Protein AF-A0A7C1QGU8-F1 (afdb_monomer)

Radius of gyration: 60.57 Å; Cα contacts (8 Å, |Δi|>4): 1296; chains: 1; bounding box: 120×68×188 Å

Foldseek 3Di:
DDDDDDPPPVVVVVVVVVVVVVPPPPPPPQFLEAEAEEDPDDDDQPLDQPDPSSVPFDKGWFWFADFDVGTKIKIWHWYDYPWKIKIKIKIFAQDAFQQFQKWFDQPPFIDTDGFWKKKKKKWFAVVQAPPCQQFPCCQQQADLANAGDDAPGKIKMWMDINHAQQVVFFTFTWMFYHAADDDSDPCRRCRRTGGPDDDDPPLDPWAFQADPVRGGGQKAAPDAPDDSSNSAAEPVCVVVVNIPGDDPPDDDDGGRIHGRTHHYDGPCVGGQWGKHWDDDPRMIIMMIMHTLAPPDPNHHRHDLLDKIKMWMKIFHTDNGSPQRSHRMTIGRRIGIYHYQFPSDCLLVLLVQLLSLLVQLLVCQVVVVLVSSLVSLVVSVVSCVVCLVVLCVQAVVLSVVLVVLSVVCNVPVHSVSSVVSSVSSSQSSCSNRVNDHHDDDDPVVVVVVVVVVVVLVVLLVLLVVLVVLLVVLVVCLVDPLQVLVSVLSCLLSVLSNLQSQLSVCVVVVPVVSVCSHVVRHVVNVVVNVVSVVVSVVSVVVNVVSVVVVVVVVVVVVVVVVVVVVVVVVVVVVVVVVVVVVVVCQQPDCWKKFKAFLQQFTQDIHPNVCVVQVPDPDDSGRPHPLVQFPDPVVSVVVVVCSQQQHWDFQDWTWGQHPVGTFTWRKTKGFDDDPVRGGGMIIIITDGCRVVVVD

Nearest PDB structures (foldseek):
  4hh2-assembly1_D  TM=7.990E-01  e=2.692E-04  Cereibacter sphaeroides 2.4.1
  4hh2-assembly1_B  TM=7.397E-01  e=1.646E-04  Cereibacter sphaeroides 2.4.1
  3luq-assembly2_A  TM=6.934E-01  e=2.413E-04  Geobacter sulfurreducens PCA
  3luq-assembly1_D  TM=6.944E-01  e=3.736E-04  Geobacter sulfurreducens PCA

Solvent-accessible surface area (backbone atoms only — not comparable to full-atom values): 36205 Å² total; per-residue (Å²): 140,85,93,83,91,77,81,77,65,58,60,58,54,54,50,48,53,56,56,53,67,73,63,58,74,70,78,70,75,71,57,59,44,42,38,22,39,74,50,85,70,88,86,73,79,75,29,63,78,78,52,69,60,57,70,75,42,59,74,24,62,45,65,21,28,98,26,64,68,40,78,44,63,32,39,38,35,36,33,28,57,101,58,35,37,37,38,43,38,36,36,78,34,89,65,89,36,38,39,48,41,25,32,36,26,73,70,85,52,52,44,73,46,59,22,20,28,36,43,35,42,35,36,42,33,90,70,44,44,83,63,32,71,63,36,14,46,50,68,36,61,60,79,86,40,30,28,40,95,43,90,85,16,36,30,20,36,41,36,38,29,52,44,73,26,30,80,82,34,20,21,45,34,27,30,32,25,48,43,77,46,89,69,92,45,75,69,25,30,39,43,10,43,45,58,48,74,66,100,64,78,58,96,54,90,51,44,66,29,50,30,99,83,70,64,40,56,27,49,39,62,91,77,58,92,45,74,73,51,51,51,53,40,46,48,66,36,50,75,72,57,66,32,39,75,67,53,97,84,63,84,83,53,64,72,43,65,27,30,28,38,32,38,66,88,64,49,64,78,16,42,55,31,36,26,20,67,40,79,57,96,38,26,40,25,35,24,38,38,30,57,26,66,80,87,52,92,67,48,63,69,61,52,68,90,51,70,45,44,31,18,46,35,43,31,57,60,34,73,63,93,73,46,78,76,39,35,26,20,30,24,84,23,37,33,33,42,35,39,58,57,69,65,52,69,64,49,56,53,42,48,53,28,45,49,28,39,51,54,15,27,55,26,21,72,70,70,36,55,70,62,14,45,51,27,45,49,54,21,49,55,56,47,58,75,48,41,64,62,42,38,73,67,30,54,59,59,37,51,51,42,53,52,39,53,57,47,30,71,74,51,58,39,39,69,52,37,52,54,39,43,50,46,43,50,54,50,33,34,36,70,32,68,76,37,83,62,77,82,71,49,71,69,54,52,50,50,55,50,47,53,52,48,50,49,54,48,39,38,51,48,18,60,60,34,49,57,59,41,52,48,24,61,64,47,34,73,38,85,75,40,33,51,40,19,52,24,52,39,49,59,41,47,56,46,33,39,33,15,47,6,44,49,13,59,76,69,70,37,69,80,37,24,52,46,13,62,90,72,22,68,68,42,45,52,55,48,55,53,40,46,55,51,23,58,59,38,41,58,62,18,50,54,42,50,52,54,52,50,56,54,49,53,53,53,49,53,52,50,51,54,54,52,52,55,50,52,53,53,52,52,54,50,51,55,51,51,54,52,49,51,52,56,51,45,69,32,87,49,11,39,33,35,24,38,66,81,43,25,24,71,41,62,20,60,36,26,32,62,73,59,52,45,77,99,58,68,63,49,73,39,52,61,62,76,33,40,63,47,72,69,62,30,55,53,51,52,53,32,53,72,67,38,47,70,44,69,74,40,78,44,51,32,43,36,88,90,46,79,46,38,25,33,38,27,35,46,47,42,54,51,100,86,67,49,48,54,33,30,46,33,38,40,35,83,39,53,71,72,74,74,110

Sequence (692 aa):
MNFCNVEKIEYRKIAIIILLLIFIPAARAESTILTANRAKGIIELDGHPLEEDWKTTSEMTVQVQDGSIGKIDVTLKALYDPEYIYFYITWPDPTKSIEKDMWTFNGERWTLSGDEDRIAFFWNIDDSIKGFNIGGCAMLCHGDRMHTNGPRELGDLWQWQAGLTNPIGYADDGWIDDTVLQGYTKSARKAGLHTDGTAAPKETTHIKNLNSAGNGPRYYEPNTENEDDSQLLFASEVERKEAHEITENTVFKTSDTAPGYILDQPPENRGDIEAKGQWTNGVWQLELKRKLNTGYENDVQFDVTRTYRFGLAVMDNTGGFEAFGMGHSFDLGARTLEFGGIGSEEVTLLGLVSDYLTVAESHARKNESELALSNIGDALIIYNEISGEVADADPELYLTTKNQFMEVNRIPTSAGIAALKHNIEDTKLTFQGKRTPQEPSLKLRLLVLWGKLQLYALILLAIASLAPIYRAVRVGRKQTFRRLSVFIIVIVIPLLFEGVGRIGILLKISFLQNFSFLTNELATLQWAILMFFGLFIAKSGFEEVEESMNSLEFYSSKLEDDIDKMKELEEELRSSEERYRSIFEASPIGIVEVGAEDEILSCNEAASKILGCDDSSCEGKNILDYIGDSKERSEIEERLKKGETVKDRLIAFKNKGGETMVSLSIKTITDKQGSPVRSEIVLMDVTERIRS

Structure (mmCIF, N/CA/C/O backbone):
data_AF-A0A7C1QGU8-F1
#
_entry.id   AF-A0A7C1QGU8-F1
#
loop_
_atom_site.group_PDB
_atom_site.id
_atom_site.type_symbol
_atom_site.label_atom_id
_atom_site.label_alt_id
_atom_site.label_comp_id
_atom_site.label_asym_id
_atom_site.label_entity_id
_atom_site.label_seq_id
_atom_site.pdbx_PDB_ins_code
_atom_site.Cartn_x
_atom_site.Cartn_y
_atom_site.Cartn_z
_atom_site.occupancy
_atom_site.B_iso_or_equiv
_atom_site.auth_seq_id
_atom_site.auth_comp_id
_atom_site.auth_asym_id
_atom_site.auth_atom_id
_atom_site.pdbx_PDB_model_num
ATOM 1 N N . MET A 1 1 ? -51.990 -36.498 13.933 1.00 32.47 1 MET A N 1
ATOM 2 C CA . MET A 1 1 ? -51.523 -37.297 12.777 1.00 32.47 1 MET A CA 1
ATOM 3 C C . MET A 1 1 ? -52.094 -36.649 11.523 1.00 32.47 1 MET A C 1
ATOM 5 O O . MET A 1 1 ? -53.302 -36.516 11.477 1.00 32.47 1 MET A O 1
ATOM 9 N N . ASN A 1 2 ? -51.384 -36.149 10.518 1.00 32.06 2 ASN A N 1
ATOM 10 C CA . ASN A 1 2 ? -49.961 -35.966 10.250 1.00 32.06 2 ASN A CA 1
ATOM 11 C C . ASN A 1 2 ? -49.853 -34.688 9.395 1.00 32.06 2 ASN A C 1
ATOM 13 O O . ASN A 1 2 ? -50.275 -34.698 8.245 1.00 32.06 2 ASN A O 1
ATOM 17 N N . PHE A 1 3 ? -49.290 -33.612 9.946 1.00 28.03 3 PHE A N 1
ATOM 18 C CA . PHE A 1 3 ? -48.725 -32.500 9.176 1.00 28.03 3 PHE A CA 1
ATOM 19 C C . PHE A 1 3 ? -47.216 -32.570 9.392 1.00 28.03 3 PHE A C 1
ATOM 21 O O . PHE A 1 3 ? -46.703 -32.117 10.410 1.00 28.03 3 PHE A O 1
ATOM 28 N N . CYS A 1 4 ? -46.512 -33.260 8.498 1.00 34.00 4 CYS A N 1
ATOM 29 C CA . CYS A 1 4 ? -45.056 -33.339 8.523 1.00 34.00 4 CYS A CA 1
ATOM 30 C C . CYS A 1 4 ? -44.568 -33.735 7.127 1.00 34.00 4 CYS A C 1
ATOM 32 O O . CYS A 1 4 ? -44.763 -34.887 6.748 1.00 34.00 4 CYS A O 1
ATOM 34 N N . ASN A 1 5 ? -44.024 -32.769 6.369 1.00 33.75 5 ASN A N 1
ATOM 35 C CA . ASN A 1 5 ? -42.959 -32.923 5.350 1.00 33.75 5 ASN A CA 1
ATOM 36 C C . ASN A 1 5 ? -42.980 -31.839 4.251 1.00 33.75 5 ASN A C 1
ATOM 38 O O . ASN A 1 5 ? -42.996 -32.172 3.071 1.00 33.75 5 ASN A O 1
ATOM 42 N N . VAL A 1 6 ? -42.922 -30.546 4.600 1.00 34.09 6 VAL A N 1
ATOM 43 C CA . VAL A 1 6 ? -42.596 -29.511 3.585 1.00 34.09 6 VAL A CA 1
ATOM 44 C C . VAL A 1 6 ? -41.464 -28.553 4.007 1.00 34.09 6 VAL A C 1
ATOM 46 O O . VAL A 1 6 ? -40.784 -28.014 3.147 1.00 34.09 6 VAL A O 1
ATOM 49 N N . GLU A 1 7 ? -41.108 -28.430 5.290 1.00 36.97 7 GLU A N 1
ATOM 50 C CA . GLU A 1 7 ? -40.149 -27.386 5.723 1.00 36.97 7 GLU A CA 1
ATOM 51 C C . GLU A 1 7 ? -38.652 -27.763 5.734 1.00 36.97 7 GLU A C 1
ATOM 53 O O . GLU A 1 7 ? -37.808 -26.924 6.039 1.00 36.97 7 GLU A O 1
ATOM 58 N N . LYS A 1 8 ? -38.255 -28.997 5.391 1.00 36.72 8 LYS A N 1
ATOM 59 C CA . LYS A 1 8 ? -36.840 -29.427 5.528 1.00 36.72 8 LYS A CA 1
ATOM 60 C C . LYS A 1 8 ? -35.969 -29.319 4.271 1.00 36.72 8 LYS A C 1
ATOM 62 O O . LYS A 1 8 ? -34.771 -29.587 4.361 1.00 36.72 8 LYS A O 1
ATOM 67 N N . ILE A 1 9 ? -36.522 -28.930 3.119 1.00 37.59 9 ILE A N 1
ATOM 68 C CA . ILE A 1 9 ? -35.773 -28.927 1.845 1.00 37.59 9 ILE A CA 1
ATOM 69 C C . ILE A 1 9 ? -35.172 -27.547 1.509 1.00 37.59 9 ILE A C 1
ATOM 71 O O . ILE A 1 9 ? -34.124 -27.495 0.866 1.00 37.59 9 ILE A O 1
ATOM 75 N N . GLU A 1 10 ? -35.726 -26.438 2.011 1.00 40.91 10 GLU A N 1
ATOM 76 C CA . GLU A 1 10 ? -35.191 -25.099 1.698 1.00 40.91 10 GLU A CA 1
ATOM 77 C C . GLU A 1 10 ? -33.994 -24.678 2.561 1.00 40.91 10 GLU A C 1
ATOM 79 O O . GLU A 1 10 ? -33.050 -24.088 2.038 1.00 40.91 10 GLU A O 1
ATOM 84 N N . TYR A 1 11 ? -33.927 -25.079 3.835 1.00 38.56 11 TYR A N 1
ATOM 85 C CA . TYR A 1 11 ? -32.797 -24.707 4.699 1.00 38.56 11 TYR A CA 1
ATOM 86 C C . TYR A 1 11 ? -31.461 -25.325 4.266 1.00 38.56 11 TYR A C 1
ATOM 88 O O . TYR A 1 11 ? -30.421 -24.696 4.432 1.00 38.56 11 TYR A O 1
ATOM 96 N N . ARG A 1 12 ? -31.460 -26.522 3.658 1.00 37.97 12 ARG A N 1
ATOM 97 C CA . ARG A 1 12 ? -30.226 -27.118 3.111 1.00 37.97 12 ARG A CA 1
ATOM 98 C C . ARG A 1 12 ? -29.761 -26.427 1.832 1.00 37.97 12 ARG A C 1
ATOM 100 O O . ARG A 1 12 ? -28.559 -26.307 1.645 1.00 37.97 12 ARG A O 1
ATOM 107 N N . LYS A 1 13 ? -30.669 -25.936 0.982 1.00 37.03 13 LYS A N 1
ATOM 108 C CA . LYS A 1 13 ? -30.293 -25.182 -0.226 1.00 37.03 13 LYS A CA 1
ATOM 109 C C . LYS A 1 13 ? -29.808 -23.774 0.115 1.00 37.03 13 LYS A C 1
ATOM 111 O O . LYS A 1 13 ? -28.806 -23.349 -0.441 1.00 37.03 13 LYS A O 1
ATOM 116 N N . ILE A 1 14 ? -30.433 -23.105 1.084 1.00 43.06 14 ILE A N 1
ATOM 117 C CA . ILE A 1 14 ? -29.997 -21.784 1.561 1.00 43.06 14 ILE A CA 1
ATOM 118 C C . ILE A 1 14 ? -28.670 -21.893 2.330 1.00 43.06 14 ILE A C 1
ATOM 120 O O . ILE A 1 14 ? -27.772 -21.095 2.094 1.00 43.06 14 ILE A O 1
ATOM 124 N N . ALA A 1 15 ? -28.480 -22.926 3.161 1.00 38.56 15 ALA A N 1
ATOM 125 C CA . ALA A 1 15 ? -27.198 -23.163 3.829 1.00 38.56 15 ALA A CA 1
ATOM 126 C C . ALA A 1 15 ? -26.077 -23.538 2.847 1.00 38.56 15 ALA A C 1
ATOM 128 O O . ALA A 1 15 ? -24.955 -23.104 3.055 1.00 38.56 15 ALA A O 1
ATOM 129 N N . ILE A 1 16 ? -26.359 -24.282 1.767 1.00 42.78 16 ILE A N 1
ATOM 130 C CA . ILE A 1 16 ? -25.369 -24.604 0.721 1.00 42.78 16 ILE A CA 1
ATOM 131 C C . ILE A 1 16 ? -25.044 -23.377 -0.145 1.00 42.78 16 ILE A C 1
ATOM 133 O O . ILE A 1 16 ? -23.889 -23.201 -0.507 1.00 42.78 16 ILE A O 1
ATOM 137 N N . ILE A 1 17 ? -26.009 -22.493 -0.421 1.00 40.34 17 ILE A N 1
ATOM 138 C CA . ILE A 1 17 ? -25.764 -21.226 -1.135 1.00 40.34 17 ILE A CA 1
ATOM 139 C C . ILE A 1 17 ? -24.959 -20.249 -0.261 1.00 40.34 17 ILE A C 1
ATOM 141 O O . ILE A 1 17 ? -24.043 -19.607 -0.762 1.00 40.34 17 ILE A O 1
ATOM 145 N N . ILE A 1 18 ? -25.218 -20.195 1.051 1.00 39.12 18 ILE A N 1
ATOM 146 C CA . ILE A 1 18 ? -24.418 -19.401 1.998 1.00 39.12 18 ILE A CA 1
ATOM 147 C C . ILE A 1 18 ? -23.020 -20.017 2.198 1.00 39.12 18 ILE A C 1
ATOM 149 O O . ILE A 1 18 ? -22.052 -19.273 2.291 1.00 39.12 18 ILE A O 1
ATOM 153 N N . LEU A 1 19 ? -22.871 -21.350 2.183 1.00 33.94 19 LEU A N 1
ATOM 154 C CA . LEU A 1 19 ? -21.555 -22.006 2.248 1.00 33.94 19 LEU A CA 1
ATOM 155 C C . LEU A 1 19 ? -20.748 -21.855 0.942 1.00 33.94 19 LEU A C 1
ATOM 157 O O . LEU A 1 19 ? -19.526 -21.783 0.997 1.00 33.94 19 LEU A O 1
ATOM 161 N N . LEU A 1 20 ? -21.413 -21.777 -0.218 1.00 31.81 20 LEU A N 1
ATOM 162 C CA . LEU A 1 20 ? -20.780 -21.530 -1.523 1.00 31.81 20 LEU A CA 1
ATOM 163 C C . LEU A 1 20 ? -20.416 -20.052 -1.738 1.00 31.81 20 LEU A C 1
ATOM 165 O O . LEU A 1 20 ? -19.483 -19.769 -2.481 1.00 31.81 20 LEU A O 1
ATOM 169 N N . LEU A 1 21 ? -21.079 -19.120 -1.046 1.00 31.53 21 LEU A N 1
ATOM 170 C CA . LEU A 1 21 ? -20.690 -17.702 -1.006 1.00 31.53 21 LEU A CA 1
ATOM 171 C C . LEU A 1 21 ? -19.485 -17.424 -0.084 1.00 31.53 21 LEU A C 1
ATOM 173 O O . LEU A 1 21 ? -18.912 -16.344 -0.160 1.00 31.53 21 LEU A O 1
ATOM 177 N N . ILE A 1 22 ? -19.071 -18.389 0.750 1.00 36.34 22 ILE A N 1
ATOM 178 C CA . ILE A 1 22 ? -17.888 -18.288 1.634 1.00 36.34 22 ILE A CA 1
ATOM 179 C C . ILE A 1 22 ? -16.600 -18.792 0.941 1.00 36.34 22 ILE A C 1
ATOM 181 O O . ILE A 1 22 ? -15.503 -18.603 1.455 1.00 36.34 22 ILE A O 1
ATOM 185 N N . PHE A 1 23 ? -16.709 -19.375 -0.257 1.00 31.44 23 PHE A N 1
ATOM 186 C CA . PHE A 1 23 ? -15.572 -19.825 -1.073 1.00 31.44 23 PHE A CA 1
ATOM 187 C C . PHE A 1 23 ? -15.684 -19.342 -2.525 1.00 31.44 23 PHE A C 1
ATOM 189 O O . PHE A 1 23 ? -15.369 -20.068 -3.465 1.00 31.44 23 PHE A O 1
ATOM 196 N N . ILE A 1 24 ? -16.095 -18.090 -2.730 1.00 29.30 24 ILE A N 1
ATOM 197 C CA . ILE A 1 24 ? -15.536 -17.367 -3.872 1.00 29.30 24 ILE A CA 1
ATOM 198 C C . ILE A 1 24 ? -14.110 -17.050 -3.417 1.00 29.30 24 ILE A C 1
ATOM 200 O O . ILE A 1 24 ? -13.979 -16.320 -2.430 1.00 29.30 24 ILE A O 1
ATOM 204 N N . PRO A 1 25 ? -13.041 -17.614 -4.017 1.00 27.72 25 PRO A N 1
ATOM 205 C CA . PRO A 1 25 ? -11.737 -17.009 -3.822 1.00 27.72 25 PRO A CA 1
ATOM 206 C C . PRO A 1 25 ? -11.943 -15.562 -4.243 1.00 27.72 25 PRO A C 1
ATOM 208 O O . PRO A 1 25 ? -12.308 -15.320 -5.395 1.00 27.72 25 PRO A O 1
ATOM 211 N N . ALA A 1 26 ? -11.835 -14.618 -3.299 1.00 30.78 26 ALA A N 1
ATOM 212 C CA . ALA A 1 26 ? -11.701 -13.221 -3.666 1.00 30.78 26 ALA A CA 1
ATOM 213 C C . ALA A 1 26 ? -10.681 -13.231 -4.800 1.00 30.78 26 ALA A C 1
ATOM 215 O O . ALA A 1 26 ? -9.610 -13.819 -4.615 1.00 30.78 26 ALA A O 1
ATOM 216 N N . ALA A 1 27 ? -11.075 -12.760 -5.989 1.00 30.00 27 ALA A N 1
ATOM 217 C CA . ALA A 1 27 ? -10.127 -12.588 -7.074 1.00 30.00 27 ALA A CA 1
ATOM 218 C C . ALA A 1 27 ? -8.975 -11.829 -6.428 1.00 30.00 27 ALA A C 1
ATOM 220 O O . ALA A 1 27 ? -9.187 -10.729 -5.914 1.00 30.00 27 ALA A O 1
ATOM 221 N N . ARG A 1 28 ? -7.841 -12.514 -6.244 1.00 35.28 28 ARG A N 1
ATOM 222 C CA . ARG A 1 28 ? -6.711 -11.947 -5.526 1.00 35.28 28 ARG A CA 1
ATOM 223 C C . ARG A 1 28 ? -6.371 -10.721 -6.352 1.00 35.28 28 ARG A C 1
ATOM 225 O O . ARG A 1 28 ? -6.107 -10.893 -7.539 1.00 35.28 28 ARG A O 1
ATOM 232 N N . ALA A 1 29 ? -6.524 -9.527 -5.775 1.00 47.91 29 ALA A N 1
ATOM 233 C CA . ALA A 1 29 ? -6.136 -8.307 -6.461 1.00 47.91 29 ALA A CA 1
ATOM 234 C C . ALA A 1 29 ? -4.724 -8.553 -7.003 1.00 47.91 29 ALA A C 1
ATOM 236 O O . ALA A 1 29 ? -3.863 -9.059 -6.272 1.00 47.91 29 ALA A O 1
ATOM 237 N N . GLU A 1 30 ? -4.546 -8.383 -8.313 1.00 60.53 30 GLU A N 1
ATOM 238 C CA . GLU A 1 30 ? -3.234 -8.552 -8.923 1.00 60.53 30 GLU A CA 1
ATOM 239 C C . GLU A 1 30 ? -2.288 -7.582 -8.224 1.00 60.53 30 GLU A C 1
ATOM 241 O O . GLU A 1 30 ? -2.575 -6.387 -8.154 1.00 60.53 30 GLU A O 1
ATOM 246 N N . SER A 1 31 ? -1.202 -8.114 -7.655 1.00 67.38 31 SER A N 1
ATOM 247 C CA . SER A 1 31 ? -0.232 -7.313 -6.909 1.00 67.38 31 SER A CA 1
ATOM 248 C C . SER A 1 31 ? 0.216 -6.137 -7.767 1.00 67.38 31 SER A C 1
ATOM 250 O O . SER A 1 31 ? 0.686 -6.334 -8.886 1.00 67.38 31 SER A O 1
ATOM 252 N N . THR A 1 32 ? 0.131 -4.917 -7.244 1.00 81.38 32 THR A N 1
ATOM 253 C CA . THR A 1 32 ? 0.728 -3.735 -7.884 1.00 81.38 32 THR A CA 1
ATOM 254 C C . THR A 1 32 ? 2.228 -3.618 -7.606 1.00 81.38 32 THR A C 1
ATOM 256 O O . THR A 1 32 ? 2.845 -2.625 -7.998 1.00 81.38 32 THR A O 1
ATOM 259 N N . ILE A 1 33 ? 2.813 -4.607 -6.921 1.00 85.25 33 ILE A N 1
ATOM 260 C CA . ILE A 1 33 ? 4.185 -4.583 -6.419 1.00 85.25 33 ILE A CA 1
ATOM 261 C C . ILE A 1 33 ? 5.008 -5.698 -7.054 1.00 85.25 33 ILE A C 1
ATOM 263 O O . ILE A 1 33 ? 4.693 -6.884 -6.913 1.00 85.25 33 ILE A O 1
ATOM 267 N N . LEU A 1 34 ? 6.101 -5.285 -7.688 1.00 91.06 34 LEU A N 1
ATOM 268 C CA . LEU A 1 34 ? 7.185 -6.122 -8.165 1.00 91.06 34 LEU A CA 1
ATOM 269 C C . LEU A 1 34 ? 8.289 -6.119 -7.104 1.00 91.06 34 LEU A C 1
ATOM 271 O O . LEU A 1 34 ? 8.997 -5.126 -6.932 1.00 91.06 34 LEU A O 1
ATOM 275 N N . THR A 1 35 ? 8.436 -7.223 -6.376 1.00 90.75 35 THR A N 1
ATOM 276 C CA . THR A 1 35 ? 9.510 -7.366 -5.386 1.00 90.75 35 THR A CA 1
ATOM 277 C C . THR A 1 35 ? 10.760 -7.936 -6.054 1.00 90.75 35 THR A C 1
ATOM 279 O O . THR A 1 35 ? 10.781 -9.098 -6.458 1.00 90.75 35 THR A O 1
ATOM 282 N N . ALA A 1 36 ? 11.816 -7.129 -6.134 1.00 92.56 36 ALA A N 1
ATOM 283 C CA . ALA A 1 36 ? 13.142 -7.555 -6.540 1.00 92.56 36 ALA A CA 1
ATOM 284 C C . ALA A 1 36 ? 13.836 -8.302 -5.396 1.00 92.56 36 ALA A C 1
ATOM 286 O O . ALA A 1 36 ? 14.139 -7.725 -4.345 1.00 92.56 36 ALA A O 1
ATOM 287 N N . ASN A 1 37 ? 14.113 -9.588 -5.601 1.00 91.00 37 ASN A N 1
ATOM 288 C CA . ASN A 1 37 ? 14.834 -10.403 -4.627 1.00 91.00 37 ASN A CA 1
ATOM 289 C C . ASN A 1 37 ? 16.344 -10.317 -4.833 1.00 91.00 37 ASN A C 1
ATOM 291 O O . ASN A 1 37 ? 16.835 -10.163 -5.948 1.00 91.00 37 ASN A O 1
ATOM 295 N N . ARG A 1 38 ? 17.106 -10.451 -3.744 1.00 90.75 38 ARG A N 1
ATOM 296 C CA . ARG A 1 38 ? 18.565 -10.441 -3.841 1.00 90.75 38 ARG A CA 1
ATOM 297 C C . ARG A 1 38 ? 19.058 -11.738 -4.484 1.00 90.75 38 ARG A C 1
ATOM 299 O O . ARG A 1 38 ? 18.870 -12.803 -3.893 1.00 90.75 38 ARG A O 1
ATOM 306 N N . ALA A 1 39 ? 19.726 -11.631 -5.628 1.00 91.19 39 ALA A N 1
ATOM 307 C CA . ALA A 1 39 ? 20.346 -12.754 -6.316 1.00 91.19 39 ALA A CA 1
ATOM 308 C C . ALA A 1 39 ? 21.439 -13.390 -5.441 1.00 91.19 39 ALA A C 1
ATOM 310 O O . ALA A 1 39 ? 22.198 -12.702 -4.738 1.00 91.19 39 ALA A O 1
ATOM 311 N N . LYS A 1 40 ? 21.491 -14.724 -5.446 1.00 88.81 40 LYS A N 1
ATOM 312 C CA . LYS A 1 40 ? 22.523 -15.509 -4.756 1.00 88.81 40 LYS A CA 1
ATOM 313 C C . LYS A 1 40 ? 23.577 -16.029 -5.728 1.00 88.81 40 LYS A C 1
ATOM 315 O O . LYS A 1 40 ? 24.728 -16.176 -5.317 1.00 88.81 40 LYS A O 1
ATOM 320 N N . GLY A 1 41 ? 23.180 -16.338 -6.960 1.00 86.62 41 GLY A N 1
ATOM 321 C CA . GLY A 1 41 ? 24.052 -16.728 -8.061 1.00 86.62 41 GLY A CA 1
ATOM 322 C C . GLY A 1 41 ? 24.397 -15.569 -8.995 1.00 86.62 41 GLY A C 1
ATOM 323 O O . GLY A 1 41 ? 23.996 -14.428 -8.780 1.00 86.62 41 GLY A O 1
ATOM 324 N N . ILE A 1 42 ? 25.173 -15.896 -10.027 1.00 88.00 42 ILE A N 1
ATOM 325 C CA . ILE A 1 42 ? 25.369 -15.035 -11.196 1.00 88.00 42 ILE A CA 1
ATOM 326 C C . ILE A 1 42 ? 24.134 -15.211 -12.081 1.00 88.00 42 ILE A C 1
ATOM 328 O O . ILE A 1 42 ? 23.694 -16.345 -12.263 1.00 88.00 42 ILE A O 1
ATOM 332 N N . ILE A 1 43 ? 23.597 -14.105 -12.588 1.00 91.19 43 ILE A N 1
ATOM 333 C CA . ILE A 1 43 ? 22.501 -14.103 -13.558 1.00 91.19 43 ILE A CA 1
ATOM 334 C C . ILE A 1 43 ? 23.124 -13.907 -14.939 1.00 91.19 43 ILE A C 1
ATOM 336 O O . ILE A 1 43 ? 23.801 -12.897 -15.163 1.00 91.19 43 ILE A O 1
ATOM 340 N N . GLU A 1 44 ? 22.965 -14.884 -15.827 1.00 89.38 44 GLU A N 1
ATOM 341 C CA . GLU A 1 44 ? 23.431 -14.788 -17.208 1.00 89.38 44 GLU A CA 1
ATOM 342 C C . GLU A 1 44 ? 22.286 -14.247 -18.071 1.00 89.38 44 GLU A C 1
ATOM 344 O O . GLU A 1 44 ? 21.155 -14.685 -17.942 1.00 89.38 44 GLU A O 1
ATOM 349 N N . LEU A 1 45 ? 22.560 -13.265 -18.936 1.00 89.38 45 LEU A N 1
ATOM 350 C CA . LEU A 1 45 ? 21.550 -12.746 -19.864 1.00 89.38 45 LEU A CA 1
ATOM 351 C C . LEU A 1 45 ? 21.486 -13.635 -21.101 1.00 89.38 45 LEU A C 1
ATOM 353 O O . LEU A 1 45 ? 22.096 -13.332 -22.132 1.00 89.38 45 LEU A O 1
ATOM 357 N N . ASP A 1 46 ? 20.782 -14.751 -20.993 1.00 86.12 46 ASP A N 1
ATOM 358 C CA . ASP A 1 46 ? 20.627 -15.706 -22.085 1.00 86.12 46 ASP A CA 1
ATOM 359 C C . ASP A 1 46 ? 19.219 -15.684 -22.704 1.00 86.12 46 ASP A C 1
ATOM 361 O O . ASP A 1 46 ? 19.033 -16.196 -23.809 1.00 86.12 46 ASP A O 1
ATOM 365 N N . GLY A 1 47 ? 18.262 -14.985 -22.092 1.00 80.69 47 GLY A N 1
ATOM 366 C CA . GLY A 1 47 ? 16.863 -14.904 -22.508 1.00 80.69 47 GLY A CA 1
ATOM 367 C C . GLY A 1 47 ? 15.998 -16.044 -21.959 1.00 80.69 47 GLY A C 1
ATOM 368 O O . GLY A 1 47 ? 14.875 -16.241 -22.438 1.00 80.69 47 GLY A O 1
ATOM 369 N N . HIS A 1 48 ? 16.494 -16.805 -20.981 1.00 82.94 48 HIS A N 1
ATOM 370 C CA . HIS A 1 48 ? 15.794 -17.905 -20.332 1.00 82.94 48 HIS A CA 1
ATOM 371 C C . HIS A 1 48 ? 15.909 -17.833 -18.800 1.00 82.94 48 HIS A C 1
ATOM 373 O O . HIS A 1 48 ? 16.994 -17.728 -18.252 1.00 82.94 48 HIS A O 1
ATOM 379 N N . PRO A 1 49 ? 14.815 -18.047 -18.047 1.00 83.00 49 PRO A N 1
ATOM 380 C CA . PRO A 1 49 ? 14.836 -17.949 -16.589 1.00 83.00 49 PRO A CA 1
ATOM 381 C C . PRO A 1 49 ? 15.278 -19.279 -15.944 1.00 83.00 49 PRO A C 1
ATOM 383 O O . PRO A 1 49 ? 14.538 -19.876 -15.149 1.00 83.00 49 PRO A O 1
ATOM 386 N N . LEU A 1 50 ? 16.428 -19.829 -16.344 1.00 85.19 50 LEU A N 1
ATOM 387 C CA . LEU A 1 50 ? 16.867 -21.171 -15.928 1.00 85.19 50 LEU A CA 1
ATOM 388 C C . LEU A 1 50 ? 17.495 -21.185 -14.529 1.00 85.19 50 LEU A C 1
ATOM 390 O O . LEU A 1 50 ? 17.456 -22.219 -13.838 1.00 85.19 50 LEU A O 1
ATOM 394 N N . GLU A 1 51 ? 18.026 -20.046 -14.096 1.00 90.88 51 GLU A N 1
ATOM 395 C CA . GLU A 1 51 ? 18.638 -19.828 -12.796 1.00 90.88 51 GLU A CA 1
ATOM 396 C C . GLU A 1 51 ? 17.653 -20.084 -11.655 1.00 90.88 51 GLU A C 1
ATOM 398 O O . GLU A 1 51 ? 16.452 -19.811 -11.715 1.00 90.88 51 GLU A O 1
ATOM 403 N N . GLU A 1 52 ? 18.178 -20.606 -10.548 1.00 87.75 52 GLU A N 1
ATOM 404 C CA . GLU A 1 52 ? 17.360 -20.915 -9.374 1.00 87.75 52 GLU A CA 1
ATOM 405 C C . GLU A 1 52 ? 16.786 -19.651 -8.709 1.00 87.75 52 GLU A C 1
ATOM 407 O O . GLU A 1 52 ? 15.685 -19.675 -8.148 1.00 87.75 52 GLU A O 1
ATOM 412 N N . ASP A 1 53 ? 17.495 -18.525 -8.818 1.00 88.81 53 ASP A N 1
ATOM 413 C CA . ASP A 1 53 ? 17.039 -17.227 -8.319 1.00 88.81 53 ASP A CA 1
ATOM 414 C C . ASP A 1 53 ? 15.748 -16.768 -9.040 1.00 88.81 53 ASP A C 1
ATOM 416 O O . ASP A 1 53 ? 14.817 -16.288 -8.383 1.00 88.81 53 ASP A O 1
ATOM 420 N N . TRP A 1 54 ? 15.603 -17.023 -10.349 1.00 91.25 54 TRP A N 1
ATOM 421 C CA . TRP A 1 54 ? 14.376 -16.720 -11.104 1.00 91.25 54 TRP A CA 1
ATOM 422 C C . TRP A 1 54 ? 13.181 -17.605 -10.723 1.00 91.25 54 TRP A C 1
ATOM 424 O O . TRP A 1 54 ? 12.024 -17.171 -10.785 1.00 91.25 54 TRP A O 1
ATOM 434 N N . LYS A 1 55 ? 13.431 -18.852 -10.305 1.00 87.38 55 LYS A N 1
ATOM 435 C CA . LYS A 1 55 ? 12.374 -19.802 -9.900 1.00 87.38 55 LYS A CA 1
ATOM 436 C C . LYS A 1 55 ? 11.793 -19.500 -8.527 1.00 87.38 55 LYS A C 1
ATOM 438 O O . LYS A 1 55 ? 10.626 -19.786 -8.281 1.00 87.38 55 LYS A O 1
ATOM 443 N N . THR A 1 56 ? 12.607 -18.952 -7.631 1.00 83.06 56 THR A N 1
ATOM 444 C CA . THR A 1 56 ? 12.203 -18.642 -6.251 1.00 83.06 56 THR A CA 1
ATOM 445 C C . THR A 1 56 ? 11.643 -17.229 -6.085 1.00 83.06 56 THR A C 1
ATOM 447 O O . THR A 1 56 ? 11.133 -16.891 -5.017 1.00 83.06 56 THR A O 1
ATOM 450 N N . THR A 1 57 ? 11.712 -16.416 -7.138 1.00 85.88 57 THR A N 1
ATOM 451 C CA . THR A 1 57 ? 11.257 -15.027 -7.135 1.00 85.88 57 THR A CA 1
ATOM 452 C C . THR A 1 57 ? 9.789 -14.895 -7.501 1.00 85.88 57 THR A C 1
ATOM 454 O O . THR A 1 57 ? 9.300 -15.547 -8.423 1.00 85.88 57 THR A O 1
ATOM 457 N N . SER A 1 58 ? 9.095 -14.035 -6.755 1.00 84.69 58 SER A N 1
ATOM 458 C CA . SER A 1 58 ? 7.689 -13.717 -6.979 1.00 84.69 58 SER A CA 1
ATOM 459 C C . SER A 1 58 ? 7.492 -13.090 -8.354 1.00 84.69 58 SER A C 1
ATOM 461 O O . SER A 1 58 ? 8.206 -12.163 -8.731 1.00 84.69 58 SER A O 1
ATOM 463 N N . GLU A 1 59 ? 6.503 -13.589 -9.084 1.00 90.19 59 GLU A N 1
ATOM 464 C CA . GLU A 1 59 ? 6.055 -12.993 -10.336 1.00 90.19 59 GLU A CA 1
ATOM 465 C C . GLU A 1 59 ? 4.934 -11.984 -10.092 1.00 90.19 59 GLU A C 1
ATOM 467 O O . GLU A 1 59 ? 4.088 -12.156 -9.209 1.00 90.19 59 GLU A O 1
ATOM 472 N N . MET A 1 60 ? 4.930 -10.936 -10.904 1.00 91.12 60 MET A N 1
ATOM 473 C CA . MET A 1 60 ? 3.862 -9.955 -10.995 1.00 91.12 60 MET A CA 1
ATOM 474 C C . MET A 1 60 ? 3.310 -9.978 -12.415 1.00 91.12 60 MET A C 1
ATOM 476 O O . MET A 1 60 ? 4.073 -10.067 -13.370 1.00 91.12 60 MET A O 1
ATOM 480 N N . THR A 1 61 ? 1.992 -9.882 -12.558 1.00 92.12 61 THR A N 1
ATOM 481 C CA . THR A 1 61 ? 1.356 -9.718 -13.869 1.00 92.12 61 THR A CA 1
ATOM 482 C C . THR A 1 61 ? 0.823 -8.299 -13.990 1.00 92.12 61 THR A C 1
ATOM 484 O O . THR A 1 61 ? 0.202 -7.781 -13.064 1.00 92.12 61 THR A O 1
ATOM 487 N N . VAL A 1 62 ? 1.110 -7.666 -15.123 1.00 90.62 62 VAL A N 1
ATOM 488 C CA . VAL A 1 62 ? 0.629 -6.344 -15.509 1.00 90.62 62 VAL A CA 1
ATOM 489 C C . VAL A 1 62 ? -0.199 -6.510 -16.769 1.00 90.62 62 VAL A C 1
ATOM 491 O O . VAL A 1 62 ? 0.333 -6.826 -17.831 1.00 90.62 62 VAL A O 1
ATOM 494 N N . GLN A 1 63 ? -1.504 -6.278 -16.662 1.00 89.94 63 GLN A N 1
ATOM 495 C CA . GLN A 1 63 ? -2.362 -6.210 -17.836 1.00 89.94 63 GLN A CA 1
ATOM 496 C C . GLN A 1 63 ? -2.219 -4.840 -18.503 1.00 89.94 63 GLN A C 1
ATOM 498 O O . GLN A 1 63 ? -2.759 -3.843 -18.015 1.00 89.94 63 GLN A O 1
ATOM 503 N N . VAL A 1 64 ? -1.528 -4.797 -19.642 1.00 88.00 64 VAL A N 1
ATOM 504 C CA . VAL A 1 64 ? -1.527 -3.619 -20.512 1.00 88.00 64 VAL A CA 1
ATOM 505 C C . VAL A 1 64 ? -2.791 -3.621 -21.370 1.00 88.00 64 VAL A C 1
ATOM 507 O O . VAL A 1 64 ? -3.239 -4.659 -21.866 1.00 88.00 64 VAL A O 1
ATOM 510 N N . GLN A 1 65 ? -3.416 -2.458 -21.516 1.00 83.06 65 GLN A N 1
ATOM 511 C CA . GLN A 1 65 ? -4.702 -2.296 -22.185 1.00 83.06 65 GLN A CA 1
ATOM 512 C C . GLN A 1 65 ? -4.850 -0.896 -22.805 1.00 83.06 65 GLN A C 1
ATOM 514 O O . GLN A 1 65 ? -3.881 -0.154 -22.930 1.00 83.06 65 GLN A O 1
ATOM 519 N N . ASP A 1 66 ? -6.074 -0.568 -23.232 1.00 70.88 66 ASP A N 1
ATOM 520 C CA . ASP A 1 66 ? -6.495 0.754 -23.736 1.00 70.88 66 ASP A CA 1
ATOM 521 C C . ASP A 1 66 ? -5.785 1.257 -25.005 1.00 70.88 66 ASP A C 1
ATOM 523 O O . ASP A 1 66 ? -5.900 2.415 -25.402 1.00 70.88 66 ASP A O 1
ATOM 527 N N . GLY A 1 67 ? -5.096 0.356 -25.693 1.00 70.88 67 GLY A N 1
ATOM 528 C CA . GLY A 1 67 ? -4.502 0.618 -26.987 1.00 70.88 67 GLY A CA 1
ATOM 529 C C . GLY A 1 67 ? -5.005 -0.339 -28.070 1.00 70.88 67 GLY A C 1
ATOM 530 O O . GLY A 1 67 ? -5.879 -1.181 -27.836 1.00 70.88 67 GLY A O 1
ATOM 531 N N . SER A 1 68 ? -4.524 -0.181 -29.305 1.00 72.94 68 SER A N 1
ATOM 532 C CA . SER A 1 68 ? -5.157 -0.830 -30.462 1.00 72.94 68 SER A CA 1
ATOM 533 C C . SER A 1 68 ? -4.827 -2.316 -30.628 1.00 72.94 68 SER A C 1
ATOM 535 O O . SER A 1 68 ? -5.400 -2.943 -31.516 1.00 72.94 68 SER A O 1
ATOM 537 N N . ILE A 1 69 ? -3.911 -2.868 -29.826 1.00 78.69 69 ILE A N 1
ATOM 538 C CA . ILE A 1 69 ? -3.530 -4.2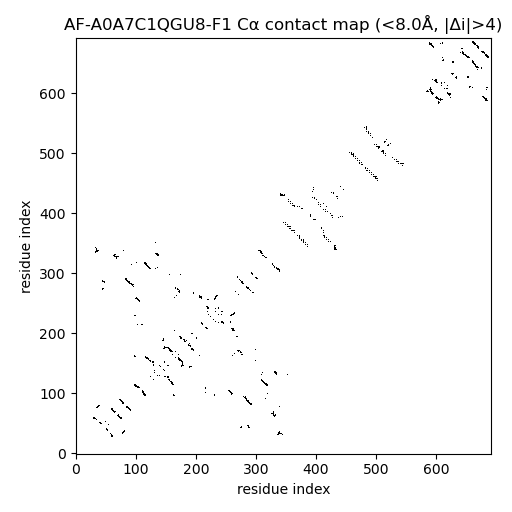95 -29.864 1.00 78.69 69 ILE A CA 1
ATOM 539 C C . ILE A 1 69 ? -4.300 -5.125 -28.823 1.00 78.69 69 ILE A C 1
ATOM 541 O O . ILE A 1 69 ? -4.176 -6.344 -28.769 1.00 78.69 69 ILE A O 1
ATOM 545 N N . GLY A 1 70 ? -5.174 -4.484 -28.036 1.00 83.69 70 GLY A N 1
ATOM 546 C CA . GLY A 1 70 ? -6.054 -5.154 -27.080 1.00 83.69 70 GLY A CA 1
ATOM 547 C C . GLY A 1 70 ? -5.418 -5.355 -25.706 1.00 83.69 70 GLY A C 1
ATOM 548 O O . GLY A 1 70 ? -4.560 -4.585 -25.285 1.00 83.69 70 GLY A O 1
ATOM 549 N N . LYS A 1 71 ? -5.903 -6.352 -24.963 1.00 88.94 71 LYS A N 1
ATOM 550 C CA . LYS A 1 71 ? -5.403 -6.672 -23.620 1.00 88.94 71 LYS A CA 1
ATOM 551 C C . LYS A 1 71 ? -4.287 -7.698 -23.719 1.00 88.94 71 LYS A C 1
ATOM 553 O O . LYS A 1 71 ? -4.509 -8.758 -24.302 1.00 88.94 71 LYS A O 1
ATOM 558 N N . ILE A 1 72 ? -3.140 -7.391 -23.127 1.00 90.56 72 ILE A N 1
ATOM 559 C CA . ILE A 1 72 ? -1.983 -8.284 -23.072 1.00 90.56 72 ILE A CA 1
ATOM 560 C C . ILE A 1 72 ? -1.535 -8.368 -21.617 1.00 90.56 72 ILE A C 1
ATOM 562 O O . ILE A 1 72 ? -1.330 -7.346 -20.965 1.00 90.56 72 ILE A O 1
ATOM 566 N N . ASP A 1 73 ? -1.390 -9.589 -21.117 1.00 93.81 73 ASP A N 1
ATOM 567 C CA . ASP A 1 73 ? -0.861 -9.833 -19.782 1.00 93.81 73 ASP A CA 1
ATOM 568 C C . ASP A 1 73 ? 0.660 -9.981 -19.888 1.00 93.81 73 ASP A C 1
ATOM 570 O O . ASP A 1 73 ? 1.163 -10.908 -20.527 1.00 93.81 73 ASP A O 1
ATOM 574 N N . VAL A 1 74 ? 1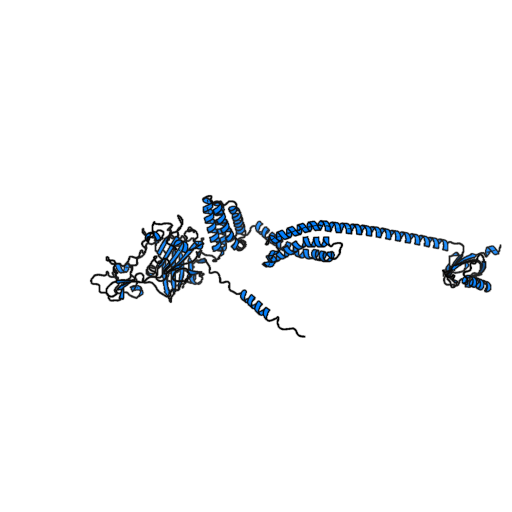.390 -9.043 -19.284 1.00 94.88 74 VAL A N 1
ATOM 575 C CA . VAL A 1 74 ? 2.852 -9.066 -19.208 1.00 94.88 74 VAL A CA 1
ATOM 576 C C . VAL A 1 74 ? 3.266 -9.566 -17.835 1.00 94.88 74 VAL A C 1
ATOM 578 O O . VAL A 1 74 ? 2.896 -8.986 -16.815 1.00 94.88 74 VAL A O 1
ATOM 581 N N . THR A 1 75 ? 4.055 -10.631 -17.790 1.00 95.38 75 THR A N 1
ATOM 582 C CA . THR A 1 75 ? 4.613 -11.166 -16.546 1.00 95.38 75 THR A CA 1
ATOM 583 C C . THR A 1 75 ? 6.005 -10.598 -16.312 1.00 95.38 75 THR A C 1
ATOM 585 O O . THR A 1 75 ? 6.825 -10.549 -17.226 1.00 95.38 75 THR A O 1
ATOM 588 N N . LEU A 1 76 ? 6.268 -10.181 -15.077 1.00 95.50 76 LEU A N 1
ATOM 589 C CA . LEU A 1 76 ? 7.499 -9.546 -14.628 1.00 95.50 76 LEU A CA 1
ATOM 590 C C . LEU A 1 76 ? 8.066 -10.290 -13.418 1.00 95.50 76 LEU A C 1
ATOM 592 O O . LEU A 1 76 ? 7.342 -10.626 -12.476 1.00 95.50 76 LEU A O 1
ATOM 596 N N . LYS A 1 77 ? 9.383 -10.472 -13.413 1.00 95.25 77 LYS A N 1
ATOM 597 C CA . LYS A 1 77 ? 10.191 -10.836 -12.246 1.00 95.25 77 LYS A CA 1
ATOM 598 C C . LYS A 1 77 ? 11.369 -9.880 -12.152 1.00 95.25 77 LYS A C 1
ATOM 600 O O . LYS A 1 77 ? 11.861 -9.412 -13.175 1.00 95.25 77 LYS A O 1
ATOM 605 N N . ALA A 1 78 ? 11.837 -9.622 -10.935 1.00 96.00 78 ALA A N 1
ATOM 606 C CA . ALA A 1 78 ? 13.000 -8.775 -10.715 1.00 96.00 78 ALA A CA 1
ATOM 607 C C . ALA A 1 78 ? 13.976 -9.404 -9.719 1.00 96.00 78 ALA A C 1
ATOM 609 O O . ALA A 1 78 ? 13.581 -10.003 -8.716 1.00 96.00 78 ALA A O 1
ATOM 610 N N . LEU A 1 79 ? 15.263 -9.226 -9.983 1.00 95.69 79 LEU A N 1
ATOM 611 C CA . LEU A 1 79 ? 16.357 -9.601 -9.097 1.00 95.69 79 LEU A CA 1
ATOM 612 C C . LEU A 1 79 ? 17.316 -8.425 -8.950 1.00 95.69 79 LEU A C 1
ATOM 614 O O . LEU A 1 79 ? 17.336 -7.519 -9.777 1.00 95.69 79 LEU A O 1
ATOM 618 N N . TYR A 1 80 ? 18.134 -8.433 -7.905 1.00 95.56 80 TYR A N 1
ATOM 619 C CA . TYR A 1 80 ? 19.218 -7.465 -7.769 1.00 95.56 80 TYR A CA 1
ATOM 620 C C . TYR A 1 80 ? 20.427 -8.055 -7.047 1.00 95.56 80 TYR A C 1
ATOM 622 O O . TYR A 1 80 ? 20.306 -8.958 -6.216 1.00 95.56 80 TYR A O 1
ATOM 630 N N . ASP A 1 81 ? 21.598 -7.499 -7.314 1.00 93.69 81 ASP A N 1
ATOM 631 C CA . ASP A 1 81 ? 22.829 -7.732 -6.566 1.00 93.69 81 ASP A CA 1
ATOM 632 C C . ASP A 1 81 ? 23.403 -6.373 -6.084 1.00 93.69 81 ASP A C 1
ATOM 634 O O . ASP A 1 81 ? 22.705 -5.363 -6.162 1.00 93.69 81 ASP A O 1
ATOM 638 N N . PRO A 1 82 ? 24.596 -6.295 -5.463 1.00 91.44 82 PRO A N 1
ATOM 639 C CA . PRO A 1 82 ? 25.158 -5.013 -5.025 1.00 91.44 82 PRO A CA 1
ATOM 640 C C . PRO A 1 82 ? 25.399 -3.965 -6.120 1.00 91.44 82 PRO A C 1
ATOM 642 O O . PRO A 1 82 ? 25.577 -2.798 -5.778 1.00 91.44 82 PRO A O 1
ATOM 645 N N . GLU A 1 83 ? 25.472 -4.364 -7.387 1.00 94.12 83 GLU A N 1
ATOM 646 C CA . GLU A 1 83 ? 25.857 -3.516 -8.514 1.00 94.12 83 GLU A CA 1
ATOM 647 C C . GLU A 1 83 ? 24.746 -3.399 -9.566 1.00 94.12 83 GLU A C 1
ATOM 649 O O . GLU A 1 83 ? 24.573 -2.314 -10.119 1.00 94.12 83 GLU A O 1
ATOM 654 N N . TYR A 1 84 ? 23.960 -4.453 -9.801 1.00 96.31 84 TYR A N 1
ATOM 655 C CA . TYR A 1 84 ? 22.979 -4.530 -10.886 1.00 96.31 84 TYR A CA 1
ATOM 656 C C . TYR A 1 84 ? 21.558 -4.853 -10.409 1.00 96.31 84 TYR A C 1
ATOM 658 O O . TYR A 1 84 ? 21.341 -5.529 -9.399 1.00 96.31 84 TYR A O 1
ATOM 666 N N . ILE A 1 85 ? 20.585 -4.397 -11.195 1.00 97.00 85 ILE A N 1
ATOM 667 C CA . ILE A 1 85 ? 19.204 -4.877 -11.206 1.00 97.00 85 ILE A CA 1
ATOM 668 C C . ILE A 1 85 ? 18.959 -5.686 -12.478 1.00 97.00 85 ILE A C 1
ATOM 670 O O . ILE A 1 85 ? 19.480 -5.351 -13.542 1.00 97.00 85 ILE A O 1
ATOM 674 N N . TYR A 1 86 ? 18.143 -6.727 -12.352 1.00 96.94 86 TYR A N 1
ATOM 675 C CA . TYR A 1 86 ? 17.765 -7.627 -13.428 1.00 96.94 86 TYR A CA 1
ATOM 676 C C . TYR A 1 86 ? 16.247 -7.713 -13.525 1.00 96.94 86 TYR A C 1
ATOM 678 O O . TYR A 1 86 ? 15.562 -7.789 -12.499 1.00 96.94 86 TYR A O 1
ATOM 686 N N . PHE A 1 87 ? 15.729 -7.784 -14.745 1.00 96.88 87 PHE A N 1
ATOM 687 C CA . PHE A 1 87 ? 14.317 -8.038 -15.011 1.00 96.88 87 PHE A CA 1
ATOM 688 C C . PHE A 1 87 ? 14.172 -9.219 -15.954 1.00 96.88 87 PHE A C 1
ATOM 690 O O . PHE A 1 87 ? 14.892 -9.301 -16.941 1.00 96.88 87 PHE A O 1
ATOM 697 N N . TYR A 1 88 ? 13.210 -10.088 -15.665 1.00 96.56 88 TYR A N 1
ATOM 698 C CA . TYR A 1 88 ? 12.757 -11.122 -16.584 1.00 96.56 88 TYR A CA 1
ATOM 699 C C . TYR A 1 88 ? 11.296 -10.863 -16.928 1.00 96.56 88 TYR A C 1
ATOM 701 O O . TYR A 1 88 ? 10.450 -10.736 -16.035 1.00 96.56 88 TYR A O 1
ATOM 709 N N . ILE A 1 89 ? 11.015 -10.737 -18.219 1.00 96.56 89 ILE A N 1
ATOM 710 C CA . ILE A 1 89 ? 9.755 -10.225 -18.744 1.00 96.56 89 ILE A CA 1
ATOM 711 C C . ILE A 1 89 ? 9.226 -11.185 -19.798 1.00 96.56 89 ILE A C 1
ATOM 713 O O . ILE A 1 89 ? 9.968 -11.609 -20.682 1.00 96.56 89 ILE A O 1
ATOM 717 N N . THR A 1 90 ? 7.935 -11.505 -19.739 1.00 95.75 90 THR A N 1
ATOM 718 C CA . THR A 1 90 ? 7.293 -12.329 -20.767 1.00 95.75 90 THR A CA 1
ATOM 719 C C . THR A 1 90 ? 5.931 -11.799 -21.155 1.00 95.75 90 THR A C 1
ATOM 721 O O . THR A 1 90 ? 5.142 -11.445 -20.279 1.00 95.75 90 THR A O 1
ATOM 724 N N . TRP A 1 91 ? 5.613 -11.824 -22.445 1.00 95.50 91 TRP A N 1
ATOM 725 C CA . TRP A 1 91 ? 4.272 -11.519 -22.937 1.00 95.50 91 TRP A CA 1
ATOM 726 C C . TRP A 1 91 ? 3.926 -12.374 -24.160 1.00 95.50 91 TRP A C 1
ATOM 728 O O . TRP A 1 91 ? 4.821 -12.757 -24.923 1.00 95.50 91 TRP A O 1
ATOM 738 N N . PRO A 1 92 ? 2.641 -12.716 -24.347 1.00 94.25 92 PRO A N 1
ATOM 739 C CA . PRO A 1 92 ? 2.197 -13.429 -25.532 1.00 94.25 92 PRO A CA 1
ATOM 740 C C . PRO A 1 92 ? 2.237 -12.513 -26.760 1.00 94.25 92 PRO A C 1
ATOM 742 O O . PRO A 1 92 ? 1.711 -11.403 -26.727 1.00 94.25 92 PRO A O 1
ATOM 745 N N . ASP A 1 93 ? 2.805 -13.025 -27.847 1.00 91.25 93 ASP A N 1
ATOM 746 C CA . ASP A 1 93 ? 2.833 -12.393 -29.163 1.00 91.25 93 ASP A CA 1
ATOM 747 C C . ASP A 1 93 ? 2.794 -13.475 -30.258 1.00 91.25 93 ASP A C 1
ATOM 749 O O . ASP A 1 93 ? 3.769 -14.216 -30.425 1.00 91.25 93 ASP A O 1
ATOM 753 N N . PRO A 1 94 ? 1.677 -13.634 -30.994 1.00 88.88 94 PRO A N 1
ATOM 754 C CA . PRO A 1 94 ? 1.547 -14.652 -32.036 1.00 88.88 94 PRO A CA 1
ATOM 755 C C . PRO A 1 94 ? 2.556 -14.519 -33.184 1.00 88.88 94 PRO A C 1
ATOM 757 O O . PRO A 1 94 ? 2.749 -15.487 -33.925 1.00 88.88 94 PRO A O 1
ATOM 760 N N . THR A 1 95 ? 3.161 -13.346 -33.355 1.00 88.00 95 THR A N 1
ATOM 761 C CA . THR A 1 95 ? 4.084 -13.017 -34.439 1.00 88.00 95 THR A CA 1
ATOM 762 C C . THR A 1 95 ? 5.482 -12.727 -33.899 1.00 88.00 95 THR A C 1
ATOM 764 O O . THR A 1 95 ? 5.656 -12.299 -32.767 1.00 88.00 95 THR A O 1
ATOM 767 N N . LYS A 1 96 ? 6.509 -13.030 -34.701 1.00 89.00 96 LYS A N 1
ATOM 768 C CA . LYS A 1 96 ? 7.890 -12.607 -34.437 1.00 89.00 96 LYS A CA 1
ATOM 769 C C . LYS A 1 96 ? 8.178 -11.440 -35.375 1.00 89.00 96 LYS A C 1
ATOM 771 O O . LYS A 1 96 ? 8.528 -11.685 -36.531 1.00 89.00 96 LYS A O 1
ATOM 776 N N . SER A 1 97 ? 8.006 -10.203 -34.920 1.00 88.50 97 SER A N 1
ATOM 777 C CA . SER A 1 97 ? 8.214 -9.022 -35.767 1.00 88.50 97 SER A CA 1
ATOM 778 C C . SER A 1 97 ? 9.591 -8.420 -35.491 1.00 88.50 97 SER A C 1
ATOM 780 O O . SER A 1 97 ? 9.811 -7.783 -34.462 1.00 88.50 97 SER A O 1
ATOM 782 N N . ILE A 1 98 ? 10.538 -8.628 -36.412 1.00 88.38 98 ILE A N 1
ATOM 783 C CA . ILE A 1 98 ? 11.921 -8.110 -36.317 1.00 88.38 98 ILE A CA 1
ATOM 784 C C . ILE A 1 98 ? 12.384 -7.350 -37.570 1.00 88.38 98 ILE A C 1
ATOM 786 O O . ILE A 1 98 ? 13.487 -6.814 -37.606 1.00 88.38 98 ILE A O 1
ATOM 790 N N . GLU A 1 99 ? 11.543 -7.261 -38.600 1.00 86.75 99 GLU A N 1
ATOM 791 C CA . GLU A 1 99 ? 11.912 -6.780 -39.938 1.00 86.75 99 GLU A CA 1
ATOM 792 C C . GLU A 1 99 ? 11.670 -5.269 -40.115 1.00 86.75 99 GLU A C 1
ATOM 794 O O . GLU A 1 99 ? 10.956 -4.837 -41.024 1.00 86.75 99 GLU A O 1
ATOM 799 N N . LYS A 1 100 ? 12.244 -4.432 -39.242 1.00 87.44 100 LYS A N 1
ATOM 800 C CA . LYS A 1 100 ? 11.991 -2.982 -39.264 1.00 87.44 100 LYS A CA 1
ATOM 801 C C . LYS A 1 100 ? 12.484 -2.320 -40.559 1.00 87.44 100 LYS A C 1
ATOM 803 O O . LYS A 1 100 ? 13.687 -2.233 -40.803 1.00 87.44 100 LYS A O 1
ATOM 808 N N . ASP A 1 101 ? 11.552 -1.745 -41.329 1.00 88.56 101 ASP A N 1
ATOM 809 C CA . ASP A 1 101 ? 11.824 -1.090 -42.620 1.00 88.56 101 ASP A CA 1
ATOM 810 C C . ASP A 1 101 ? 12.685 -1.971 -43.548 1.00 88.56 101 ASP A C 1
ATOM 812 O O . ASP A 1 101 ? 13.667 -1.516 -44.131 1.00 88.56 101 ASP A O 1
ATOM 816 N N . MET A 1 102 ? 12.337 -3.246 -43.702 1.00 90.00 102 MET A N 1
ATOM 817 C CA . MET A 1 102 ? 13.023 -4.138 -44.632 1.00 90.00 102 MET A CA 1
ATOM 818 C C . MET A 1 102 ? 12.825 -3.680 -46.083 1.00 90.00 102 MET A C 1
ATOM 820 O O . MET A 1 102 ? 11.703 -3.456 -46.550 1.00 90.00 102 MET A O 1
ATOM 824 N N . TRP A 1 103 ? 13.917 -3.582 -46.839 1.00 92.19 103 TRP A N 1
ATOM 825 C CA . TRP A 1 103 ? 13.859 -3.374 -48.280 1.00 92.19 103 TRP A CA 1
ATOM 826 C C . TRP A 1 103 ? 13.510 -4.676 -48.988 1.00 92.19 103 TRP A C 1
ATOM 828 O O . TRP A 1 103 ? 14.121 -5.702 -48.729 1.00 92.19 103 TRP A O 1
ATOM 838 N N . THR A 1 104 ? 12.581 -4.626 -49.941 1.00 91.88 104 THR A N 1
ATOM 839 C CA . THR A 1 104 ? 12.275 -5.737 -50.855 1.00 91.88 104 THR A CA 1
ATOM 840 C C . THR A 1 104 ? 12.304 -5.255 -52.301 1.00 91.88 104 THR A C 1
ATOM 842 O O . THR A 1 104 ? 11.707 -4.225 -52.635 1.00 91.88 104 THR A O 1
ATOM 845 N N . PHE A 1 105 ? 12.984 -5.990 -53.179 1.00 91.38 105 PHE A N 1
ATOM 846 C CA . PHE A 1 105 ? 13.055 -5.692 -54.604 1.00 91.38 105 PHE A CA 1
ATOM 847 C C . PHE A 1 105 ? 11.906 -6.365 -55.361 1.00 91.38 105 PHE A C 1
ATOM 849 O O . PHE A 1 105 ? 11.797 -7.589 -55.416 1.00 91.38 105 PHE A O 1
ATOM 856 N N . ASN A 1 106 ? 11.041 -5.582 -56.004 1.00 89.94 106 ASN A N 1
ATOM 857 C CA . ASN A 1 106 ? 9.864 -6.120 -56.698 1.00 89.94 106 ASN A CA 1
ATOM 858 C C . ASN A 1 106 ? 10.124 -6.539 -58.163 1.00 89.94 106 ASN A C 1
ATOM 860 O O . ASN A 1 106 ? 9.190 -6.914 -58.868 1.00 89.94 106 ASN A O 1
ATOM 864 N N . GLY A 1 107 ? 11.376 -6.473 -58.628 1.00 87.88 107 GLY A N 1
ATOM 865 C CA . GLY A 1 107 ? 11.769 -6.694 -60.027 1.00 87.88 107 GLY A CA 1
ATOM 866 C C . GLY A 1 107 ? 12.032 -5.407 -60.818 1.00 87.88 107 GLY A C 1
ATOM 867 O O . GLY A 1 107 ? 12.717 -5.455 -61.834 1.00 87.88 107 GLY A O 1
ATOM 868 N N . GLU A 1 108 ? 11.542 -4.259 -60.341 1.00 88.75 108 GLU A N 1
ATOM 869 C CA . GLU A 1 108 ? 11.774 -2.941 -60.953 1.00 88.75 108 GLU A CA 1
ATOM 870 C C . GLU A 1 108 ? 12.382 -1.935 -59.969 1.00 88.75 108 GLU A C 1
ATOM 872 O O . GLU A 1 108 ? 13.251 -1.145 -60.338 1.00 88.75 108 GLU A O 1
ATOM 877 N N . ARG A 1 109 ? 11.922 -1.941 -58.714 1.00 90.62 109 ARG A N 1
ATOM 878 C CA . ARG A 1 109 ? 12.326 -0.992 -57.674 1.00 90.62 109 ARG A CA 1
ATOM 879 C C . ARG A 1 109 ? 12.326 -1.627 -56.288 1.00 90.62 109 ARG A C 1
ATOM 881 O O . ARG A 1 109 ? 11.672 -2.642 -56.049 1.00 90.62 109 ARG A O 1
ATOM 888 N N . TRP A 1 110 ? 13.011 -0.958 -55.373 1.00 91.81 110 TRP A N 1
ATOM 889 C CA . TRP A 1 110 ? 12.997 -1.267 -53.951 1.00 91.81 110 TRP A CA 1
ATOM 890 C C . TRP A 1 110 ? 11.797 -0.622 -53.254 1.00 91.81 110 TRP A C 1
ATOM 892 O O . TRP A 1 110 ? 11.417 0.513 -53.558 1.00 91.81 110 TRP A O 1
ATOM 902 N N . THR A 1 111 ? 11.199 -1.346 -52.313 1.00 91.81 111 THR A N 1
ATOM 903 C CA . THR A 1 111 ? 10.127 -0.858 -51.438 1.00 91.81 111 THR A CA 1
ATOM 904 C C . THR A 1 111 ? 10.418 -1.229 -49.993 1.00 91.81 111 THR A C 1
ATOM 906 O O . THR A 1 111 ? 10.938 -2.312 -49.752 1.00 91.81 111 THR A O 1
ATOM 909 N N . LEU A 1 112 ? 10.070 -0.340 -49.062 1.00 88.88 112 LEU A N 1
ATOM 910 C CA . LEU A 1 112 ? 10.170 -0.574 -47.623 1.00 88.88 112 LEU A CA 1
ATOM 911 C C . LEU A 1 112 ? 8.867 -1.157 -47.081 1.00 88.88 112 LEU A C 1
ATOM 913 O O . LEU A 1 112 ? 7.786 -0.660 -47.412 1.00 88.88 112 LEU A O 1
ATOM 917 N N . SER A 1 113 ? 8.980 -2.171 -46.237 1.00 87.50 113 SER A N 1
ATOM 918 C CA . SER A 1 113 ? 7.877 -2.740 -45.464 1.00 87.50 113 SER A CA 1
ATOM 919 C C . SER A 1 113 ? 8.410 -3.461 -44.232 1.00 87.50 113 SER A C 1
ATOM 921 O O . SER A 1 113 ? 9.586 -3.796 -44.190 1.00 87.50 113 SER A O 1
ATOM 923 N N . GLY A 1 114 ? 7.528 -3.759 -43.284 1.00 85.19 114 GLY A N 1
ATOM 924 C CA . GLY A 1 114 ? 7.885 -4.492 -42.076 1.00 85.19 114 GLY A CA 1
ATOM 925 C C . GLY A 1 114 ? 8.127 -3.561 -40.895 1.00 85.19 114 GLY A C 1
ATOM 926 O O . GLY A 1 114 ? 8.622 -2.440 -41.041 1.00 85.19 114 GLY A O 1
ATOM 927 N N . ASP A 1 115 ? 7.722 -4.046 -39.731 1.00 86.19 115 ASP A N 1
ATOM 928 C CA . ASP A 1 115 ? 7.841 -3.374 -38.450 1.00 86.19 115 ASP A CA 1
ATOM 929 C C . ASP A 1 115 ? 8.357 -4.364 -37.393 1.00 86.19 115 ASP A C 1
ATOM 931 O O . ASP A 1 115 ? 8.702 -5.507 -37.705 1.00 86.19 115 ASP A O 1
ATOM 935 N N . GLU A 1 116 ? 8.487 -3.903 -36.149 1.00 87.12 116 GLU A N 1
ATOM 936 C CA . GLU A 1 116 ? 9.061 -4.695 -35.062 1.00 87.12 116 GLU A CA 1
ATOM 937 C C . GLU A 1 116 ? 8.230 -4.633 -33.776 1.00 87.12 116 GLU A C 1
ATOM 939 O O . GLU A 1 116 ? 7.477 -3.673 -33.544 1.00 87.12 116 GLU A O 1
ATOM 944 N N . ASP A 1 117 ? 8.419 -5.652 -32.938 1.00 90.88 117 ASP A N 1
ATOM 945 C CA . ASP A 1 117 ? 7.864 -5.722 -31.588 1.00 90.88 117 ASP A CA 1
ATOM 946 C C . ASP A 1 117 ? 8.736 -4.910 -30.628 1.00 90.88 117 ASP A C 1
ATOM 948 O O . ASP A 1 117 ? 9.968 -4.862 -30.748 1.00 90.88 117 ASP A O 1
ATOM 952 N N . ARG A 1 118 ? 8.098 -4.229 -29.675 1.00 90.06 118 ARG A N 1
ATOM 953 C CA . ARG A 1 118 ? 8.787 -3.376 -28.701 1.00 90.06 118 ARG A CA 1
ATOM 954 C C . ARG A 1 118 ? 8.131 -3.461 -27.335 1.00 90.06 118 ARG A C 1
ATOM 956 O O . ARG A 1 118 ? 6.924 -3.660 -27.213 1.00 90.06 118 ARG A O 1
ATOM 963 N N . ILE A 1 119 ? 8.926 -3.222 -26.303 1.00 91.81 119 ILE A N 1
ATOM 964 C CA . ILE A 1 119 ? 8.429 -3.018 -24.946 1.00 91.81 119 ILE A CA 1
ATOM 965 C C . ILE A 1 119 ? 9.155 -1.834 -24.319 1.00 91.81 119 ILE A C 1
ATOM 967 O O . ILE A 1 119 ? 10.356 -1.649 -24.527 1.00 91.81 119 ILE A O 1
ATOM 971 N N . ALA A 1 120 ? 8.413 -1.008 -23.589 1.00 90.31 120 ALA A N 1
ATOM 972 C CA . ALA A 1 120 ? 8.933 0.197 -22.965 1.00 90.31 120 ALA A CA 1
ATOM 973 C C . ALA A 1 120 ? 8.617 0.235 -21.470 1.00 90.31 120 ALA A C 1
ATOM 975 O O . ALA A 1 120 ? 7.479 -0.025 -21.067 1.00 90.31 120 ALA A O 1
ATOM 976 N N . PHE A 1 121 ? 9.613 0.617 -20.674 1.00 92.06 121 PHE A N 1
ATOM 977 C CA . PHE A 1 121 ? 9.482 0.907 -19.251 1.00 92.06 121 PHE A CA 1
ATOM 978 C C . PHE A 1 121 ? 9.617 2.404 -19.030 1.00 92.06 121 PHE A C 1
ATOM 980 O O . PHE A 1 121 ? 10.528 3.034 -19.554 1.00 92.06 121 PHE A O 1
ATOM 987 N N . PHE A 1 122 ? 8.717 2.955 -18.227 1.00 90.94 122 PHE A N 1
ATOM 988 C CA . PHE A 1 122 ? 8.766 4.346 -17.802 1.00 90.94 122 PHE A CA 1
ATOM 989 C C . PHE A 1 122 ? 8.977 4.413 -16.303 1.00 90.94 122 PHE A C 1
ATOM 991 O O . PHE A 1 122 ? 8.109 3.956 -15.564 1.00 90.94 122 PHE A O 1
ATOM 998 N N . TRP A 1 123 ? 10.064 5.026 -15.856 1.00 93.31 123 TRP A N 1
ATOM 999 C CA . TRP A 1 123 ? 10.402 5.223 -14.452 1.00 93.31 123 TRP A CA 1
ATOM 1000 C C . TRP A 1 123 ? 10.166 6.676 -14.042 1.00 93.31 123 TRP A C 1
ATOM 1002 O O . TRP A 1 123 ? 10.605 7.608 -14.712 1.00 93.31 123 TRP A O 1
ATOM 1012 N N . ASN A 1 124 ? 9.479 6.886 -12.920 1.00 91.00 124 ASN A N 1
ATOM 1013 C CA . ASN A 1 124 ? 9.299 8.221 -12.351 1.00 91.00 124 ASN A CA 1
ATOM 1014 C C . ASN A 1 124 ? 10.519 8.587 -11.494 1.00 91.00 124 ASN A C 1
ATOM 1016 O O . ASN A 1 124 ? 10.674 8.069 -10.384 1.00 91.00 124 ASN A O 1
ATOM 1020 N N . ILE A 1 125 ? 11.392 9.464 -11.995 1.00 90.12 125 ILE A N 1
ATOM 1021 C CA . ILE A 1 125 ? 12.623 9.831 -11.287 1.00 90.12 125 ILE A CA 1
ATOM 1022 C C . ILE A 1 125 ? 12.263 10.678 -10.067 1.00 90.12 125 ILE A C 1
ATOM 1024 O O . ILE A 1 125 ? 11.585 11.703 -10.183 1.00 90.12 125 ILE A O 1
ATOM 1028 N N . ASP A 1 126 ? 12.711 10.225 -8.892 1.00 83.31 126 ASP A N 1
ATOM 1029 C CA . ASP A 1 126 ? 12.484 10.859 -7.585 1.00 83.31 126 ASP A CA 1
ATOM 1030 C C . ASP A 1 126 ? 11.015 11.209 -7.280 1.00 83.31 126 ASP A C 1
ATOM 1032 O O . ASP A 1 126 ? 10.730 12.172 -6.565 1.00 83.31 126 ASP A O 1
ATOM 1036 N N . ASP A 1 127 ? 10.079 10.427 -7.826 1.00 80.69 127 ASP A N 1
ATOM 1037 C CA . ASP A 1 127 ? 8.636 10.680 -7.746 1.00 80.69 127 ASP A CA 1
ATOM 1038 C C . ASP A 1 127 ? 8.257 12.116 -8.179 1.00 80.69 127 ASP A C 1
ATOM 1040 O O . ASP A 1 127 ? 7.301 12.721 -7.684 1.00 80.69 127 ASP A O 1
ATOM 1044 N N . SER A 1 128 ? 9.029 12.690 -9.109 1.00 81.50 128 SER A N 1
ATOM 1045 C CA . SER A 1 128 ? 8.902 14.089 -9.523 1.00 81.50 128 SER A CA 1
ATOM 1046 C C . SER A 1 128 ? 7.636 14.355 -10.340 1.00 81.50 128 SER A C 1
ATOM 1048 O O . SER A 1 128 ? 7.049 15.435 -10.224 1.00 81.50 128 SER A O 1
ATOM 1050 N N . ILE A 1 129 ? 7.172 13.376 -11.123 1.00 82.56 129 ILE A N 1
ATOM 1051 C CA . ILE A 1 129 ? 6.035 13.504 -12.039 1.00 82.56 129 ILE A CA 1
ATOM 1052 C C . ILE A 1 129 ? 4.718 13.416 -11.267 1.00 82.56 129 ILE A C 1
ATOM 1054 O O . ILE A 1 129 ? 4.327 12.370 -10.737 1.00 82.56 129 ILE A O 1
ATOM 1058 N N . LYS A 1 130 ? 3.967 14.517 -11.254 1.00 75.69 130 LYS A N 1
ATOM 1059 C CA . LYS A 1 130 ? 2.699 14.591 -10.525 1.00 75.69 130 LYS A CA 1
ATOM 1060 C C . LYS A 1 130 ? 1.622 13.713 -11.142 1.00 75.69 130 LYS A C 1
ATOM 1062 O O . LYS A 1 130 ? 1.356 13.776 -12.338 1.00 75.69 130 LYS A O 1
ATOM 1067 N N . GLY A 1 131 ? 0.933 12.970 -10.280 1.00 73.88 131 GLY A N 1
ATOM 1068 C CA . GLY A 1 131 ? -0.184 12.108 -10.659 1.00 73.88 131 GLY A CA 1
ATOM 1069 C C . GLY A 1 131 ? 0.235 10.779 -11.283 1.00 73.88 131 GLY A C 1
ATOM 1070 O O . GLY A 1 131 ? -0.645 9.948 -11.508 1.00 73.88 131 GLY A O 1
ATOM 1071 N N . PHE A 1 132 ? 1.536 10.542 -11.513 1.00 81.31 132 PHE A N 1
ATOM 1072 C CA . PHE A 1 132 ? 2.037 9.311 -12.132 1.00 81.31 132 PHE A CA 1
ATOM 1073 C C . PHE A 1 132 ? 1.500 8.059 -11.426 1.00 81.31 132 PHE A C 1
ATOM 1075 O O . PHE A 1 132 ? 1.189 7.077 -12.077 1.00 81.31 132 PHE A O 1
ATOM 1082 N N . ASN A 1 133 ? 1.252 8.113 -10.116 1.00 72.81 133 ASN A N 1
ATOM 1083 C CA . ASN A 1 133 ? 0.685 6.988 -9.364 1.00 72.81 133 ASN A CA 1
ATOM 1084 C C . ASN A 1 133 ? -0.740 6.590 -9.774 1.00 72.81 133 ASN A C 1
ATOM 1086 O O . ASN A 1 133 ? -1.126 5.441 -9.590 1.00 72.81 133 ASN A O 1
ATOM 1090 N N . ILE A 1 134 ? -1.506 7.518 -10.349 1.00 69.62 134 ILE A N 1
ATOM 1091 C CA . ILE A 1 134 ? -2.871 7.283 -10.829 1.00 69.62 134 ILE A CA 1
ATOM 1092 C C . ILE A 1 134 ? -2.847 6.851 -12.295 1.00 69.62 134 ILE A C 1
ATOM 1094 O O . ILE A 1 134 ? -3.509 5.888 -12.664 1.00 69.62 134 ILE A O 1
ATOM 1098 N N . GLY A 1 135 ? -2.118 7.587 -13.139 1.00 71.44 135 GLY A N 1
ATOM 1099 C CA . GLY A 1 135 ? -2.160 7.389 -14.590 1.00 71.44 135 GLY A CA 1
ATOM 1100 C C . GLY A 1 135 ? -0.990 6.599 -15.177 1.00 71.44 135 GLY A C 1
ATOM 1101 O O . GLY A 1 135 ? -1.004 6.327 -16.370 1.00 71.44 135 GLY A O 1
ATOM 1102 N N . GLY A 1 136 ? 0.029 6.253 -14.394 1.00 80.19 136 GLY A N 1
ATOM 1103 C CA . GLY A 1 136 ? 1.247 5.597 -14.872 1.00 80.19 136 GLY A CA 1
ATOM 1104 C C . GLY A 1 136 ? 1.894 6.334 -16.047 1.00 80.19 136 GLY A C 1
ATOM 1105 O O . GLY A 1 136 ? 1.872 7.567 -16.143 1.00 80.19 136 GLY A O 1
ATOM 1106 N N . CYS A 1 137 ? 2.402 5.556 -17.003 1.00 75.06 137 CYS A N 1
ATOM 1107 C CA . CYS A 1 137 ? 2.965 6.068 -18.252 1.00 75.06 137 CYS A CA 1
ATOM 1108 C C . CYS A 1 137 ? 1.946 6.843 -19.107 1.00 75.06 137 CYS A C 1
ATOM 1110 O O . CYS A 1 137 ? 2.340 7.687 -19.919 1.00 75.06 137 CYS A O 1
ATOM 1112 N N . ALA A 1 138 ? 0.639 6.644 -18.888 1.00 73.88 138 ALA A N 1
ATOM 1113 C CA . ALA A 1 138 ? -0.400 7.316 -19.660 1.00 73.88 138 ALA A CA 1
ATOM 1114 C C . ALA A 1 138 ? -0.383 8.842 -19.496 1.00 73.88 138 ALA A C 1
ATOM 1116 O O . ALA A 1 138 ? -0.823 9.577 -20.382 1.00 73.88 138 ALA A O 1
ATOM 1117 N N . MET A 1 139 ? 0.159 9.338 -18.381 1.00 73.19 139 MET A N 1
ATOM 1118 C CA . MET A 1 139 ? 0.250 10.774 -18.109 1.00 73.19 139 MET A CA 1
ATOM 1119 C C . MET A 1 139 ? 1.265 11.514 -18.977 1.00 73.19 139 MET A C 1
ATOM 1121 O O . MET A 1 139 ? 1.144 12.733 -19.136 1.00 73.19 139 MET A O 1
ATOM 1125 N N . LEU A 1 140 ? 2.241 10.783 -19.513 1.00 69.62 140 LEU A N 1
ATOM 1126 C CA . LEU A 1 140 ? 3.406 11.323 -20.209 1.00 69.62 140 LEU A CA 1
ATOM 1127 C C . LEU A 1 140 ? 3.266 11.260 -21.728 1.00 69.62 140 LEU A C 1
ATOM 1129 O O . LEU A 1 140 ? 3.768 12.139 -22.426 1.00 69.62 140 LEU A O 1
ATOM 1133 N N . CYS A 1 141 ? 2.572 10.230 -22.220 1.00 64.06 141 CYS A N 1
ATOM 1134 C CA . CYS A 1 141 ? 2.673 9.804 -23.615 1.00 64.06 141 CYS A CA 1
ATOM 1135 C C . CYS A 1 141 ? 1.343 9.786 -24.387 1.00 64.06 141 CYS A C 1
ATOM 1137 O O . CYS A 1 141 ? 1.336 9.456 -25.575 1.00 64.06 141 CYS A O 1
ATOM 1139 N N . HIS A 1 142 ? 0.211 10.134 -23.756 1.00 62.69 142 HIS A N 1
ATOM 1140 C CA . HIS A 1 142 ? -1.098 10.141 -24.421 1.00 62.69 142 HIS A CA 1
ATOM 1141 C C . HIS A 1 142 ? -1.705 11.548 -24.554 1.00 62.69 142 HIS A C 1
ATOM 1143 O O . HIS A 1 142 ? -1.638 12.387 -23.651 1.00 62.69 142 HIS A O 1
ATOM 1149 N N . GLY A 1 143 ? -2.283 11.805 -25.737 1.00 57.75 143 GLY A N 1
ATOM 1150 C CA . GLY A 1 143 ? -2.663 13.128 -26.246 1.00 57.75 143 GLY A CA 1
ATOM 1151 C C . GLY A 1 143 ? -1.754 13.586 -27.400 1.00 57.75 143 GLY A C 1
ATOM 1152 O O . GLY A 1 143 ? -1.162 12.768 -28.095 1.00 57.75 143 GLY A O 1
ATOM 1153 N N . ASP A 1 144 ? -1.618 14.900 -27.601 1.00 56.31 144 ASP A N 1
ATOM 1154 C CA . ASP A 1 144 ? -0.716 15.511 -28.600 1.00 56.31 144 ASP A CA 1
ATOM 1155 C C . ASP A 1 144 ? 0.732 15.711 -28.077 1.00 56.31 144 ASP A C 1
ATOM 1157 O O . ASP A 1 144 ? 1.457 16.562 -28.595 1.00 56.31 144 ASP A O 1
ATOM 1161 N N . ARG A 1 145 ? 1.163 14.983 -27.033 1.00 63.62 145 ARG A N 1
ATOM 1162 C CA . ARG A 1 145 ? 2.382 15.303 -26.264 1.00 63.62 145 ARG A CA 1
ATOM 1163 C C . ARG A 1 145 ? 3.210 14.093 -25.817 1.00 63.62 145 ARG A C 1
ATOM 1165 O O . ARG A 1 145 ? 2.641 13.069 -25.460 1.00 63.62 145 ARG A O 1
ATOM 1172 N N . MET A 1 146 ? 4.532 14.279 -25.795 1.00 75.50 146 MET A N 1
ATOM 1173 C CA . MET A 1 146 ? 5.551 13.432 -25.154 1.00 75.50 146 MET A CA 1
ATOM 1174 C C . MET A 1 146 ? 6.440 14.329 -24.277 1.00 75.50 146 MET A C 1
ATOM 1176 O O . MET A 1 146 ? 7.553 14.680 -24.667 1.00 75.50 146 MET A O 1
ATOM 1180 N N . HIS A 1 147 ? 5.885 14.818 -23.168 1.00 79.38 147 HIS A N 1
ATOM 1181 C CA . HIS A 1 147 ? 6.565 15.703 -22.217 1.00 79.38 147 HIS A CA 1
ATOM 1182 C C . HIS A 1 147 ? 5.870 15.641 -20.845 1.00 79.38 147 HIS A C 1
ATOM 1184 O O . HIS A 1 147 ? 4.671 15.349 -20.757 1.00 79.38 147 HIS A O 1
ATOM 1190 N N . THR A 1 148 ? 6.595 15.948 -19.772 1.00 82.25 148 THR A N 1
ATOM 1191 C CA . THR A 1 148 ? 6.042 16.113 -18.418 1.00 82.25 148 THR A CA 1
ATOM 1192 C C . THR A 1 148 ? 5.302 17.458 -18.290 1.00 82.25 148 THR A C 1
ATOM 1194 O O . THR A 1 148 ? 5.326 18.297 -19.195 1.00 82.25 148 THR A O 1
ATOM 1197 N N . ASN A 1 149 ? 4.532 17.673 -17.217 1.00 76.19 149 ASN A N 1
ATOM 1198 C CA . ASN A 1 149 ? 3.652 18.849 -17.100 1.00 76.19 149 ASN A CA 1
ATOM 1199 C C . ASN A 1 149 ? 4.281 20.014 -16.332 1.00 76.19 149 ASN A C 1
ATOM 1201 O O . ASN A 1 149 ? 3.807 21.149 -16.441 1.00 76.19 149 ASN A O 1
ATOM 1205 N N . GLY A 1 150 ? 5.270 19.729 -15.491 1.00 75.25 150 GLY A N 1
ATOM 1206 C CA . GLY A 1 150 ? 5.829 20.669 -14.535 1.00 75.25 150 GLY A CA 1
ATOM 1207 C C . GLY A 1 150 ? 7.340 20.836 -14.681 1.00 75.25 150 GLY A C 1
ATOM 1208 O O . GLY A 1 150 ? 8.036 19.892 -15.034 1.00 75.25 150 GLY A O 1
ATOM 1209 N N . PRO A 1 151 ? 7.875 22.016 -14.332 1.00 77.00 151 PRO A N 1
ATOM 1210 C CA . PRO A 1 151 ? 9.309 22.253 -14.393 1.00 77.00 151 PRO A CA 1
ATOM 1211 C C . PRO A 1 151 ? 10.054 21.327 -13.436 1.00 77.00 151 PRO A C 1
ATOM 1213 O O . PRO A 1 151 ? 9.726 21.301 -12.242 1.00 77.00 151 PRO A O 1
ATOM 1216 N N . ARG A 1 152 ? 11.112 20.677 -13.940 1.00 78.62 152 ARG A N 1
ATOM 1217 C CA . ARG A 1 152 ? 11.934 19.675 -13.225 1.00 78.62 152 ARG A CA 1
ATOM 1218 C C . ARG A 1 152 ? 11.234 18.333 -12.971 1.00 78.62 152 ARG A C 1
ATOM 1220 O O . ARG A 1 152 ? 11.712 17.567 -12.141 1.00 78.62 152 ARG A O 1
ATOM 1227 N N . GLU A 1 153 ? 10.107 18.064 -13.625 1.00 86.56 153 GLU A N 1
ATOM 1228 C CA . GLU A 1 153 ? 9.560 16.706 -13.690 1.00 86.56 153 GLU A CA 1
ATOM 1229 C C . GLU A 1 153 ? 10.379 15.906 -14.708 1.00 86.56 153 GLU A C 1
ATOM 1231 O O . GLU A 1 153 ? 10.503 16.334 -15.857 1.00 86.56 153 GLU A O 1
ATOM 1236 N N . LEU A 1 154 ? 10.921 14.765 -14.283 1.00 88.88 154 LEU A N 1
ATOM 1237 C CA . LEU A 1 154 ? 11.802 13.915 -15.081 1.00 88.88 154 LEU A CA 1
ATOM 1238 C C . LEU A 1 154 ? 11.328 12.462 -15.036 1.00 88.88 154 LEU A C 1
ATOM 1240 O O . LEU A 1 154 ? 11.022 11.926 -13.967 1.00 88.88 154 LEU A O 1
ATOM 1244 N N . GLY A 1 155 ? 11.280 11.833 -16.205 1.00 90.25 155 GLY A N 1
ATOM 1245 C CA . GLY A 1 155 ? 11.018 10.408 -16.361 1.00 90.25 155 GLY A CA 1
ATOM 1246 C C . GLY A 1 155 ? 12.135 9.738 -17.140 1.00 90.25 155 GLY A C 1
ATOM 1247 O O . GLY A 1 155 ? 12.628 10.311 -18.103 1.00 90.25 155 GLY A O 1
ATOM 1248 N N . ASP A 1 156 ? 12.495 8.533 -16.737 1.00 91.44 156 ASP A N 1
ATOM 1249 C CA . ASP A 1 156 ? 13.468 7.683 -17.421 1.00 91.44 156 ASP A CA 1
ATOM 1250 C C . ASP A 1 156 ? 12.698 6.647 -18.274 1.00 91.44 156 ASP A C 1
ATOM 1252 O O . ASP A 1 156 ? 11.641 6.153 -17.860 1.00 91.44 156 ASP A O 1
ATOM 1256 N N . LEU A 1 157 ? 13.145 6.412 -19.508 1.00 90.12 157 LEU A N 1
ATOM 1257 C CA . LEU A 1 157 ? 12.476 5.628 -20.541 1.00 90.12 157 LEU A CA 1
ATOM 1258 C C . LEU A 1 157 ? 13.423 4.583 -21.129 1.00 90.12 157 LEU A C 1
ATOM 1260 O O . LEU A 1 157 ? 14.248 4.883 -21.987 1.00 90.12 157 LEU A O 1
ATOM 1264 N N . TRP A 1 158 ? 13.173 3.323 -20.787 1.00 92.56 158 TRP A N 1
ATOM 1265 C CA . TRP A 1 158 ? 13.898 2.193 -21.359 1.00 92.56 158 TRP A CA 1
ATOM 1266 C C . TRP A 1 158 ? 13.088 1.574 -22.483 1.00 92.56 158 TRP A C 1
ATOM 1268 O O . TRP A 1 158 ? 11.900 1.282 -22.303 1.00 92.56 158 TRP A O 1
ATOM 1278 N N . GLN A 1 159 ? 13.713 1.327 -23.629 1.00 89.44 159 GLN A N 1
ATOM 1279 C CA . GLN A 1 159 ? 13.036 0.780 -24.800 1.00 89.44 159 GLN A CA 1
ATOM 1280 C C . GLN A 1 159 ? 13.796 -0.394 -25.389 1.00 89.44 159 GLN A C 1
ATOM 1282 O O . GLN A 1 159 ? 14.870 -0.247 -25.961 1.00 89.44 159 GLN A O 1
ATOM 1287 N N . TRP A 1 160 ? 13.194 -1.572 -25.331 1.00 92.88 160 TRP A N 1
ATOM 1288 C CA . TRP A 1 160 ? 13.712 -2.724 -26.048 1.00 92.88 160 TRP A CA 1
ATOM 1289 C C . TRP A 1 160 ? 12.984 -2.880 -27.384 1.00 92.88 160 TRP A C 1
ATOM 1291 O O . TRP A 1 160 ? 11.753 -2.780 -27.447 1.00 92.88 160 TRP A O 1
ATOM 1301 N N . GLN A 1 161 ? 13.751 -3.114 -28.450 1.00 90.50 161 GLN A N 1
ATOM 1302 C CA . GLN A 1 161 ? 13.255 -3.279 -29.813 1.00 90.50 161 GLN A CA 1
ATOM 1303 C C . GLN A 1 161 ? 13.766 -4.591 -30.402 1.00 90.50 161 GLN A C 1
ATOM 1305 O O . GLN A 1 161 ? 14.975 -4.845 -30.415 1.00 90.50 161 GLN A O 1
ATOM 1310 N N . ALA A 1 162 ? 12.850 -5.413 -30.909 1.00 91.12 162 ALA A N 1
ATOM 1311 C CA . ALA A 1 162 ? 13.154 -6.775 -31.320 1.00 91.12 162 ALA A CA 1
ATOM 1312 C C . ALA A 1 162 ? 14.123 -6.862 -32.515 1.00 91.12 162 ALA A C 1
ATOM 1314 O O . ALA A 1 162 ? 14.927 -7.795 -32.562 1.00 91.12 162 ALA A O 1
ATOM 1315 N N . GLY A 1 163 ? 14.079 -5.907 -33.453 1.00 87.81 163 GLY A N 1
ATOM 1316 C CA . GLY A 1 163 ? 14.954 -5.868 -34.630 1.00 87.81 163 GLY A CA 1
ATOM 1317 C C . GLY A 1 163 ? 16.130 -4.897 -34.504 1.00 87.81 163 GLY A C 1
ATOM 1318 O O . GLY A 1 163 ? 17.198 -5.155 -35.051 1.00 87.81 163 GLY A O 1
ATOM 1319 N N . LEU A 1 164 ? 15.966 -3.786 -33.780 1.00 86.62 164 LEU A N 1
ATOM 1320 C CA . LEU A 1 164 ? 16.982 -2.726 -33.739 1.00 86.62 164 LEU A CA 1
ATOM 1321 C C . LEU A 1 164 ? 17.969 -2.807 -32.563 1.00 86.62 164 LEU A C 1
ATOM 1323 O O . LEU A 1 164 ? 19.162 -2.585 -32.771 1.00 86.62 164 LEU A O 1
ATOM 1327 N N . THR A 1 165 ? 17.519 -3.138 -31.347 1.00 89.56 165 THR A N 1
ATOM 1328 C CA . THR A 1 165 ? 18.394 -3.136 -30.153 1.00 89.56 165 THR A CA 1
ATOM 1329 C C . THR A 1 165 ? 18.723 -4.547 -29.664 1.00 89.56 165 THR A C 1
ATOM 1331 O O . THR A 1 165 ? 19.854 -4.817 -29.251 1.00 89.56 165 THR A O 1
ATOM 1334 N N . ASN A 1 166 ? 17.776 -5.484 -29.785 1.00 92.38 166 ASN A N 1
ATOM 1335 C CA . ASN A 1 166 ? 17.947 -6.870 -29.355 1.00 92.38 166 ASN A CA 1
ATOM 1336 C C . ASN A 1 166 ? 19.135 -7.600 -30.013 1.00 92.38 166 ASN A C 1
ATOM 1338 O O . ASN A 1 166 ? 19.840 -8.313 -29.298 1.00 92.38 166 ASN A O 1
ATOM 1342 N N . PRO A 1 167 ? 19.411 -7.442 -31.326 1.00 90.31 167 PRO A N 1
ATOM 1343 C CA . PRO A 1 167 ? 20.539 -8.135 -31.951 1.00 90.31 167 PRO A CA 1
ATOM 1344 C C . PRO A 1 167 ? 21.907 -7.643 -31.473 1.00 90.31 167 PRO A C 1
ATOM 1346 O O . PRO A 1 167 ? 22.862 -8.414 -31.459 1.00 90.31 167 PRO A O 1
ATOM 1349 N N . ILE A 1 168 ? 21.997 -6.373 -31.064 1.00 88.69 168 ILE A N 1
ATOM 1350 C CA . ILE A 1 168 ? 23.210 -5.794 -30.470 1.00 88.69 168 ILE A CA 1
ATOM 1351 C C . ILE A 1 168 ? 23.338 -6.216 -28.994 1.00 88.69 168 ILE A C 1
ATOM 1353 O O . ILE A 1 168 ? 24.449 -6.359 -28.490 1.00 88.69 168 ILE A O 1
ATOM 1357 N N . GLY A 1 169 ? 22.213 -6.461 -28.314 1.00 91.38 169 GLY A N 1
ATOM 1358 C CA . GLY A 1 169 ? 22.175 -6.942 -26.931 1.00 91.38 169 GLY A CA 1
ATOM 1359 C C . GLY A 1 169 ? 21.944 -5.842 -25.894 1.00 91.38 169 GLY A C 1
ATOM 1360 O O . GLY A 1 169 ? 22.490 -5.914 -24.793 1.00 91.38 169 GLY A O 1
ATOM 1361 N N . TYR A 1 170 ? 21.165 -4.812 -26.235 1.00 92.25 170 TYR A N 1
ATOM 1362 C CA . TYR A 1 170 ? 20.834 -3.719 -25.316 1.00 92.25 170 TYR A CA 1
ATOM 1363 C C . TYR A 1 170 ? 19.369 -3.265 -25.448 1.00 92.25 170 TYR A C 1
ATOM 1365 O O . TYR A 1 170 ? 18.657 -3.647 -26.385 1.00 92.25 170 TYR A O 1
ATOM 1373 N N . ALA A 1 171 ? 18.907 -2.464 -24.493 1.00 91.00 171 ALA A N 1
ATOM 1374 C CA . ALA A 1 171 ? 17.687 -1.668 -24.593 1.00 91.00 171 ALA A CA 1
ATOM 1375 C C . ALA A 1 171 ? 18.067 -0.182 -24.612 1.00 91.00 171 ALA A C 1
ATOM 1377 O O . ALA A 1 171 ? 18.949 0.236 -23.870 1.00 91.00 171 ALA A O 1
ATOM 1378 N N . ASP A 1 172 ? 17.437 0.593 -25.490 1.00 87.56 172 ASP A N 1
ATOM 1379 C CA . ASP A 1 172 ? 17.697 2.022 -25.649 1.00 87.56 172 ASP A CA 1
ATOM 1380 C C . ASP A 1 172 ? 17.328 2.773 -24.370 1.00 87.56 172 ASP A C 1
ATOM 1382 O O . ASP A 1 172 ? 16.192 2.651 -23.904 1.00 87.56 172 ASP A O 1
ATOM 1386 N N . ASP A 1 173 ? 18.278 3.541 -23.840 1.00 86.56 173 ASP A N 1
ATOM 1387 C CA . ASP A 1 173 ? 18.066 4.418 -22.691 1.00 86.56 173 ASP A CA 1
ATOM 1388 C C . ASP A 1 173 ? 17.824 5.872 -23.131 1.00 86.56 173 ASP A C 1
ATOM 1390 O O . ASP A 1 173 ? 18.455 6.408 -24.060 1.00 86.56 173 ASP A O 1
ATOM 1394 N N . GLY A 1 174 ? 16.857 6.511 -22.491 1.00 87.50 174 GLY A N 1
ATOM 1395 C CA . GLY A 1 174 ? 16.421 7.860 -22.794 1.00 87.50 174 GLY A CA 1
ATOM 1396 C C . GLY A 1 174 ? 15.546 8.426 -21.688 1.00 87.50 174 GLY A C 1
ATOM 1397 O O . GLY A 1 174 ? 15.244 7.780 -20.695 1.00 87.50 174 GLY A O 1
ATOM 1398 N N . TRP A 1 175 ? 15.100 9.666 -21.854 1.00 86.81 175 TRP A N 1
ATOM 1399 C CA . TRP A 1 175 ? 14.400 10.370 -20.780 1.00 86.81 175 TRP A CA 1
ATOM 1400 C C . TRP A 1 175 ? 13.394 11.383 -21.308 1.00 86.81 175 TRP A C 1
ATOM 1402 O O . TRP A 1 175 ? 13.429 11.794 -22.472 1.00 86.81 175 TRP A O 1
ATOM 1412 N N . ILE A 1 176 ? 12.465 11.774 -20.438 1.00 86.75 176 ILE A N 1
ATOM 1413 C CA . ILE A 1 176 ? 11.407 12.733 -20.726 1.00 86.75 176 ILE A CA 1
ATOM 1414 C C . ILE A 1 176 ? 11.400 13.876 -19.707 1.00 86.75 176 ILE A C 1
ATOM 1416 O O . ILE A 1 176 ? 11.431 13.636 -18.500 1.00 86.75 176 ILE A O 1
ATOM 1420 N N . ASP A 1 177 ? 11.279 15.113 -20.193 1.00 87.19 177 ASP A N 1
ATOM 1421 C CA . ASP A 1 177 ? 11.142 16.333 -19.386 1.00 87.19 177 ASP A CA 1
ATOM 1422 C C . ASP A 1 177 ? 9.986 17.242 -19.834 1.00 87.19 177 ASP A C 1
ATOM 1424 O O . ASP A 1 177 ? 9.130 16.849 -20.631 1.00 87.19 177 ASP A O 1
ATOM 1428 N N . ASP A 1 178 ? 9.942 18.467 -19.299 1.00 83.38 178 ASP A N 1
ATOM 1429 C CA . ASP A 1 178 ? 8.904 19.461 -19.573 1.00 83.38 178 ASP A CA 1
ATOM 1430 C C . ASP A 1 178 ? 9.174 20.316 -20.822 1.00 83.38 178 ASP A C 1
ATOM 1432 O O . ASP A 1 178 ? 8.510 21.336 -21.037 1.00 83.38 178 ASP A O 1
ATOM 1436 N N . THR A 1 179 ? 10.127 19.928 -21.675 1.00 81.62 179 THR A N 1
ATOM 1437 C CA . THR A 1 179 ? 10.470 20.696 -22.873 1.00 81.62 179 THR A CA 1
ATOM 1438 C C . THR A 1 179 ? 9.325 20.669 -23.893 1.00 81.62 179 THR A C 1
ATOM 1440 O O . THR A 1 179 ? 8.898 19.624 -24.382 1.00 81.62 179 THR A O 1
ATOM 1443 N N . VAL A 1 180 ? 8.846 21.859 -24.284 1.00 75.56 180 VAL A N 1
ATOM 1444 C CA . VAL A 1 180 ? 7.780 22.041 -25.286 1.00 75.56 180 VAL A CA 1
ATOM 1445 C C . VAL A 1 180 ? 8.227 23.007 -26.382 1.00 75.56 180 VAL A C 1
ATOM 1447 O O . VAL A 1 180 ? 8.664 24.126 -26.110 1.00 75.56 180 VAL A O 1
ATOM 1450 N N . LEU A 1 181 ? 8.050 22.614 -27.647 1.00 73.62 181 LEU A N 1
ATOM 1451 C CA . LEU A 1 181 ? 8.222 23.500 -28.804 1.00 73.62 181 LEU A CA 1
ATOM 1452 C C . LEU A 1 181 ? 6.855 23.951 -29.343 1.00 73.62 181 LEU A C 1
ATOM 1454 O O . LEU A 1 181 ? 5.879 23.207 -29.310 1.00 73.62 181 LEU A O 1
ATOM 1458 N N . GLN A 1 182 ? 6.774 25.175 -29.874 1.00 69.81 182 GLN A N 1
ATOM 1459 C CA . GLN A 1 182 ? 5.525 25.696 -30.440 1.00 69.81 182 GLN A CA 1
ATOM 1460 C C . GLN A 1 182 ? 5.160 25.017 -31.773 1.00 69.81 182 GLN A C 1
ATOM 1462 O O . GLN A 1 182 ? 5.988 24.921 -32.679 1.00 69.81 182 GLN A O 1
ATOM 1467 N N . GLY A 1 183 ? 3.884 24.645 -31.923 1.00 65.62 183 GLY A N 1
ATOM 1468 C CA . GLY A 1 183 ? 3.297 24.119 -33.162 1.00 65.62 183 GLY A CA 1
ATOM 1469 C C . GLY A 1 183 ? 2.845 22.657 -33.067 1.00 65.62 183 GLY A C 1
ATOM 1470 O O . GLY A 1 183 ? 3.056 21.993 -32.063 1.00 65.62 183 GLY A O 1
ATOM 1471 N N . TYR A 1 184 ? 2.218 22.151 -34.134 1.00 63.19 184 TYR A N 1
ATOM 1472 C CA . TYR A 1 184 ? 1.707 20.769 -34.233 1.00 63.19 184 TYR A CA 1
ATOM 1473 C C . TYR A 1 184 ? 2.628 19.849 -35.056 1.00 63.19 184 TYR A C 1
ATOM 1475 O O . TYR A 1 184 ? 2.180 18.869 -35.650 1.00 63.19 184 TYR A O 1
ATOM 1483 N N . THR A 1 185 ? 3.916 20.185 -35.168 1.00 68.69 185 THR A N 1
ATOM 1484 C CA . THR A 1 185 ? 4.871 19.373 -35.936 1.00 68.69 185 THR A CA 1
ATOM 1485 C C . THR A 1 185 ? 5.289 18.135 -35.145 1.00 68.69 185 THR A C 1
ATOM 1487 O O . THR A 1 185 ? 5.261 18.123 -33.917 1.00 68.69 185 THR A O 1
ATOM 1490 N N . LYS A 1 186 ? 5.741 17.092 -35.846 1.00 65.62 186 LYS A N 1
ATOM 1491 C CA . LYS A 1 186 ? 6.284 15.875 -35.224 1.00 65.62 186 LYS A CA 1
ATOM 1492 C C . LYS A 1 186 ? 7.414 16.183 -34.231 1.00 65.62 186 LYS A C 1
ATOM 1494 O O . LYS A 1 186 ? 7.419 15.658 -33.124 1.00 65.62 186 LYS A O 1
ATOM 1499 N N . SER A 1 187 ? 8.321 17.087 -34.603 1.00 67.12 187 SER A N 1
ATOM 1500 C CA . SER A 1 187 ? 9.402 17.558 -33.731 1.00 67.12 187 SER A CA 1
ATOM 1501 C C . SER A 1 187 ? 8.881 18.311 -32.508 1.00 67.12 187 SER A C 1
ATOM 1503 O O . SER A 1 187 ? 9.455 18.182 -31.436 1.00 67.12 187 SER A O 1
ATOM 1505 N N . ALA A 1 188 ? 7.785 19.065 -32.644 1.00 64.44 188 ALA A N 1
ATOM 1506 C CA . ALA A 1 188 ? 7.196 19.772 -31.515 1.00 64.44 188 ALA A CA 1
ATOM 1507 C C . ALA A 1 188 ? 6.521 18.836 -30.507 1.00 64.44 188 ALA A C 1
ATOM 1509 O O . ALA A 1 188 ? 6.605 19.064 -29.305 1.00 64.44 188 ALA A O 1
ATOM 1510 N N . ARG A 1 189 ? 5.922 17.743 -30.988 1.00 66.19 189 ARG A N 1
ATOM 1511 C CA . ARG A 1 189 ? 5.278 16.729 -30.139 1.00 66.19 189 ARG A CA 1
ATOM 1512 C C . ARG A 1 189 ? 6.261 15.871 -29.341 1.00 66.19 189 ARG A C 1
ATOM 1514 O O . ARG A 1 189 ? 5.885 15.380 -28.285 1.00 66.19 189 ARG A O 1
ATOM 1521 N N . LYS A 1 190 ? 7.490 15.700 -29.839 1.00 67.69 190 LYS A N 1
ATOM 1522 C CA . LYS A 1 190 ? 8.580 14.933 -29.204 1.00 67.69 190 LYS A CA 1
ATOM 1523 C C . LYS A 1 190 ? 9.603 15.812 -28.484 1.00 67.69 190 LYS A C 1
ATOM 1525 O O . LYS A 1 190 ? 10.685 15.344 -28.169 1.00 67.69 190 LYS A O 1
ATOM 1530 N N . ALA A 1 191 ? 9.289 17.088 -28.280 1.00 63.88 191 ALA A N 1
ATOM 1531 C CA . ALA A 1 191 ? 10.239 18.063 -27.758 1.00 63.88 191 ALA A CA 1
ATOM 1532 C C . ALA A 1 191 ? 10.794 17.700 -26.372 1.00 63.88 191 ALA A C 1
ATOM 1534 O O . ALA A 1 191 ? 11.936 18.049 -26.089 1.00 63.88 191 ALA A O 1
ATOM 1535 N N . GLY A 1 192 ? 9.992 17.014 -25.555 1.00 60.66 192 GLY A N 1
ATOM 1536 C CA . GLY A 1 192 ? 10.381 16.559 -24.228 1.00 60.66 192 GLY A CA 1
ATOM 1537 C C . GLY A 1 192 ? 11.011 15.175 -24.202 1.00 60.66 192 GLY A C 1
ATOM 1538 O O . GLY A 1 192 ? 11.436 14.770 -23.137 1.00 60.66 192 GLY A O 1
ATOM 1539 N N . LEU A 1 193 ? 11.068 14.449 -25.324 1.00 73.00 193 LEU A N 1
ATOM 1540 C CA . LEU A 1 193 ? 11.707 13.137 -25.414 1.00 73.00 193 LEU A CA 1
ATOM 1541 C C . LEU A 1 193 ? 13.155 13.304 -25.865 1.00 73.00 193 LEU A C 1
ATOM 1543 O O . LEU A 1 193 ? 13.429 13.800 -26.963 1.00 73.00 193 LEU A O 1
ATOM 1547 N N . HIS A 1 194 ? 14.066 12.805 -25.048 1.00 76.81 194 HIS A N 1
ATOM 1548 C CA . HIS A 1 194 ? 15.497 12.883 -25.263 1.00 76.81 194 HIS A CA 1
ATOM 1549 C C . HIS A 1 194 ? 16.097 11.486 -25.281 1.00 76.81 194 HIS A C 1
ATOM 1551 O O . HIS A 1 194 ? 15.536 10.535 -24.740 1.00 76.81 194 HIS A O 1
ATOM 1557 N N . THR A 1 195 ? 17.248 11.371 -25.929 1.00 70.69 195 THR A N 1
ATOM 1558 C CA . THR A 1 195 ? 18.022 10.135 -25.939 1.00 70.69 195 THR A CA 1
ATOM 1559 C C . THR A 1 195 ? 19.421 10.423 -25.448 1.00 70.69 195 THR A C 1
ATOM 1561 O O . THR A 1 195 ? 19.982 11.489 -25.736 1.00 70.69 195 THR A O 1
ATOM 1564 N N . ASP A 1 196 ? 19.996 9.467 -24.741 1.00 67.19 196 ASP A N 1
ATOM 1565 C CA . ASP A 1 196 ? 21.326 9.599 -24.187 1.00 67.19 196 ASP A CA 1
ATOM 1566 C C . ASP A 1 196 ? 22.427 9.600 -25.269 1.00 67.19 196 ASP A C 1
ATOM 1568 O O . ASP A 1 196 ? 22.306 8.986 -26.330 1.00 67.19 196 ASP A O 1
ATOM 1572 N N . GLY A 1 197 ? 23.517 10.354 -25.053 1.00 54.97 197 GLY A N 1
ATOM 1573 C CA . GLY A 1 197 ? 24.771 10.146 -25.802 1.00 54.97 197 GLY A CA 1
ATOM 1574 C C . GLY A 1 197 ? 25.089 11.056 -27.005 1.00 54.97 197 GLY A C 1
ATOM 1575 O O . GLY A 1 197 ? 25.953 10.694 -27.799 1.00 54.97 197 GLY A O 1
ATOM 1576 N N . THR A 1 198 ? 24.478 12.248 -27.122 1.00 47.97 198 THR A N 1
ATOM 1577 C CA . THR A 1 198 ? 24.884 13.482 -27.873 1.00 47.97 198 THR A CA 1
ATOM 1578 C C . THR A 1 198 ? 23.779 14.108 -28.746 1.00 47.97 198 THR A C 1
ATOM 1580 O O . THR A 1 198 ? 22.891 13.452 -29.276 1.00 47.97 198 THR A O 1
ATOM 1583 N N . ALA A 1 199 ? 23.844 15.442 -28.855 1.00 41.75 199 ALA A N 1
ATOM 1584 C CA . ALA A 1 199 ? 22.776 16.379 -29.207 1.00 41.75 199 ALA A CA 1
ATOM 1585 C C . ALA A 1 199 ? 22.069 16.170 -30.565 1.00 41.75 199 ALA A C 1
ATOM 1587 O O . ALA A 1 199 ? 22.520 16.650 -31.606 1.00 41.75 199 ALA A O 1
ATOM 1588 N N . ALA A 1 200 ? 20.907 15.524 -30.515 1.00 40.00 200 ALA A N 1
ATOM 1589 C CA . ALA A 1 200 ? 19.631 15.855 -31.166 1.00 40.00 200 ALA A CA 1
ATOM 1590 C C . ALA A 1 200 ? 18.702 14.642 -30.971 1.00 40.00 200 ALA A C 1
ATOM 1592 O O . ALA A 1 200 ? 19.212 13.523 -30.978 1.00 40.00 200 ALA A O 1
ATOM 1593 N N . PRO A 1 201 ? 17.368 14.810 -30.887 1.00 41.22 201 PRO A N 1
ATOM 1594 C CA . PRO A 1 201 ? 16.432 13.690 -30.924 1.00 41.22 201 PRO A CA 1
ATOM 1595 C C . PRO A 1 201 ? 16.450 13.086 -32.335 1.00 41.22 201 PRO A C 1
ATOM 1597 O O . PRO A 1 201 ? 15.609 13.382 -33.188 1.00 41.22 201 PRO A O 1
ATOM 1600 N N . LYS A 1 202 ? 17.485 12.306 -32.646 1.00 44.53 202 LYS A N 1
ATOM 1601 C CA . LYS A 1 202 ? 17.504 11.444 -33.818 1.00 44.53 202 LYS A CA 1
ATOM 1602 C C . LYS A 1 202 ? 16.775 10.185 -33.403 1.00 44.53 202 LYS A C 1
ATOM 1604 O O . LYS A 1 202 ? 17.224 9.476 -32.517 1.00 44.53 202 LYS A O 1
ATOM 1609 N N . GLU A 1 203 ? 15.647 9.947 -34.061 1.00 46.84 203 GLU A N 1
ATOM 1610 C CA . GLU A 1 203 ? 14.706 8.865 -33.753 1.00 46.84 203 GLU A CA 1
ATOM 1611 C C . GLU A 1 203 ? 15.309 7.458 -33.767 1.00 46.84 203 GLU A C 1
ATOM 1613 O O . GLU A 1 203 ? 14.636 6.533 -33.338 1.00 46.84 203 GLU A O 1
ATOM 1618 N N . THR A 1 204 ? 16.539 7.298 -34.254 1.00 50.97 204 THR A N 1
ATOM 1619 C CA . THR A 1 204 ? 17.333 6.075 -34.180 1.00 50.97 204 THR A CA 1
ATOM 1620 C C . THR A 1 204 ? 18.817 6.468 -34.238 1.00 50.97 204 THR A C 1
ATOM 1622 O O . THR A 1 204 ? 19.215 7.215 -35.138 1.00 50.97 204 THR A O 1
ATOM 1625 N N . THR A 1 205 ? 19.666 5.974 -33.330 1.00 52.78 205 THR A N 1
ATOM 1626 C CA . THR A 1 205 ? 21.132 5.911 -33.555 1.00 52.78 205 THR A CA 1
ATOM 1627 C C . THR A 1 205 ? 21.473 5.052 -34.763 1.00 52.78 205 THR A C 1
ATOM 1629 O O . THR A 1 205 ? 22.501 5.268 -35.400 1.00 52.78 205 THR A O 1
ATOM 1632 N N . HIS A 1 206 ? 20.588 4.115 -35.105 1.00 69.94 206 HIS A N 1
ATOM 1633 C CA . HIS A 1 206 ? 20.743 3.246 -36.257 1.00 69.94 206 HIS A CA 1
ATOM 1634 C C . HIS A 1 206 ? 20.781 4.060 -37.549 1.00 69.94 206 HIS A C 1
ATOM 1636 O O . HIS A 1 206 ? 19.902 4.883 -37.846 1.00 69.94 206 HIS A O 1
ATOM 1642 N N . ILE A 1 207 ? 21.834 3.825 -38.323 1.00 80.81 207 ILE A N 1
ATOM 1643 C CA . ILE A 1 207 ? 22.077 4.510 -39.584 1.00 80.81 207 ILE A CA 1
ATOM 1644 C C . ILE A 1 207 ? 21.136 3.888 -40.610 1.00 80.81 207 ILE A C 1
ATOM 1646 O O . ILE A 1 207 ? 21.187 2.686 -40.843 1.00 80.81 207 ILE A O 1
ATOM 1650 N N . LYS A 1 208 ? 20.279 4.685 -41.254 1.00 87.44 208 LYS A N 1
ATOM 1651 C CA . LYS A 1 208 ? 19.437 4.158 -42.336 1.00 87.44 208 LYS A CA 1
ATOM 1652 C C . LYS A 1 208 ? 20.318 3.601 -43.452 1.00 87.44 208 LYS A C 1
ATOM 1654 O O . LYS A 1 208 ? 21.166 4.322 -43.986 1.00 87.44 208 LYS A O 1
ATOM 1659 N N . ASN A 1 209 ? 20.075 2.354 -43.840 1.00 90.75 209 ASN A N 1
ATOM 1660 C CA . ASN A 1 209 ? 20.677 1.740 -45.011 1.00 90.75 209 ASN A CA 1
ATOM 1661 C C . ASN A 1 209 ? 20.016 2.326 -46.266 1.00 90.75 209 ASN A C 1
ATOM 1663 O O . ASN A 1 209 ? 19.108 1.742 -46.852 1.00 90.75 209 ASN A O 1
ATOM 1667 N N . LEU A 1 210 ? 20.419 3.540 -46.628 1.00 90.31 210 LEU A N 1
ATOM 1668 C CA . LEU A 1 210 ? 19.787 4.338 -47.669 1.00 90.31 210 LEU A CA 1
ATOM 1669 C C . LEU A 1 210 ? 20.849 4.873 -48.626 1.00 90.31 210 LEU A C 1
ATOM 1671 O O . LEU A 1 210 ? 21.833 5.489 -48.208 1.00 90.31 210 LEU A O 1
ATOM 1675 N N . ASN A 1 211 ? 20.653 4.644 -49.922 1.00 89.38 211 ASN A N 1
ATOM 1676 C CA . ASN A 1 211 ? 21.524 5.194 -50.952 1.00 89.38 211 ASN A CA 1
ATOM 1677 C C . ASN A 1 211 ? 21.399 6.732 -51.042 1.00 89.38 211 ASN A C 1
ATOM 1679 O O . ASN A 1 211 ? 20.488 7.350 -50.490 1.00 89.38 211 ASN A O 1
ATOM 1683 N N . SER A 1 212 ? 22.305 7.374 -51.782 1.00 86.75 212 SER A N 1
ATOM 1684 C CA . SER A 1 212 ? 22.316 8.837 -51.943 1.00 86.75 212 SER A CA 1
ATOM 1685 C C . SER A 1 212 ? 21.064 9.408 -52.625 1.00 86.75 212 SER A C 1
ATOM 1687 O O . SER A 1 212 ? 20.764 10.588 -52.452 1.00 86.75 212 SER A O 1
ATOM 1689 N N . ALA A 1 213 ? 20.330 8.588 -53.384 1.00 86.12 213 ALA A N 1
ATOM 1690 C CA . ALA A 1 213 ? 19.090 8.964 -54.060 1.00 86.12 213 ALA A CA 1
ATOM 1691 C C . ALA A 1 213 ? 17.837 8.802 -53.177 1.00 86.12 213 ALA A C 1
ATOM 1693 O O . ALA A 1 213 ? 16.764 9.274 -53.551 1.00 86.12 213 ALA A O 1
ATOM 1694 N N . GLY A 1 214 ? 17.952 8.148 -52.019 1.00 86.00 214 GLY A N 1
ATOM 1695 C CA . GLY A 1 214 ? 16.848 7.934 -51.090 1.00 86.00 214 GLY A CA 1
ATOM 1696 C C . GLY A 1 214 ? 15.808 6.904 -51.540 1.00 86.00 214 GLY A C 1
ATOM 1697 O O . GLY A 1 214 ? 14.704 6.897 -51.002 1.00 86.00 214 GLY A O 1
ATOM 1698 N N . ASN A 1 215 ? 16.107 6.067 -52.535 1.00 89.06 215 ASN A N 1
ATOM 1699 C CA . ASN A 1 215 ? 15.122 5.188 -53.183 1.00 89.06 215 ASN A CA 1
ATOM 1700 C C . ASN A 1 215 ? 15.475 3.692 -53.135 1.00 89.06 215 ASN A C 1
ATOM 1702 O O . ASN A 1 215 ? 14.855 2.899 -53.844 1.00 89.06 215 ASN A O 1
ATOM 1706 N N . GLY A 1 216 ? 16.466 3.315 -52.332 1.00 90.25 216 GLY A N 1
ATOM 1707 C CA . GLY A 1 216 ? 16.864 1.928 -52.138 1.00 90.25 216 GLY A CA 1
ATOM 1708 C C . GLY A 1 216 ? 17.990 1.776 -51.115 1.00 90.25 216 GLY A C 1
ATOM 1709 O O . GLY A 1 216 ? 18.535 2.787 -50.648 1.00 90.25 216 GLY A O 1
ATOM 1710 N N . PRO A 1 217 ? 18.350 0.523 -50.792 1.00 92.94 217 PRO A N 1
ATOM 1711 C CA . PRO A 1 217 ? 19.430 0.218 -49.870 1.00 92.94 217 PRO A CA 1
ATOM 1712 C C . PRO A 1 217 ? 20.777 0.709 -50.403 1.00 92.94 217 PRO A C 1
ATOM 1714 O O . PRO A 1 217 ? 20.992 0.816 -51.614 1.00 92.94 217 PRO A O 1
ATOM 1717 N N . ARG A 1 218 ? 21.692 1.033 -49.488 1.00 92.94 218 ARG A N 1
ATOM 1718 C CA . ARG A 1 218 ? 23.083 1.355 -49.828 1.00 92.94 218 ARG A CA 1
ATOM 1719 C C . ARG A 1 218 ? 23.955 0.109 -49.833 1.00 92.94 218 ARG A C 1
ATOM 1721 O O . ARG A 1 218 ? 24.777 -0.047 -50.731 1.00 92.94 218 ARG A O 1
ATOM 1728 N N . TYR A 1 219 ? 23.771 -0.746 -48.839 1.00 91.19 219 TYR A N 1
ATOM 1729 C CA . TYR A 1 219 ? 24.496 -1.990 -48.648 1.00 91.19 219 TYR A CA 1
ATOM 1730 C C . TYR A 1 219 ? 23.533 -3.172 -48.729 1.00 91.19 219 TYR A C 1
ATOM 1732 O O . TYR A 1 219 ? 22.360 -3.054 -48.376 1.00 91.19 219 TYR A O 1
ATOM 1740 N N . TYR A 1 220 ? 24.039 -4.297 -49.211 1.00 86.94 220 TYR A N 1
ATOM 1741 C CA . TYR A 1 220 ? 23.335 -5.570 -49.269 1.00 86.94 220 TYR A CA 1
ATOM 1742 C C . TYR A 1 220 ? 24.324 -6.699 -48.999 1.00 86.94 220 TYR A C 1
ATOM 1744 O O . TYR A 1 220 ? 25.476 -6.637 -49.441 1.00 86.94 220 TYR A O 1
ATOM 1752 N N . GLU A 1 221 ? 23.862 -7.728 -48.301 1.00 84.56 221 GLU A N 1
ATOM 1753 C CA . GLU A 1 221 ? 24.644 -8.921 -48.030 1.00 84.56 221 GLU A CA 1
ATOM 1754 C C . GLU A 1 221 ? 24.243 -10.072 -48.971 1.00 84.56 221 GLU A C 1
ATOM 1756 O O . GLU A 1 221 ? 23.125 -10.579 -48.901 1.00 84.56 221 GLU A O 1
ATOM 1761 N N . PRO A 1 222 ? 25.133 -10.500 -49.884 1.00 73.25 222 PRO A N 1
ATOM 1762 C CA . PRO A 1 222 ? 24.829 -11.540 -50.862 1.00 73.25 222 PRO A CA 1
ATOM 1763 C C . PRO A 1 222 ? 24.877 -12.966 -50.312 1.00 73.25 222 PRO A C 1
ATOM 1765 O O . PRO A 1 222 ? 24.374 -13.872 -50.976 1.00 73.25 222 PRO A O 1
ATOM 1768 N N . ASN A 1 223 ? 25.526 -13.188 -49.165 1.00 75.00 223 ASN A N 1
ATOM 1769 C CA . ASN A 1 223 ? 25.822 -14.519 -48.632 1.00 75.00 223 ASN A CA 1
ATOM 1770 C C . ASN A 1 223 ? 25.476 -14.607 -47.140 1.00 75.00 223 ASN A C 1
ATOM 1772 O O . ASN A 1 223 ? 26.364 -14.816 -46.322 1.00 75.00 223 ASN A O 1
ATOM 1776 N N . THR A 1 224 ? 24.198 -14.464 -46.814 1.00 75.25 224 THR A N 1
ATOM 1777 C CA . THR A 1 224 ? 23.708 -14.554 -45.435 1.00 75.25 224 THR A CA 1
ATOM 1778 C C . THR A 1 224 ? 23.788 -16.003 -44.943 1.00 75.25 224 THR A C 1
ATOM 1780 O O . THR A 1 224 ? 23.470 -16.945 -45.681 1.00 75.25 224 THR A O 1
ATOM 1783 N N . GLU A 1 225 ? 24.216 -16.215 -43.703 1.00 73.88 225 GLU A N 1
ATOM 1784 C CA . GLU A 1 225 ? 24.392 -17.548 -43.119 1.00 73.88 225 GLU A CA 1
ATOM 1785 C C . GLU A 1 225 ? 23.050 -18.227 -42.814 1.00 73.88 225 GLU A C 1
ATOM 1787 O O . GLU A 1 225 ? 22.924 -19.453 -42.915 1.00 73.88 225 GLU A O 1
ATOM 1792 N N . ASN A 1 226 ? 22.037 -17.440 -42.440 1.00 76.06 226 ASN A N 1
ATOM 1793 C CA . ASN A 1 226 ? 20.693 -17.903 -42.101 1.00 76.06 226 ASN A CA 1
ATOM 1794 C C . ASN A 1 226 ? 19.626 -16.801 -42.316 1.00 76.06 226 ASN A C 1
ATOM 1796 O O . ASN A 1 226 ? 19.924 -15.722 -42.821 1.00 76.06 226 ASN A O 1
ATOM 1800 N N . GLU A 1 227 ? 18.364 -17.109 -42.001 1.00 73.06 227 GLU A N 1
ATOM 1801 C CA . GLU A 1 227 ? 17.227 -16.194 -42.190 1.00 73.06 227 GLU A CA 1
ATOM 1802 C C . GLU A 1 227 ? 17.277 -14.985 -41.240 1.00 73.06 227 GLU A C 1
ATOM 1804 O O . GLU A 1 227 ? 17.065 -13.866 -41.697 1.00 73.06 227 GLU A O 1
ATOM 1809 N N . ASP A 1 228 ? 17.645 -15.180 -39.968 1.00 72.38 228 ASP A N 1
ATOM 1810 C CA . ASP A 1 228 ? 17.794 -14.080 -39.001 1.00 72.38 228 ASP A CA 1
ATOM 1811 C C . ASP A 1 228 ? 18.962 -13.148 -39.400 1.00 72.38 228 ASP A C 1
ATOM 1813 O O . ASP A 1 228 ? 18.846 -11.930 -39.318 1.00 72.38 228 ASP A O 1
ATOM 1817 N N . ASP A 1 229 ? 20.063 -13.716 -39.897 1.00 73.81 229 ASP A N 1
ATOM 1818 C CA . ASP A 1 229 ? 21.227 -12.995 -40.429 1.00 73.81 229 ASP A CA 1
ATOM 1819 C C . ASP A 1 229 ? 20.846 -12.130 -41.640 1.00 73.81 229 ASP A C 1
ATOM 1821 O O . ASP A 1 229 ? 21.159 -10.949 -41.703 1.00 73.81 229 ASP A O 1
ATOM 1825 N N . SER A 1 230 ? 20.019 -12.665 -42.546 1.00 75.25 230 SER A N 1
ATOM 1826 C CA . SER A 1 230 ? 19.534 -11.914 -43.714 1.00 75.25 230 SER A CA 1
ATOM 1827 C C . SER A 1 230 ? 18.659 -10.702 -43.390 1.00 75.25 230 SER A C 1
ATOM 1829 O O . SER A 1 230 ? 18.426 -9.850 -44.256 1.00 75.25 230 SER A O 1
ATOM 1831 N N . GLN A 1 231 ? 18.155 -10.629 -42.158 1.00 80.94 231 GLN A N 1
ATOM 1832 C CA . GLN A 1 231 ? 17.291 -9.555 -41.687 1.00 80.94 231 GLN A CA 1
ATOM 1833 C C . GLN A 1 231 ? 18.062 -8.446 -40.961 1.00 80.94 231 GLN A C 1
ATOM 1835 O O . GLN A 1 231 ? 17.489 -7.389 -40.684 1.00 80.94 231 GLN A O 1
ATOM 1840 N N . LEU A 1 232 ? 19.353 -8.649 -40.693 1.00 86.25 232 LEU A N 1
ATOM 1841 C CA . LEU A 1 232 ? 20.191 -7.768 -39.891 1.00 86.25 232 LEU A CA 1
ATOM 1842 C C . LEU A 1 232 ? 21.402 -7.295 -40.695 1.00 86.25 232 LEU A C 1
ATOM 1844 O O . LEU A 1 232 ? 21.835 -7.934 -41.642 1.00 86.25 232 LEU A O 1
ATOM 1848 N N . LEU A 1 233 ? 21.912 -6.116 -40.352 1.00 88.25 233 LEU A N 1
ATOM 1849 C CA . LEU A 1 233 ? 23.126 -5.584 -40.961 1.00 88.25 233 LEU A CA 1
ATOM 1850 C C . LEU A 1 233 ? 23.885 -4.781 -39.917 1.00 88.25 233 LEU A C 1
ATOM 1852 O O . LEU A 1 233 ? 23.413 -3.732 -39.482 1.00 88.25 233 LEU A O 1
ATOM 1856 N N . PHE A 1 234 ? 25.071 -5.230 -39.541 1.00 88.56 234 PHE A N 1
ATOM 1857 C CA . PHE A 1 234 ? 25.936 -4.581 -38.569 1.00 88.56 234 PHE A CA 1
ATOM 1858 C C . PHE A 1 234 ? 26.965 -3.671 -39.251 1.00 88.56 234 PHE A C 1
ATOM 1860 O O . PHE A 1 234 ? 27.515 -3.970 -40.312 1.00 88.56 234 PHE A O 1
ATOM 1867 N N . ALA A 1 235 ? 27.319 -2.563 -38.600 1.00 87.06 235 ALA A N 1
ATOM 1868 C CA . ALA A 1 235 ? 28.382 -1.669 -39.057 1.00 87.06 235 ALA A CA 1
ATOM 1869 C C . ALA A 1 235 ? 29.715 -2.421 -39.228 1.00 87.06 235 ALA A C 1
ATOM 1871 O O . ALA A 1 235 ? 30.457 -2.168 -40.177 1.00 87.06 235 ALA A O 1
ATOM 1872 N N . SER A 1 236 ? 29.975 -3.412 -38.368 1.00 86.56 236 SER A N 1
ATOM 1873 C CA . SER A 1 236 ? 31.180 -4.241 -38.448 1.00 86.56 236 SER A CA 1
ATOM 1874 C C . SER A 1 236 ? 31.252 -5.115 -39.711 1.00 86.56 236 SER A C 1
ATOM 1876 O O . SER A 1 236 ? 32.348 -5.325 -40.229 1.00 86.56 236 SER A O 1
ATOM 1878 N N . GLU A 1 237 ? 30.118 -5.558 -40.263 1.00 86.75 237 GLU A N 1
ATOM 1879 C CA . GLU A 1 237 ? 30.055 -6.338 -41.515 1.00 86.75 237 GLU A CA 1
ATOM 1880 C C . GLU A 1 237 ? 30.351 -5.449 -42.723 1.00 86.75 237 GLU A C 1
ATOM 1882 O O . GLU A 1 237 ? 31.062 -5.840 -43.654 1.00 86.75 237 GLU A O 1
ATOM 1887 N N . VAL A 1 238 ? 29.877 -4.199 -42.681 1.00 86.56 238 VAL A N 1
ATOM 1888 C CA . VAL A 1 238 ? 30.217 -3.170 -43.672 1.00 86.56 238 VAL A CA 1
ATOM 1889 C C . VAL A 1 238 ? 31.718 -2.858 -43.629 1.00 86.56 238 VAL A C 1
ATOM 1891 O O . VAL A 1 238 ? 32.365 -2.767 -44.676 1.00 86.56 238 VAL A O 1
ATOM 1894 N N . GLU A 1 239 ? 32.307 -2.736 -42.437 1.00 86.44 239 GLU A N 1
ATOM 1895 C CA . GLU A 1 239 ? 33.749 -2.507 -42.262 1.00 86.44 239 GLU A CA 1
ATOM 1896 C C . GLU A 1 239 ? 34.601 -3.689 -42.747 1.00 86.44 239 GLU A C 1
ATOM 1898 O O . GLU A 1 239 ? 35.635 -3.490 -43.399 1.00 86.44 239 GLU A O 1
ATOM 1903 N N . ARG A 1 240 ? 34.158 -4.922 -42.472 1.00 86.81 240 ARG A N 1
ATOM 1904 C CA . ARG A 1 240 ? 34.805 -6.169 -42.914 1.00 86.81 240 ARG A CA 1
ATOM 1905 C C . ARG A 1 240 ? 34.577 -6.484 -44.391 1.00 86.81 240 ARG A C 1
ATOM 1907 O O . ARG A 1 240 ? 35.311 -7.307 -44.939 1.00 86.81 240 ARG A O 1
ATOM 1914 N N . LYS A 1 241 ? 33.662 -5.766 -45.053 1.00 83.44 241 LYS A N 1
ATOM 1915 C CA . LYS A 1 241 ? 33.246 -5.957 -46.455 1.00 83.44 241 LYS A CA 1
ATOM 1916 C C . LYS A 1 241 ? 32.543 -7.294 -46.706 1.00 83.44 241 LYS A C 1
ATOM 1918 O O . LYS A 1 241 ? 32.663 -7.843 -47.801 1.00 83.44 241 LYS A O 1
ATOM 1923 N N . GLU A 1 242 ? 31.845 -7.797 -45.695 1.00 84.19 242 GLU A N 1
ATOM 1924 C CA . GLU A 1 242 ? 30.890 -8.906 -45.810 1.00 84.19 242 GLU A CA 1
ATOM 1925 C C . GLU A 1 242 ? 29.612 -8.389 -46.496 1.00 84.19 242 GLU A C 1
ATOM 1927 O O . GLU A 1 242 ? 29.178 -8.929 -47.517 1.00 84.19 242 GLU A O 1
ATOM 1932 N N . ALA A 1 243 ? 29.133 -7.217 -46.066 1.00 85.81 243 ALA A N 1
ATOM 1933 C CA . ALA A 1 243 ? 28.125 -6.446 -46.783 1.00 85.81 243 ALA A CA 1
ATOM 1934 C C . ALA A 1 243 ? 28.747 -5.604 -47.912 1.00 85.81 243 ALA A C 1
ATOM 1936 O O . ALA A 1 243 ? 29.733 -4.878 -47.730 1.00 85.81 243 ALA A O 1
ATOM 1937 N N . HIS A 1 244 ? 28.144 -5.656 -49.100 1.00 85.31 244 HIS A N 1
ATOM 1938 C CA . HIS A 1 244 ? 28.631 -4.967 -50.293 1.00 85.31 244 HIS A CA 1
ATOM 1939 C C . HIS A 1 244 ? 27.818 -3.707 -50.598 1.00 85.31 244 HIS A C 1
ATOM 1941 O O . HIS A 1 244 ? 26.590 -3.710 -50.537 1.00 85.31 244 HIS A O 1
ATOM 1947 N N . GLU A 1 245 ? 28.501 -2.628 -50.992 1.00 88.38 245 GLU A N 1
ATOM 1948 C CA . GLU A 1 245 ? 27.832 -1.428 -51.502 1.00 88.38 245 GLU A CA 1
ATOM 1949 C C . GLU A 1 245 ? 27.171 -1.729 -52.856 1.00 88.38 245 GLU A C 1
ATOM 1951 O O . GLU A 1 245 ? 27.784 -2.306 -53.762 1.00 88.38 245 GLU A O 1
ATOM 1956 N N . ILE A 1 246 ? 25.907 -1.341 -52.993 1.00 87.12 246 ILE A N 1
ATOM 1957 C CA . ILE A 1 246 ? 25.126 -1.542 -54.209 1.00 87.12 246 ILE A CA 1
ATOM 1958 C C . ILE A 1 246 ? 25.606 -0.559 -55.275 1.00 87.12 246 ILE A C 1
ATOM 1960 O O . ILE A 1 246 ? 25.610 0.656 -55.080 1.00 87.12 246 ILE A O 1
ATOM 1964 N N . THR A 1 247 ? 25.986 -1.095 -56.434 1.00 84.19 247 THR A N 1
ATOM 1965 C CA . THR A 1 247 ? 26.450 -0.321 -57.590 1.00 84.19 247 THR A CA 1
ATOM 1966 C C . THR A 1 247 ? 25.531 -0.546 -58.788 1.00 84.19 247 THR A C 1
ATOM 1968 O O . THR A 1 247 ? 24.694 -1.444 -58.781 1.00 84.19 247 THR A O 1
ATOM 1971 N N . GLU A 1 248 ? 25.714 0.227 -59.860 1.00 75.56 248 GLU A N 1
ATOM 1972 C CA . GLU A 1 248 ? 24.937 0.086 -61.106 1.00 75.56 248 GLU A CA 1
ATOM 1973 C C . GLU A 1 248 ? 25.053 -1.309 -61.755 1.00 75.56 248 GLU A C 1
ATOM 1975 O O . GLU A 1 248 ? 24.195 -1.695 -62.544 1.00 75.56 248 GLU A O 1
ATOM 1980 N N . ASN A 1 249 ? 26.099 -2.073 -61.417 1.00 78.44 249 ASN A N 1
ATOM 1981 C CA . ASN A 1 249 ? 26.333 -3.423 -61.935 1.00 78.44 249 ASN A CA 1
ATOM 1982 C C . ASN A 1 249 ? 25.756 -4.530 -61.038 1.00 78.44 249 ASN A C 1
ATOM 1984 O O . ASN A 1 249 ? 25.864 -5.708 -61.385 1.00 78.44 249 ASN A O 1
ATOM 1988 N N . THR A 1 250 ? 25.194 -4.185 -59.878 1.00 83.38 250 THR A N 1
ATOM 1989 C CA . THR A 1 250 ? 24.600 -5.166 -58.970 1.00 83.38 250 THR A CA 1
ATOM 1990 C C . THR A 1 250 ? 23.267 -5.643 -59.548 1.00 83.38 250 THR A C 1
ATOM 1992 O O . THR A 1 250 ? 22.378 -4.842 -59.833 1.00 83.38 250 THR A O 1
ATOM 1995 N N . VAL A 1 251 ? 23.133 -6.955 -59.754 1.00 84.19 251 VAL A N 1
ATOM 1996 C CA . VAL A 1 251 ? 21.926 -7.572 -60.322 1.00 84.19 251 VAL A CA 1
ATOM 1997 C C . VAL A 1 251 ? 21.099 -8.181 -59.199 1.00 84.19 251 VAL A C 1
ATOM 1999 O O . VAL A 1 251 ? 21.594 -9.055 -58.492 1.00 84.19 251 VAL A O 1
ATOM 2002 N N . PHE A 1 252 ? 19.840 -7.760 -59.097 1.00 85.88 252 PHE A N 1
ATOM 2003 C CA . PHE A 1 252 ? 18.879 -8.266 -58.119 1.00 85.88 252 PHE A CA 1
ATOM 2004 C C . PHE A 1 252 ? 17.825 -9.152 -58.778 1.00 85.88 252 PHE A C 1
ATOM 2006 O O . PHE A 1 252 ? 17.459 -8.962 -59.944 1.00 85.88 252 PHE A O 1
ATOM 2013 N N . LYS A 1 253 ? 17.310 -10.115 -58.023 1.00 87.56 253 LYS A N 1
ATOM 2014 C CA . LYS A 1 253 ? 16.147 -10.930 -58.365 1.00 87.56 253 LYS A CA 1
ATOM 2015 C C . LYS A 1 253 ? 14.918 -10.378 -57.656 1.00 87.56 253 LYS A C 1
ATOM 2017 O O . LYS A 1 253 ? 15.000 -9.771 -56.593 1.00 87.56 253 LYS A O 1
ATOM 2022 N N . THR A 1 254 ? 13.751 -10.599 -58.254 1.00 87.19 254 THR A N 1
ATOM 2023 C CA . THR A 1 254 ? 12.481 -10.343 -57.568 1.00 87.19 254 THR A CA 1
ATOM 2024 C C . THR A 1 254 ? 12.468 -11.084 -56.230 1.00 87.19 254 THR A C 1
ATOM 2026 O O . THR A 1 254 ? 12.798 -12.268 -56.200 1.00 87.19 254 THR A O 1
ATOM 2029 N N . SER A 1 255 ? 12.060 -10.377 -55.175 1.00 86.25 255 SER A N 1
ATOM 2030 C CA . SER A 1 255 ? 12.050 -10.810 -53.773 1.00 86.25 255 SER A CA 1
ATOM 2031 C C . SER A 1 255 ? 13.395 -10.779 -53.044 1.00 86.25 255 SER A C 1
ATOM 2033 O O . SER A 1 255 ? 13.423 -11.189 -51.889 1.00 86.25 255 SER A O 1
ATOM 2035 N N . ASP A 1 256 ? 14.470 -10.258 -53.646 1.00 88.06 256 ASP A N 1
ATOM 2036 C CA . ASP A 1 256 ? 15.689 -9.957 -52.883 1.00 88.06 256 ASP A CA 1
ATOM 2037 C C . ASP A 1 256 ? 15.382 -8.922 -51.792 1.00 88.06 256 ASP A C 1
ATOM 2039 O O . ASP A 1 256 ? 14.662 -7.944 -52.037 1.00 88.06 256 ASP A O 1
ATOM 2043 N N . THR A 1 257 ? 15.939 -9.134 -50.602 1.00 89.06 257 THR A N 1
ATOM 2044 C CA . THR A 1 257 ? 15.753 -8.271 -49.436 1.00 89.06 257 THR A CA 1
ATOM 2045 C C . THR A 1 257 ? 17.056 -7.608 -49.005 1.00 89.06 257 THR A C 1
ATOM 2047 O O . THR A 1 257 ? 18.148 -8.063 -49.346 1.00 89.06 257 THR A O 1
ATOM 2050 N N . ALA A 1 258 ? 16.946 -6.493 -48.285 1.00 90.50 258 ALA A N 1
ATOM 2051 C CA . ALA A 1 258 ? 18.069 -5.888 -47.580 1.00 90.50 258 ALA A CA 1
ATOM 2052 C C . ALA A 1 258 ? 17.578 -5.174 -46.308 1.00 90.50 258 ALA A C 1
ATOM 2054 O O . ALA A 1 258 ? 16.547 -4.495 -46.363 1.00 90.50 258 ALA A O 1
ATOM 2055 N N . PRO A 1 259 ? 18.318 -5.236 -45.192 1.00 91.25 259 PRO A N 1
ATOM 2056 C CA . PRO A 1 259 ? 17.934 -4.552 -43.958 1.00 91.25 259 PRO A CA 1
ATOM 2057 C C . PRO A 1 259 ? 17.796 -3.037 -44.147 1.00 91.25 259 PRO A C 1
ATOM 2059 O O . PRO A 1 259 ? 18.588 -2.410 -44.860 1.00 91.25 259 PRO A O 1
ATOM 2062 N N . GLY A 1 260 ? 16.797 -2.430 -43.504 1.00 90.12 260 GLY A N 1
ATOM 2063 C CA . GLY A 1 260 ? 16.539 -0.984 -43.563 1.00 90.12 260 GLY A CA 1
ATOM 2064 C C . GLY A 1 260 ? 17.543 -0.128 -42.801 1.00 90.12 260 GLY A C 1
ATOM 2065 O O . GLY A 1 260 ? 17.689 1.070 -43.071 1.00 90.12 260 GLY A O 1
ATOM 2066 N N . TYR A 1 261 ? 18.253 -0.742 -41.861 1.00 89.62 261 TYR A N 1
ATOM 2067 C CA . TYR A 1 261 ? 19.126 -0.088 -40.900 1.00 89.62 261 TYR A CA 1
ATOM 2068 C C . TYR A 1 261 ? 20.468 -0.806 -40.806 1.00 89.62 261 TYR A C 1
ATOM 2070 O O . TYR A 1 261 ? 20.555 -2.012 -40.999 1.00 89.62 261 TYR A O 1
ATOM 2078 N N . ILE A 1 262 ? 21.505 -0.030 -40.510 1.00 89.06 262 ILE A N 1
ATOM 2079 C CA . ILE A 1 262 ? 22.835 -0.499 -40.143 1.00 89.06 262 ILE A CA 1
ATOM 2080 C C . ILE A 1 262 ? 22.943 -0.340 -38.626 1.00 89.06 262 ILE A C 1
ATOM 2082 O O . ILE A 1 262 ? 22.820 0.771 -38.092 1.00 89.06 262 ILE A O 1
ATOM 2086 N N . LEU A 1 263 ? 23.122 -1.466 -37.953 1.00 87.81 263 LEU A N 1
ATOM 2087 C CA . LEU A 1 263 ? 23.186 -1.629 -36.511 1.00 87.81 263 LEU A CA 1
ATOM 2088 C C . LEU A 1 263 ? 24.605 -1.341 -36.018 1.00 87.81 263 LEU A C 1
ATOM 2090 O O . LEU A 1 263 ? 25.574 -1.877 -36.548 1.00 87.81 263 LEU A O 1
ATOM 2094 N N . ASP A 1 264 ? 24.731 -0.483 -35.011 1.00 83.62 264 ASP A N 1
ATOM 2095 C CA . ASP A 1 264 ? 26.017 -0.088 -34.437 1.00 83.62 264 ASP A CA 1
ATOM 2096 C C . ASP A 1 264 ? 25.889 0.050 -32.920 1.00 83.62 264 ASP A C 1
ATOM 2098 O O . ASP A 1 264 ? 24.801 0.338 -32.411 1.00 83.62 264 ASP A O 1
ATOM 2102 N N . GLN A 1 265 ? 26.994 -0.157 -32.206 1.00 81.56 265 GLN A N 1
ATOM 2103 C CA . GLN A 1 265 ? 27.016 -0.075 -30.751 1.00 81.56 265 GLN A CA 1
ATOM 2104 C C . GLN A 1 265 ? 26.705 1.369 -30.314 1.00 81.56 265 GLN A C 1
ATOM 2106 O O . GLN A 1 265 ? 27.381 2.303 -30.760 1.00 81.56 265 GLN A O 1
ATOM 2111 N N . PRO A 1 266 ? 25.711 1.594 -29.436 1.00 80.25 266 PRO A N 1
ATOM 2112 C CA . PRO A 1 266 ? 25.414 2.931 -28.936 1.00 80.25 266 PRO A CA 1
ATOM 2113 C C . PRO A 1 266 ? 26.526 3.449 -28.000 1.00 80.25 266 PRO A C 1
ATOM 2115 O O . PRO A 1 266 ? 27.330 2.666 -27.482 1.00 80.25 266 PRO A O 1
ATOM 2118 N N . PRO A 1 267 ? 26.570 4.768 -27.731 1.00 77.62 267 PRO A N 1
ATOM 2119 C CA . PRO A 1 267 ? 27.355 5.322 -26.628 1.00 77.62 267 PRO A CA 1
ATOM 2120 C C . PRO A 1 267 ? 27.014 4.651 -25.289 1.00 77.62 267 PRO A C 1
ATOM 2122 O O . PRO A 1 267 ? 25.868 4.261 -25.076 1.00 77.62 267 PRO A O 1
ATOM 2125 N N . GLU A 1 268 ? 27.993 4.569 -24.380 1.00 72.56 268 GLU A N 1
ATOM 2126 C CA . GLU A 1 268 ? 27.863 3.826 -23.113 1.00 72.56 268 GLU A CA 1
ATOM 2127 C C . GLU A 1 268 ? 26.619 4.227 -22.311 1.00 72.56 268 GLU A C 1
ATOM 2129 O O . GLU A 1 268 ? 25.876 3.350 -21.907 1.00 72.56 268 GLU A O 1
ATOM 2134 N N . ASN A 1 269 ? 26.327 5.521 -22.167 1.00 77.94 269 ASN A N 1
ATOM 2135 C CA . ASN A 1 269 ? 25.185 6.010 -21.383 1.00 77.94 269 ASN A CA 1
ATOM 2136 C C . ASN A 1 269 ? 23.802 5.778 -22.016 1.00 77.94 269 ASN A C 1
ATOM 2138 O O . ASN A 1 269 ? 22.804 6.090 -21.394 1.00 77.94 269 ASN A O 1
ATOM 2142 N N . ARG A 1 270 ? 23.741 5.344 -23.277 1.00 79.94 270 ARG A N 1
ATOM 2143 C CA . ARG A 1 270 ? 22.491 5.038 -23.991 1.00 79.94 270 ARG A CA 1
ATOM 2144 C C . ARG A 1 270 ? 22.237 3.531 -24.076 1.00 79.94 270 ARG A C 1
ATOM 2146 O O . ARG A 1 270 ? 21.120 3.104 -24.344 1.00 79.94 270 ARG A O 1
ATOM 2153 N N . GLY A 1 271 ? 23.298 2.734 -23.959 1.00 81.25 271 GLY A N 1
ATOM 2154 C CA . GLY A 1 271 ? 23.259 1.277 -24.074 1.00 81.25 271 GLY A CA 1
ATOM 2155 C C . GLY A 1 271 ? 23.815 0.564 -22.850 1.00 81.25 271 GLY A C 1
ATOM 2156 O O . GLY A 1 271 ? 24.338 -0.539 -22.982 1.00 81.25 271 GLY A O 1
ATOM 2157 N N . ASP A 1 272 ? 23.751 1.193 -21.681 1.00 86.44 272 ASP A N 1
ATOM 2158 C CA . ASP A 1 272 ? 24.127 0.619 -20.385 1.00 86.44 272 ASP A CA 1
ATOM 2159 C C . ASP A 1 272 ? 23.045 -0.301 -19.794 1.00 86.44 272 ASP A C 1
ATOM 2161 O O . ASP A 1 272 ? 23.272 -0.945 -18.762 1.00 86.44 272 ASP A O 1
ATOM 2165 N N . ILE A 1 273 ? 21.900 -0.413 -20.471 1.00 93.06 273 ILE A N 1
ATOM 2166 C CA . ILE A 1 273 ? 20.906 -1.461 -20.255 1.00 93.06 273 ILE A CA 1
ATOM 2167 C C . ILE A 1 273 ? 21.221 -2.628 -21.193 1.00 93.06 273 ILE A C 1
ATOM 2169 O O . ILE A 1 273 ? 20.851 -2.629 -22.367 1.00 93.06 273 ILE A O 1
ATOM 2173 N N . GLU A 1 274 ? 21.885 -3.653 -20.670 1.00 94.88 274 GLU A N 1
ATOM 2174 C CA . GLU A 1 274 ? 22.101 -4.912 -21.382 1.00 94.88 274 GLU A CA 1
ATOM 2175 C C . GLU A 1 274 ? 20.765 -5.663 -21.512 1.00 94.88 274 GLU A C 1
ATOM 2177 O O . GLU A 1 274 ? 19.970 -5.706 -20.568 1.00 94.88 274 GLU A O 1
ATOM 2182 N N . ALA A 1 275 ? 20.510 -6.271 -22.671 1.00 94.94 275 ALA A N 1
ATOM 2183 C CA . ALA A 1 275 ? 19.244 -6.940 -22.948 1.00 94.94 275 ALA A CA 1
ATOM 2184 C C . ALA A 1 275 ? 19.410 -8.201 -23.797 1.00 94.94 275 ALA A C 1
ATOM 2186 O O . ALA A 1 275 ? 20.190 -8.228 -24.750 1.00 94.94 275 ALA A O 1
ATOM 2187 N N . LYS A 1 276 ? 18.601 -9.224 -23.513 1.00 95.44 276 LYS A N 1
ATOM 2188 C CA . LYS A 1 276 ? 18.488 -10.422 -24.346 1.00 95.44 276 LYS A CA 1
ATOM 2189 C C . LYS A 1 276 ? 17.042 -10.889 -24.445 1.00 95.44 276 LYS A C 1
ATOM 2191 O O . LYS A 1 276 ? 16.460 -11.369 -23.479 1.00 95.44 276 LYS A O 1
ATOM 2196 N N . GLY A 1 277 ? 16.476 -10.761 -25.638 1.00 94.12 277 GLY A N 1
ATOM 2197 C CA . GLY A 1 277 ? 15.131 -11.200 -25.978 1.00 94.12 277 GLY A CA 1
ATOM 2198 C C . GLY A 1 277 ? 15.130 -12.424 -26.889 1.00 94.12 277 GLY A C 1
ATOM 2199 O O . GLY A 1 277 ? 15.881 -12.492 -27.867 1.00 94.12 277 GLY A O 1
ATOM 2200 N N . GLN A 1 278 ? 14.246 -13.372 -26.594 1.00 93.12 278 GLN A N 1
ATOM 2201 C CA . GLN A 1 278 ? 13.979 -14.560 -27.392 1.00 93.12 278 GLN A CA 1
ATOM 2202 C C . GLN A 1 278 ? 12.480 -14.749 -27.611 1.00 93.12 278 GLN A C 1
ATOM 2204 O O . GLN A 1 278 ? 11.685 -14.684 -26.676 1.00 93.12 278 GLN A O 1
ATOM 2209 N N . TRP A 1 279 ? 12.100 -15.064 -28.846 1.00 92.81 279 TRP A N 1
ATOM 2210 C CA . TRP A 1 279 ? 10.728 -15.428 -29.182 1.00 92.81 279 TRP A CA 1
ATOM 2211 C C . TRP A 1 279 ? 10.609 -16.945 -29.309 1.00 92.81 279 TRP A C 1
ATOM 2213 O O . TRP A 1 279 ? 11.365 -17.582 -30.044 1.00 92.81 279 TRP A O 1
ATOM 2223 N N . THR A 1 280 ? 9.679 -17.561 -28.582 1.00 91.44 280 THR A N 1
ATOM 2224 C CA . THR A 1 280 ? 9.450 -19.012 -28.631 1.00 91.44 280 THR A CA 1
ATOM 2225 C C . THR A 1 280 ? 7.967 -19.323 -28.477 1.00 91.44 280 THR A C 1
ATOM 2227 O O . THR A 1 280 ? 7.355 -18.980 -27.473 1.00 91.44 280 THR A O 1
ATOM 2230 N N . ASN A 1 281 ? 7.394 -20.038 -29.453 1.00 91.06 281 ASN A N 1
ATOM 2231 C CA . ASN A 1 281 ? 6.003 -20.513 -29.435 1.00 91.06 281 ASN A CA 1
ATOM 2232 C C . ASN A 1 281 ? 4.955 -19.412 -29.174 1.00 91.06 281 ASN A C 1
ATOM 2234 O O . ASN A 1 281 ? 3.996 -19.636 -28.436 1.00 91.06 281 ASN A O 1
ATOM 2238 N N . GLY A 1 282 ? 5.122 -18.242 -29.793 1.00 92.81 282 GLY A N 1
ATOM 2239 C CA . GLY A 1 282 ? 4.173 -17.138 -29.656 1.00 92.81 282 GLY A CA 1
ATOM 2240 C C . GLY A 1 282 ? 4.299 -16.361 -28.342 1.00 92.81 282 GLY A C 1
ATOM 2241 O O . GLY A 1 282 ? 3.313 -15.806 -27.860 1.00 92.81 282 GLY A O 1
ATOM 2242 N N . VAL A 1 283 ? 5.477 -16.390 -27.715 1.00 94.06 283 VAL A N 1
ATOM 2243 C CA . VAL A 1 283 ? 5.779 -15.679 -26.468 1.00 94.06 283 VAL A CA 1
ATOM 2244 C C . VAL A 1 283 ? 7.167 -15.064 -26.582 1.00 94.06 283 VAL A C 1
ATOM 2246 O O . VAL A 1 283 ? 8.134 -15.762 -26.905 1.00 94.06 283 VAL A O 1
ATOM 2249 N N . TRP A 1 284 ? 7.267 -13.774 -26.280 1.00 95.25 284 TRP A N 1
ATOM 2250 C CA . TRP A 1 284 ? 8.541 -13.106 -26.051 1.00 95.25 284 TRP A CA 1
ATOM 2251 C C . TRP A 1 284 ? 9.010 -13.351 -24.616 1.00 95.25 284 TRP A C 1
ATOM 2253 O O . TRP A 1 284 ? 8.221 -13.282 -23.674 1.00 95.25 284 TRP A O 1
ATOM 2263 N N . GLN A 1 285 ? 10.297 -13.643 -24.462 1.00 95.69 285 GLN A N 1
ATOM 2264 C CA . GLN A 1 285 ? 11.015 -13.754 -23.196 1.00 95.69 285 GLN A CA 1
ATOM 2265 C C . GLN A 1 285 ? 12.184 -12.779 -23.252 1.00 95.69 285 GLN A C 1
ATOM 2267 O O . GLN A 1 285 ? 12.999 -12.868 -24.164 1.00 95.69 285 GLN A O 1
ATOM 2272 N N . LEU A 1 286 ? 12.245 -11.837 -22.322 1.00 95.94 286 LEU A N 1
ATOM 2273 C CA . LEU A 1 286 ? 13.225 -10.761 -22.313 1.00 95.94 286 LEU A CA 1
ATOM 2274 C C . LEU A 1 286 ? 13.899 -10.682 -20.951 1.00 95.94 286 LEU A C 1
ATOM 2276 O O . LEU A 1 286 ? 13.228 -10.526 -19.932 1.00 95.94 286 LEU A O 1
ATOM 2280 N N . GLU A 1 287 ? 15.225 -10.728 -20.954 1.00 96.75 287 GLU A N 1
ATOM 2281 C CA . GLU A 1 287 ? 16.046 -10.374 -19.806 1.00 96.75 287 GLU A CA 1
ATOM 2282 C C . GLU A 1 287 ? 16.682 -9.004 -20.001 1.00 96.75 287 GLU A C 1
ATOM 2284 O O . GLU A 1 287 ? 17.227 -8.714 -21.065 1.00 96.75 287 GLU A O 1
ATOM 2289 N N . LEU A 1 288 ? 16.622 -8.172 -18.963 1.00 96.69 288 LEU A N 1
ATOM 2290 C CA . LEU A 1 288 ? 17.299 -6.880 -18.890 1.00 96.69 288 LEU A CA 1
ATOM 2291 C C . LEU A 1 288 ? 18.240 -6.865 -17.691 1.00 96.69 288 LEU A C 1
ATOM 2293 O O . LEU A 1 288 ? 17.902 -7.402 -16.634 1.00 96.69 288 LEU A O 1
ATOM 2297 N N . LYS A 1 289 ? 19.372 -6.182 -17.825 1.00 96.06 289 LYS A N 1
ATOM 2298 C CA . LYS A 1 289 ? 20.321 -5.906 -16.746 1.00 96.06 289 LYS A CA 1
ATOM 2299 C C . LYS A 1 289 ? 20.817 -4.480 -16.865 1.00 96.06 289 LYS A C 1
ATOM 2301 O O . LYS A 1 289 ? 21.249 -4.049 -17.927 1.00 96.06 289 LYS A O 1
ATOM 2306 N N . ARG A 1 290 ? 20.834 -3.775 -15.742 1.00 95.88 290 ARG A N 1
ATOM 2307 C CA . ARG A 1 290 ? 21.364 -2.414 -15.665 1.00 95.88 290 ARG A CA 1
ATOM 2308 C C . ARG A 1 290 ? 22.013 -2.185 -14.311 1.00 95.88 290 ARG A C 1
ATOM 2310 O O . ARG A 1 290 ? 21.605 -2.781 -13.313 1.00 95.88 290 ARG A O 1
ATOM 2317 N N . LYS A 1 291 ? 23.032 -1.328 -14.253 1.00 95.38 291 LYS A N 1
ATOM 2318 C CA . LYS A 1 291 ? 23.600 -0.874 -12.979 1.00 95.38 291 LYS A CA 1
ATOM 2319 C C . LYS A 1 291 ? 22.515 -0.233 -12.107 1.00 95.38 291 LYS A C 1
ATOM 2321 O O . LYS A 1 291 ? 21.626 0.465 -12.593 1.00 95.38 291 LYS A O 1
ATOM 2326 N N . LEU A 1 292 ? 22.605 -0.437 -10.796 1.00 95.12 292 LEU A N 1
ATOM 2327 C CA . LEU A 1 292 ? 21.744 0.246 -9.826 1.00 95.12 292 LEU A CA 1
ATOM 2328 C C . LEU A 1 292 ? 21.983 1.759 -9.850 1.00 95.12 292 LEU A C 1
ATOM 2330 O O . LEU A 1 292 ? 21.034 2.534 -9.771 1.00 95.12 292 LEU A O 1
ATOM 2334 N N . ASN A 1 293 ? 23.246 2.165 -9.991 1.00 94.38 293 ASN A N 1
ATOM 2335 C CA . ASN A 1 293 ? 23.658 3.559 -10.091 1.00 94.38 293 ASN A CA 1
ATOM 2336 C C . ASN A 1 293 ? 24.517 3.756 -11.345 1.00 94.38 293 ASN A C 1
ATOM 2338 O O . ASN A 1 293 ? 25.614 3.198 -11.435 1.00 94.38 293 ASN A O 1
ATOM 2342 N N . THR A 1 294 ? 24.008 4.530 -12.300 1.00 90.81 294 THR A N 1
ATOM 2343 C CA . THR A 1 294 ? 24.704 4.869 -13.553 1.00 90.81 294 THR A CA 1
ATOM 2344 C C . THR A 1 294 ? 25.522 6.147 -13.428 1.00 90.81 294 THR A C 1
ATOM 2346 O O . THR A 1 294 ? 26.521 6.318 -14.123 1.00 90.81 294 THR A O 1
ATOM 2349 N N . GLY A 1 295 ? 25.153 7.026 -12.492 1.00 88.00 295 GLY A N 1
ATOM 2350 C CA . GLY A 1 295 ? 25.784 8.327 -12.292 1.00 88.00 295 GLY A CA 1
ATOM 2351 C C . GLY A 1 295 ? 25.281 9.428 -13.231 1.00 88.00 295 GLY A C 1
ATOM 2352 O O . GLY A 1 295 ? 25.784 10.549 -13.137 1.00 88.00 295 GLY A O 1
ATOM 2353 N N . TYR A 1 296 ? 24.301 9.143 -14.094 1.00 86.56 296 TYR A N 1
ATOM 2354 C CA . TYR A 1 296 ? 23.645 10.128 -14.957 1.00 86.56 296 TYR A CA 1
ATOM 2355 C C . TYR A 1 296 ? 22.373 10.669 -14.282 1.00 86.56 296 TYR A C 1
ATOM 2357 O O . TYR A 1 296 ? 21.551 9.914 -13.769 1.00 86.56 296 TYR A O 1
ATOM 2365 N N . GLU A 1 297 ? 22.226 11.998 -14.220 1.00 85.31 297 GLU A N 1
ATOM 2366 C CA . GLU A 1 297 ? 21.116 12.655 -13.496 1.00 85.31 297 GLU A CA 1
ATOM 2367 C C . GLU A 1 297 ? 19.742 12.418 -14.140 1.00 85.31 297 GLU A C 1
ATOM 2369 O O . GLU A 1 297 ? 18.715 12.571 -13.481 1.00 85.31 297 GLU A O 1
ATOM 2374 N N . ASN A 1 298 ? 19.733 12.084 -15.426 1.00 86.38 298 ASN A N 1
ATOM 2375 C CA . ASN A 1 298 ? 18.550 11.822 -16.232 1.00 86.38 298 ASN A CA 1
ATOM 2376 C C . ASN A 1 298 ? 18.070 10.367 -16.176 1.00 86.38 298 ASN A C 1
ATOM 2378 O O . ASN A 1 298 ? 17.003 10.096 -16.718 1.00 86.38 298 ASN A O 1
ATOM 2382 N N . ASP A 1 299 ? 18.775 9.490 -15.458 1.00 90.62 299 ASP A N 1
ATOM 2383 C CA . ASP A 1 299 ? 18.349 8.108 -15.267 1.00 90.62 299 ASP A CA 1
ATOM 2384 C C . ASP A 1 299 ? 17.902 7.875 -13.824 1.00 90.62 299 ASP A C 1
ATOM 2386 O O . ASP A 1 299 ? 18.392 8.491 -12.864 1.00 90.62 299 ASP A O 1
ATOM 2390 N N . VAL A 1 300 ? 17.046 6.876 -13.631 1.00 93.50 300 VAL A N 1
ATOM 2391 C CA . VAL A 1 300 ? 16.658 6.434 -12.296 1.00 93.50 300 VAL A CA 1
ATOM 2392 C C . VAL A 1 300 ? 17.865 5.864 -11.540 1.00 93.50 300 VAL A C 1
ATOM 2394 O O . VAL A 1 300 ? 18.568 4.971 -12.008 1.00 93.50 300 VAL A O 1
ATOM 2397 N N . GLN A 1 301 ? 18.118 6.352 -10.326 1.00 94.25 301 GLN A N 1
ATOM 2398 C CA . GLN A 1 301 ? 19.180 5.828 -9.460 1.00 94.25 301 GLN A CA 1
ATOM 2399 C C . GLN A 1 301 ? 18.559 4.917 -8.395 1.00 94.25 301 GLN A C 1
ATOM 2401 O O . GLN A 1 301 ? 17.873 5.388 -7.479 1.00 94.25 301 GLN A O 1
ATOM 2406 N N . PHE A 1 302 ? 18.768 3.605 -8.521 1.00 94.06 302 PHE A N 1
ATOM 2407 C CA . PHE A 1 302 ? 18.185 2.601 -7.637 1.00 94.06 302 PHE A CA 1
ATOM 2408 C C . PHE A 1 302 ? 18.966 2.472 -6.324 1.00 94.06 302 PHE A C 1
ATOM 2410 O O . PHE A 1 302 ? 20.103 2.009 -6.268 1.00 94.06 302 PHE A O 1
ATOM 2417 N N . ASP A 1 303 ? 18.297 2.826 -5.238 1.00 89.44 303 ASP A N 1
ATOM 2418 C CA . ASP A 1 303 ? 18.682 2.602 -3.860 1.00 89.44 303 ASP A CA 1
ATOM 2419 C C . ASP A 1 303 ? 17.811 1.468 -3.320 1.00 89.44 303 ASP A C 1
ATOM 2421 O O . ASP A 1 303 ? 16.584 1.567 -3.248 1.00 89.44 303 ASP A O 1
ATOM 2425 N N . VAL A 1 304 ? 18.460 0.387 -2.896 1.00 87.00 304 VAL A N 1
ATOM 2426 C CA . VAL A 1 304 ? 17.806 -0.824 -2.382 1.00 87.00 304 VAL A CA 1
ATOM 2427 C C . VAL A 1 304 ? 16.990 -0.589 -1.100 1.00 87.00 304 VAL A C 1
ATOM 2429 O O . VAL A 1 304 ? 16.282 -1.480 -0.625 1.00 87.00 304 VAL A O 1
ATOM 2432 N N . THR A 1 305 ? 17.074 0.596 -0.498 1.00 78.19 305 THR A N 1
ATOM 2433 C CA . THR A 1 305 ? 16.253 1.009 0.647 1.00 78.19 305 THR A CA 1
ATOM 2434 C C . THR A 1 305 ? 14.961 1.724 0.242 1.00 78.19 305 THR A C 1
ATOM 2436 O O . THR A 1 305 ? 14.036 1.780 1.050 1.00 78.19 305 THR A O 1
ATOM 2439 N N . ARG A 1 306 ? 14.854 2.205 -1.003 1.00 81.31 306 ARG A N 1
ATOM 2440 C CA . ARG A 1 306 ? 13.698 2.944 -1.530 1.00 81.31 306 ARG A CA 1
ATOM 2441 C C . ARG A 1 306 ? 12.772 2.039 -2.356 1.00 81.31 306 ARG A C 1
ATOM 2443 O O . ARG A 1 306 ? 13.034 0.856 -2.574 1.00 81.31 306 ARG A O 1
ATOM 2450 N N . THR A 1 307 ? 11.648 2.608 -2.778 1.00 85.62 307 THR A N 1
ATOM 2451 C CA . THR A 1 307 ? 10.714 2.015 -3.748 1.00 85.62 307 THR A CA 1
ATOM 2452 C C . THR A 1 307 ? 10.618 2.923 -4.958 1.00 85.62 307 THR A C 1
ATOM 2454 O O . THR A 1 307 ? 10.744 4.135 -4.797 1.00 85.62 307 THR A O 1
ATOM 2457 N N . TYR A 1 308 ? 10.328 2.356 -6.123 1.00 89.38 308 TYR A N 1
ATOM 2458 C CA . TYR A 1 308 ? 10.316 3.090 -7.388 1.00 89.38 308 TYR A CA 1
ATOM 2459 C C . TYR A 1 308 ? 9.008 2.870 -8.125 1.00 89.38 308 TYR A C 1
ATOM 2461 O O . TYR A 1 308 ? 8.462 1.767 -8.106 1.00 89.38 308 TYR A O 1
ATOM 2469 N N . ARG A 1 309 ? 8.493 3.920 -8.762 1.00 89.12 309 ARG A N 1
ATOM 2470 C CA . ARG A 1 309 ? 7.252 3.863 -9.533 1.00 89.12 309 ARG A CA 1
ATOM 2471 C C . ARG A 1 309 ? 7.567 3.709 -11.008 1.00 89.12 309 ARG A C 1
ATOM 2473 O O . ARG A 1 309 ? 8.393 4.453 -11.535 1.00 89.12 309 ARG A O 1
ATOM 2480 N N . PHE A 1 310 ? 6.887 2.772 -11.659 1.00 92.56 310 PHE A N 1
ATOM 2481 C CA . PHE A 1 310 ? 7.058 2.551 -13.088 1.00 92.56 310 PHE A CA 1
ATOM 2482 C C . PHE A 1 310 ? 5.750 2.237 -13.812 1.00 92.56 310 PHE A C 1
ATOM 2484 O O . PHE A 1 310 ? 4.763 1.852 -13.191 1.00 92.56 310 PHE A O 1
ATOM 2491 N N . GLY A 1 311 ? 5.748 2.424 -15.127 1.00 90.81 311 GLY A N 1
ATOM 2492 C CA . GLY A 1 311 ? 4.690 1.996 -16.039 1.00 90.81 311 GLY A CA 1
ATOM 2493 C C . GLY A 1 311 ? 5.273 1.207 -17.208 1.00 90.81 311 GLY A C 1
ATOM 2494 O O . GLY A 1 311 ? 6.478 1.263 -17.458 1.00 90.81 311 GLY A O 1
ATOM 2495 N N . LEU A 1 312 ? 4.412 0.483 -17.918 1.00 91.00 312 LEU A N 1
ATOM 2496 C CA . LEU A 1 312 ? 4.800 -0.407 -19.008 1.00 91.00 312 LEU A CA 1
ATOM 2497 C C . LEU A 1 312 ? 3.943 -0.159 -20.254 1.00 91.00 312 LEU A C 1
ATOM 2499 O O . LEU A 1 312 ? 2.736 0.063 -20.145 1.00 91.00 312 LEU A O 1
ATOM 2503 N N . ALA A 1 313 ? 4.544 -0.269 -21.436 1.00 89.06 313 ALA A N 1
ATOM 2504 C CA . ALA A 1 313 ? 3.824 -0.358 -22.702 1.00 89.06 313 ALA A CA 1
ATOM 2505 C C . ALA A 1 313 ? 4.399 -1.463 -23.594 1.00 89.06 313 ALA A C 1
ATOM 2507 O O . ALA A 1 313 ? 5.614 -1.628 -23.665 1.00 89.06 313 ALA A O 1
ATOM 2508 N N . VAL A 1 314 ? 3.520 -2.186 -24.287 1.00 90.44 314 VAL A N 1
ATOM 2509 C CA . VAL A 1 314 ? 3.868 -3.192 -25.300 1.00 90.44 314 VAL A CA 1
ATOM 2510 C C . VAL A 1 314 ? 3.413 -2.677 -26.655 1.00 90.44 314 VAL A C 1
ATOM 2512 O O . VAL A 1 314 ? 2.291 -2.181 -26.784 1.00 90.44 314 VAL A O 1
ATOM 2515 N N . MET A 1 315 ? 4.271 -2.802 -27.661 1.00 87.38 315 MET A N 1
ATOM 2516 C CA . MET A 1 315 ? 3.972 -2.484 -29.049 1.00 87.38 315 MET A CA 1
ATOM 2517 C C . MET A 1 315 ? 4.152 -3.736 -29.910 1.00 87.38 315 MET A C 1
ATOM 2519 O O . MET A 1 315 ? 5.209 -4.357 -29.859 1.00 87.38 315 MET A O 1
ATOM 2523 N N . ASP A 1 316 ? 3.144 -4.063 -30.714 1.00 85.38 316 ASP A N 1
ATOM 2524 C CA . ASP A 1 316 ? 3.133 -5.215 -31.626 1.00 85.38 316 ASP A CA 1
ATOM 2525 C C . ASP A 1 316 ? 3.158 -4.695 -33.068 1.00 85.38 316 ASP A C 1
ATOM 2527 O O . ASP A 1 316 ? 2.285 -3.913 -33.470 1.00 85.38 316 ASP A O 1
ATOM 2531 N N . ASN A 1 317 ? 4.202 -5.088 -33.807 1.00 79.31 317 ASN A N 1
ATOM 2532 C CA . ASN A 1 317 ? 4.391 -4.792 -35.227 1.00 79.31 317 ASN A CA 1
ATOM 2533 C C . ASN A 1 317 ? 4.219 -3.295 -35.568 1.00 79.31 317 ASN A C 1
ATOM 2535 O O . ASN A 1 317 ? 3.326 -2.898 -36.323 1.00 79.31 317 ASN A O 1
ATOM 2539 N N . THR A 1 318 ? 5.057 -2.433 -34.972 1.00 69.31 318 THR A N 1
ATOM 2540 C CA . THR A 1 318 ? 4.904 -0.968 -35.092 1.00 69.31 318 THR A CA 1
ATOM 2541 C C . THR A 1 318 ? 6.065 -0.196 -35.713 1.00 69.31 318 THR A C 1
ATOM 2543 O O . THR A 1 318 ? 7.211 -0.250 -35.263 1.00 69.31 318 THR A O 1
ATOM 2546 N N . GLY A 1 319 ? 5.718 0.662 -36.677 1.00 56.56 319 GLY A N 1
ATOM 2547 C CA . GLY A 1 319 ? 6.624 1.595 -37.345 1.00 56.56 319 GLY A CA 1
ATOM 2548 C C . GLY A 1 319 ? 6.973 2.820 -36.518 1.00 56.56 319 GLY A C 1
ATOM 2549 O O . GLY A 1 319 ? 6.407 3.899 -36.687 1.00 56.56 319 GLY A O 1
ATOM 2550 N N . GLY A 1 320 ? 7.950 2.665 -35.625 1.00 55.00 320 GLY A N 1
ATOM 2551 C CA . GLY A 1 320 ? 8.509 3.755 -34.826 1.00 55.00 320 GLY A CA 1
ATOM 2552 C C . GLY A 1 320 ? 7.508 4.388 -33.850 1.00 55.00 320 GLY A C 1
ATOM 2553 O O . GLY A 1 320 ? 6.379 3.939 -33.668 1.00 55.00 320 GLY A O 1
ATOM 2554 N N . PHE A 1 321 ? 7.915 5.451 -33.154 1.00 48.22 321 PHE A N 1
ATOM 2555 C CA . PHE A 1 321 ? 7.073 6.157 -32.164 1.00 48.22 321 PHE A CA 1
ATOM 2556 C C . PHE A 1 321 ? 5.849 6.892 -32.771 1.00 48.22 321 PHE A C 1
ATOM 2558 O O . PHE A 1 321 ? 5.169 7.630 -32.066 1.00 48.22 321 PHE A O 1
ATOM 2565 N N . GLU A 1 322 ? 5.602 6.782 -34.082 1.00 46.56 322 GLU A N 1
ATOM 2566 C CA . GLU A 1 322 ? 4.520 7.490 -34.791 1.00 46.56 322 GLU A CA 1
ATOM 2567 C C . GLU A 1 322 ? 3.140 6.840 -34.636 1.00 46.56 322 GLU A C 1
ATOM 2569 O O . GLU A 1 322 ? 2.134 7.432 -35.033 1.00 46.56 322 GLU A O 1
ATOM 2574 N N . ALA A 1 323 ? 3.068 5.658 -34.029 1.00 46.62 323 ALA A N 1
ATOM 2575 C CA . ALA A 1 323 ? 1.830 4.925 -33.815 1.00 46.62 323 ALA A CA 1
ATOM 2576 C C . ALA A 1 323 ? 1.040 5.500 -32.612 1.00 46.62 323 ALA A C 1
ATOM 2578 O O . ALA A 1 323 ? 0.796 4.845 -31.604 1.00 46.62 323 ALA A O 1
ATOM 2579 N N . PHE A 1 324 ? 0.659 6.779 -32.688 1.00 50.59 324 PHE A N 1
ATOM 2580 C CA . PHE A 1 324 ? -0.185 7.437 -31.687 1.00 50.59 324 PHE A CA 1
ATOM 2581 C C . PHE A 1 324 ? -1.562 6.755 -31.647 1.00 50.59 324 PHE A C 1
ATOM 2583 O O . PHE A 1 324 ? -2.348 6.874 -32.587 1.00 50.59 324 PHE A O 1
ATOM 2590 N N . GLY A 1 325 ? -1.834 6.011 -30.571 1.00 50.19 325 GLY A N 1
ATOM 2591 C CA . GLY A 1 325 ? -3.063 5.229 -30.388 1.00 50.19 325 GLY A CA 1
ATOM 2592 C C . GLY A 1 325 ? -3.222 4.021 -31.323 1.00 50.19 325 GLY A C 1
ATOM 2593 O O . GLY A 1 325 ? -4.296 3.426 -31.351 1.00 50.19 325 GLY A O 1
ATOM 2594 N N . MET A 1 326 ? -2.190 3.661 -32.091 1.00 56.06 326 MET A N 1
ATOM 2595 C CA . MET A 1 326 ? -2.179 2.491 -32.973 1.00 56.06 326 MET A CA 1
ATOM 2596 C C . MET A 1 326 ? -0.978 1.597 -32.628 1.00 56.06 326 MET A C 1
ATOM 2598 O O . MET A 1 326 ? 0.059 2.082 -32.194 1.00 56.06 326 MET A O 1
ATOM 2602 N N . GLY A 1 327 ? -1.134 0.287 -32.759 1.00 65.31 327 GLY A N 1
ATOM 2603 C CA . GLY A 1 327 ? -0.105 -0.737 -32.590 1.00 65.31 327 GLY A CA 1
ATOM 2604 C C . GLY A 1 327 ? 0.480 -0.941 -31.183 1.00 65.31 327 GLY A C 1
ATOM 2605 O O . GLY A 1 327 ? 1.455 -1.663 -31.040 1.00 65.31 327 GLY A O 1
ATOM 2606 N N . HIS A 1 328 ? -0.071 -0.341 -30.128 1.00 75.44 328 HIS A N 1
ATOM 2607 C CA . HIS A 1 328 ? 0.428 -0.556 -28.764 1.00 75.44 328 HIS A CA 1
ATOM 2608 C C . HIS A 1 328 ? -0.692 -0.611 -27.739 1.00 75.44 328 HIS A C 1
ATOM 2610 O O . HIS A 1 328 ? -1.783 -0.144 -28.049 1.00 75.44 328 HIS A O 1
ATOM 2616 N N . SER A 1 329 ? -0.408 -1.161 -26.558 1.00 83.75 329 SER A N 1
ATOM 2617 C CA . SER A 1 329 ? -1.237 -1.171 -25.345 1.00 83.75 329 SER A CA 1
ATOM 2618 C C . SER A 1 329 ? -0.360 -0.866 -24.132 1.00 83.75 329 SER A C 1
ATOM 2620 O O . SER A 1 329 ? 0.836 -1.156 -24.141 1.00 83.75 329 SER A O 1
ATOM 2622 N N . PHE A 1 330 ? -0.925 -0.262 -23.088 1.00 83.69 330 PHE A N 1
ATOM 2623 C CA . PHE A 1 330 ? -0.150 0.282 -21.969 1.00 83.69 330 PHE A CA 1
ATOM 2624 C C . PHE A 1 330 ? -0.827 0.070 -20.613 1.00 83.69 330 PHE A C 1
ATOM 2626 O O . PHE A 1 330 ? -2.010 -0.254 -20.517 1.00 83.69 330 PHE A O 1
ATOM 2633 N N . ASP A 1 331 ? -0.054 0.219 -19.547 1.00 82.56 331 ASP A N 1
ATOM 2634 C CA . ASP A 1 331 ? -0.527 0.064 -18.178 1.00 82.56 331 ASP A CA 1
ATOM 2635 C C . ASP A 1 331 ? -1.392 1.257 -17.725 1.00 82.56 331 ASP A C 1
ATOM 2637 O O . ASP A 1 331 ? -0.989 2.417 -17.844 1.00 82.56 331 ASP A O 1
ATOM 2641 N N . LEU A 1 332 ? -2.578 0.979 -17.168 1.00 75.50 332 LEU A N 1
ATOM 2642 C CA . LEU A 1 332 ? -3.474 1.989 -16.587 1.00 75.50 332 LEU A CA 1
ATOM 2643 C C . LEU A 1 332 ? -3.216 2.142 -15.084 1.00 75.50 332 LEU A C 1
ATOM 2645 O O . LEU A 1 332 ? -4.068 1.824 -14.254 1.00 75.50 332 LEU A O 1
ATOM 2649 N N . GLY A 1 333 ? -2.021 2.609 -14.741 1.00 77.19 333 GLY A N 1
ATOM 2650 C CA . GLY A 1 333 ? -1.604 2.866 -13.364 1.00 77.19 333 GLY A CA 1
ATOM 2651 C C . GLY A 1 333 ? -0.098 2.727 -13.194 1.00 77.19 333 GLY A C 1
ATOM 2652 O O . GLY A 1 333 ? 0.578 2.165 -14.051 1.00 77.19 333 GLY A O 1
ATOM 2653 N N . ALA A 1 334 ? 0.446 3.259 -12.098 1.00 82.94 334 ALA A N 1
ATOM 2654 C CA . ALA A 1 334 ? 1.834 2.975 -11.749 1.00 82.94 334 ALA A CA 1
ATOM 2655 C C . ALA A 1 334 ? 1.938 1.665 -10.972 1.00 82.94 334 ALA A C 1
ATOM 2657 O O . ALA A 1 334 ? 1.148 1.382 -10.067 1.00 82.94 334 ALA A O 1
ATOM 2658 N N . ARG A 1 335 ? 2.990 0.912 -11.262 1.00 88.31 335 ARG A N 1
ATOM 2659 C CA . ARG A 1 335 ? 3.456 -0.220 -10.468 1.00 88.31 335 ARG A CA 1
ATOM 2660 C C . ARG A 1 335 ? 4.569 0.224 -9.539 1.00 88.31 335 ARG A C 1
ATOM 2662 O O . ARG A 1 335 ? 5.171 1.283 -9.725 1.00 88.31 335 ARG A O 1
ATOM 2669 N N . THR A 1 336 ? 4.832 -0.582 -8.521 1.00 88.56 336 THR A N 1
ATOM 2670 C CA . THR A 1 336 ? 5.890 -0.319 -7.547 1.00 88.56 336 THR A CA 1
ATOM 2671 C C . THR A 1 336 ? 6.949 -1.394 -7.617 1.00 88.56 336 THR A C 1
ATOM 2673 O O . THR A 1 336 ? 6.660 -2.562 -7.396 1.00 88.56 336 THR A O 1
ATOM 2676 N N . LEU A 1 337 ? 8.188 -0.989 -7.854 1.00 91.38 337 LEU A N 1
ATOM 2677 C CA . LEU A 1 337 ? 9.358 -1.810 -7.605 1.00 91.38 337 LEU A CA 1
ATOM 2678 C C . LEU A 1 337 ? 9.785 -1.660 -6.141 1.00 91.38 337 LEU A C 1
ATOM 2680 O O . LEU A 1 337 ? 9.991 -0.549 -5.641 1.00 91.38 337 LEU A O 1
ATOM 2684 N N . GLU A 1 338 ? 9.962 -2.790 -5.471 1.00 88.88 338 GLU A N 1
ATOM 2685 C CA . GLU A 1 338 ? 10.480 -2.896 -4.112 1.00 88.88 338 GLU A CA 1
ATOM 2686 C C . GLU A 1 338 ? 11.709 -3.802 -4.085 1.00 88.88 338 GLU A C 1
ATOM 2688 O O . GLU A 1 338 ? 11.648 -4.939 -4.530 1.00 88.88 338 GLU A O 1
ATOM 2693 N N . PHE A 1 339 ? 12.810 -3.349 -3.491 1.00 87.00 339 PHE A N 1
ATOM 2694 C CA . PHE A 1 339 ? 13.986 -4.194 -3.273 1.00 87.00 339 PHE A CA 1
ATOM 2695 C C . PHE A 1 339 ? 13.898 -4.896 -1.930 1.00 87.00 339 PHE A C 1
ATOM 2697 O O . PHE A 1 339 ? 13.883 -4.204 -0.921 1.00 87.00 339 PHE A O 1
ATOM 2704 N N . GLY A 1 340 ? 13.895 -6.228 -1.888 1.00 73.44 340 GLY A N 1
ATOM 2705 C CA . GLY A 1 340 ? 13.923 -7.000 -0.643 1.00 73.44 340 GLY A CA 1
ATOM 2706 C C . GLY A 1 340 ? 12.802 -6.617 0.331 1.00 73.44 340 GLY A C 1
ATOM 2707 O O . GLY A 1 340 ? 12.967 -5.741 1.174 1.00 73.44 340 GLY A O 1
ATOM 2708 N N . GLY A 1 341 ? 11.664 -7.293 0.251 1.00 71.19 341 GLY A N 1
ATOM 2709 C CA . GLY A 1 341 ? 10.518 -7.028 1.114 1.00 71.19 341 GLY A CA 1
ATOM 2710 C C . GLY A 1 341 ? 9.503 -8.159 1.061 1.00 71.19 341 GLY A C 1
ATOM 2711 O O . GLY A 1 341 ? 9.799 -9.246 0.565 1.00 71.19 341 GLY A O 1
ATOM 2712 N N . ILE A 1 342 ? 8.316 -7.917 1.612 1.00 67.00 342 ILE A N 1
ATOM 2713 C CA . ILE A 1 342 ? 7.222 -8.900 1.645 1.00 67.00 342 ILE A CA 1
ATOM 2714 C C . ILE A 1 342 ? 6.236 -8.657 0.481 1.00 67.00 342 ILE A C 1
ATOM 2716 O O . ILE A 1 342 ? 5.377 -9.501 0.236 1.00 67.00 342 ILE A O 1
ATOM 2720 N N . GLY A 1 343 ? 6.375 -7.552 -0.271 1.00 65.19 343 GLY A N 1
ATOM 2721 C CA . GLY A 1 343 ? 5.478 -7.209 -1.377 1.00 65.19 343 GLY A CA 1
ATOM 2722 C C . GLY A 1 343 ? 4.048 -6.959 -0.900 1.00 65.19 343 GLY A C 1
ATOM 2723 O O . GLY A 1 343 ? 3.121 -7.621 -1.361 1.00 65.19 343 GLY A O 1
ATOM 2724 N N . SER A 1 344 ? 3.874 -6.063 0.079 1.00 72.44 344 SER A N 1
ATOM 2725 C CA . SER A 1 344 ? 2.591 -5.847 0.760 1.00 72.44 344 SER A CA 1
ATOM 2726 C C . SER A 1 344 ? 1.872 -4.594 0.250 1.00 72.44 344 SER A C 1
ATOM 2728 O O . SER A 1 344 ? 2.497 -3.550 0.066 1.00 72.44 344 SER A O 1
ATOM 2730 N N . GLU A 1 345 ? 0.558 -4.662 0.017 1.00 78.31 345 GLU A N 1
ATOM 2731 C CA . GLU A 1 345 ? -0.199 -3.510 -0.506 1.00 78.31 345 GLU A CA 1
ATOM 2732 C C . GLU A 1 345 ? -0.141 -2.284 0.415 1.00 78.31 345 GLU A C 1
ATOM 2734 O O . GLU A 1 345 ? -0.193 -1.148 -0.062 1.00 78.31 345 GLU A O 1
ATOM 2739 N N . GLU A 1 346 ? 0.079 -2.481 1.716 1.00 84.50 346 GLU A N 1
ATOM 2740 C CA . GLU A 1 346 ? 0.302 -1.401 2.676 1.00 84.50 346 GLU A CA 1
ATOM 2741 C C . GLU A 1 346 ? 1.496 -0.525 2.270 1.00 84.50 346 GLU A C 1
ATOM 2743 O O . GLU A 1 346 ? 1.423 0.693 2.404 1.00 84.50 346 GLU A O 1
ATOM 2748 N N . VAL A 1 347 ? 2.564 -1.097 1.697 1.00 79.69 347 VAL A N 1
ATOM 2749 C CA . VAL A 1 347 ? 3.708 -0.334 1.157 1.00 79.69 347 VAL A CA 1
ATOM 2750 C C . VAL A 1 347 ? 3.272 0.575 0.004 1.00 79.69 347 VAL A C 1
ATOM 2752 O O . VAL A 1 347 ? 3.724 1.719 -0.079 1.00 79.69 347 VAL A O 1
ATOM 2755 N N . THR A 1 348 ? 2.365 0.106 -0.858 1.00 75.19 348 THR A N 1
ATOM 2756 C CA . THR A 1 348 ? 1.821 0.897 -1.976 1.00 75.19 348 THR A CA 1
ATOM 2757 C C . THR A 1 348 ? 0.971 2.057 -1.472 1.00 75.19 348 THR A C 1
ATOM 2759 O O . THR A 1 348 ? 1.153 3.189 -1.934 1.00 75.19 348 THR A O 1
ATOM 2762 N N . LEU A 1 349 ? 0.078 1.787 -0.515 1.00 82.19 349 LEU A N 1
ATOM 2763 C CA . LEU A 1 349 ? -0.790 2.792 0.097 1.00 82.19 349 LEU A CA 1
ATOM 2764 C C . LEU A 1 349 ? 0.028 3.824 0.881 1.00 82.19 349 LEU A C 1
ATOM 2766 O O . LEU A 1 349 ? -0.204 5.019 0.730 1.00 82.19 349 LEU A O 1
ATOM 2770 N N . LEU A 1 350 ? 1.053 3.403 1.629 1.00 84.75 350 LEU A N 1
ATOM 2771 C CA . LEU A 1 350 ? 1.999 4.311 2.295 1.00 84.75 350 LEU A CA 1
ATOM 2772 C C . LEU A 1 350 ? 2.785 5.161 1.291 1.00 84.75 350 LEU A C 1
ATOM 2774 O O . LEU A 1 350 ? 3.024 6.339 1.552 1.00 84.75 350 LEU A O 1
ATOM 2778 N N . GLY A 1 351 ? 3.143 4.602 0.132 1.00 77.69 351 GLY A N 1
ATOM 2779 C CA . GLY A 1 351 ? 3.707 5.372 -0.975 1.00 77.69 351 GLY A CA 1
ATOM 2780 C C . GLY A 1 351 ? 2.753 6.474 -1.442 1.00 77.69 351 GLY A C 1
ATOM 2781 O O . GLY A 1 351 ? 3.156 7.629 -1.512 1.00 77.69 351 GLY A O 1
ATOM 2782 N N . LEU A 1 352 ? 1.473 6.144 -1.651 1.00 78.69 352 LEU A N 1
ATOM 2783 C CA . LEU A 1 352 ? 0.454 7.124 -2.046 1.00 78.69 352 LEU A CA 1
ATOM 2784 C C . LEU A 1 352 ? 0.260 8.220 -0.985 1.00 78.69 352 LEU A C 1
ATOM 2786 O O . LEU A 1 352 ? 0.150 9.401 -1.314 1.00 78.69 352 LEU A O 1
ATOM 2790 N N . VAL A 1 353 ? 0.285 7.853 0.300 1.00 87.12 353 VAL A N 1
ATOM 2791 C CA . VAL A 1 353 ? 0.303 8.817 1.413 1.00 87.12 353 VAL A CA 1
ATOM 2792 C C . VAL A 1 353 ? 1.514 9.753 1.293 1.00 87.12 353 VAL A C 1
ATOM 2794 O O . VAL A 1 353 ? 1.356 10.967 1.417 1.00 87.12 353 VAL A O 1
ATOM 2797 N N . SER A 1 354 ? 2.710 9.221 1.017 1.00 83.88 354 SER A N 1
ATOM 2798 C CA . SER A 1 354 ? 3.945 10.006 0.842 1.00 83.88 354 SER A CA 1
ATOM 2799 C C . SER A 1 354 ? 3.842 11.016 -0.315 1.00 83.88 354 SER A C 1
ATOM 2801 O O . SER A 1 354 ? 4.309 12.154 -0.187 1.00 83.88 354 SER A O 1
ATOM 2803 N N . ASP A 1 355 ? 3.149 10.664 -1.401 1.00 76.50 355 ASP A N 1
ATOM 2804 C CA . ASP A 1 355 ? 2.928 11.547 -2.555 1.00 76.50 355 ASP A CA 1
ATOM 2805 C C . ASP A 1 355 ? 2.045 12.743 -2.207 1.00 76.50 355 ASP A C 1
ATOM 2807 O O . ASP A 1 355 ? 2.432 13.898 -2.417 1.00 76.50 355 ASP A O 1
ATOM 2811 N N . TYR A 1 356 ? 0.877 12.482 -1.613 1.00 85.50 356 TYR A N 1
ATOM 2812 C CA . TYR A 1 356 ? -0.023 13.538 -1.152 1.00 85.50 356 TYR A CA 1
ATOM 2813 C C . TYR A 1 356 ? 0.681 14.456 -0.153 1.00 85.50 356 TYR A C 1
ATOM 2815 O O . TYR A 1 356 ? 0.562 15.680 -0.235 1.00 85.50 356 TYR A O 1
ATOM 2823 N N . LEU A 1 357 ? 1.490 13.897 0.749 1.00 88.06 357 LEU A N 1
ATOM 2824 C CA . LEU A 1 357 ? 2.288 14.691 1.679 1.00 88.06 357 LEU A CA 1
ATOM 2825 C C . LEU A 1 357 ? 3.383 15.503 0.978 1.00 88.06 357 LEU A C 1
ATOM 2827 O O . LEU A 1 357 ? 3.665 16.622 1.400 1.00 88.06 357 LEU A O 1
ATOM 2831 N N . THR A 1 358 ? 3.981 15.007 -0.103 1.00 82.06 358 THR A N 1
ATOM 2832 C CA . THR A 1 358 ? 4.954 15.761 -0.911 1.00 82.06 358 THR A CA 1
ATOM 2833 C C . THR A 1 358 ? 4.300 16.951 -1.610 1.00 82.06 358 THR A C 1
ATOM 2835 O O . THR A 1 358 ? 4.835 18.065 -1.583 1.00 82.06 358 THR A O 1
ATOM 2838 N N . VAL A 1 359 ? 3.105 16.759 -2.172 1.00 78.62 359 VAL A N 1
ATOM 2839 C CA . VAL A 1 359 ? 2.309 17.851 -2.750 1.00 78.62 359 VAL A CA 1
ATOM 2840 C C . VAL A 1 359 ? 1.905 18.852 -1.664 1.00 78.62 359 VAL A C 1
ATOM 2842 O O . VAL A 1 359 ? 2.088 20.061 -1.842 1.00 78.62 359 VAL A O 1
ATOM 2845 N N . ALA A 1 360 ? 1.447 18.369 -0.507 1.00 86.75 360 ALA A N 1
ATOM 2846 C CA . ALA A 1 360 ? 1.107 19.210 0.636 1.00 86.75 360 ALA A CA 1
ATOM 2847 C C . ALA A 1 360 ? 2.303 20.043 1.120 1.00 86.75 360 ALA A C 1
ATOM 2849 O O . ALA A 1 360 ? 2.162 21.238 1.379 1.00 86.75 360 ALA A O 1
ATOM 2850 N N . GLU A 1 361 ? 3.490 19.439 1.204 1.00 89.31 361 GLU A N 1
ATOM 2851 C CA . GLU A 1 361 ? 4.729 20.116 1.589 1.00 89.31 361 GLU A CA 1
ATOM 2852 C C . GLU A 1 361 ? 5.078 21.237 0.600 1.00 89.31 361 GLU A C 1
ATOM 2854 O O . GLU A 1 361 ? 5.446 22.341 1.010 1.00 89.31 361 GLU A O 1
ATOM 2859 N N . SER A 1 362 ? 4.913 20.987 -0.702 1.00 82.81 362 SER A N 1
ATOM 2860 C CA . SER A 1 362 ? 5.126 21.985 -1.755 1.00 82.81 362 SER A CA 1
ATOM 2861 C C . SER A 1 362 ? 4.198 23.192 -1.595 1.00 82.81 362 SER A C 1
ATOM 2863 O O . SER A 1 362 ? 4.662 24.334 -1.635 1.00 82.81 362 SER A O 1
ATOM 2865 N N . HIS A 1 363 ? 2.906 22.958 -1.346 1.00 86.75 363 HIS A N 1
ATOM 2866 C CA . HIS A 1 363 ? 1.931 24.018 -1.067 1.00 86.75 363 HIS A CA 1
ATOM 2867 C C . HIS A 1 363 ? 2.255 24.772 0.229 1.00 86.75 363 HIS A C 1
ATOM 2869 O O . HIS A 1 363 ? 2.233 26.004 0.254 1.00 86.75 363 HIS A O 1
ATOM 2875 N N . ALA A 1 364 ? 2.655 24.060 1.285 1.00 90.19 364 ALA A N 1
ATOM 2876 C CA . ALA A 1 364 ? 3.072 24.668 2.545 1.00 90.19 364 ALA A CA 1
ATOM 2877 C C . ALA A 1 364 ? 4.284 25.599 2.367 1.00 90.19 364 ALA A C 1
ATOM 2879 O O . ALA A 1 364 ? 4.298 26.697 2.920 1.00 90.19 364 ALA A O 1
ATOM 2880 N N . ARG A 1 365 ? 5.276 25.225 1.543 1.00 90.12 365 ARG A N 1
ATOM 2881 C CA . ARG A 1 365 ? 6.428 26.093 1.211 1.00 90.12 365 ARG A CA 1
ATOM 2882 C C . ARG A 1 365 ? 6.026 27.367 0.464 1.00 90.12 365 ARG A C 1
ATOM 2884 O O . ARG A 1 365 ? 6.722 28.373 0.571 1.00 90.12 365 ARG A O 1
ATOM 2891 N N . LYS A 1 366 ? 4.915 27.336 -0.275 1.00 89.69 366 LYS A N 1
ATOM 2892 C CA . LYS A 1 366 ? 4.353 28.488 -0.998 1.00 89.69 366 LYS A CA 1
ATOM 2893 C C . LYS A 1 366 ? 3.365 29.313 -0.166 1.00 89.69 366 LYS A C 1
ATOM 2895 O O . LYS A 1 366 ? 2.824 30.285 -0.682 1.00 89.69 366 LYS A O 1
ATOM 2900 N N . ASN A 1 367 ? 3.149 28.967 1.107 1.00 91.25 367 ASN A N 1
ATOM 2901 C CA . ASN A 1 367 ? 2.109 29.539 1.975 1.00 91.25 367 ASN A CA 1
ATOM 2902 C C . ASN A 1 367 ? 0.670 29.333 1.451 1.00 91.25 367 ASN A C 1
ATOM 2904 O O . ASN A 1 367 ? -0.222 30.132 1.730 1.00 91.25 367 ASN A O 1
ATOM 2908 N N . GLU A 1 368 ? 0.426 28.251 0.712 1.00 91.38 368 GLU A N 1
ATOM 2909 C CA . GLU A 1 368 ? -0.888 27.874 0.176 1.00 91.38 368 GLU A CA 1
ATOM 2910 C C . GLU A 1 368 ? -1.595 26.898 1.139 1.00 91.38 368 GLU A C 1
ATOM 2912 O O . GLU A 1 368 ? -1.798 25.721 0.837 1.00 91.38 368 GLU A O 1
ATOM 2917 N N . SER A 1 369 ? -1.941 27.377 2.339 1.00 89.56 369 SER A N 1
ATOM 2918 C CA . SER A 1 369 ? -2.387 26.521 3.454 1.00 89.56 369 SER A CA 1
ATOM 2919 C C . SER A 1 369 ? -3.645 25.694 3.164 1.00 89.56 369 SER A C 1
ATOM 2921 O O . SER A 1 369 ? -3.736 24.565 3.633 1.00 89.56 369 SER A O 1
ATOM 2923 N N . GLU A 1 370 ? -4.606 26.211 2.394 1.00 91.25 370 GLU A N 1
ATOM 2924 C CA . GLU A 1 370 ? -5.838 25.473 2.059 1.00 91.25 370 GLU A CA 1
ATOM 2925 C C . GLU A 1 370 ? -5.556 24.251 1.172 1.00 91.25 370 GLU A C 1
ATOM 2927 O O . GLU A 1 370 ? -6.064 23.161 1.433 1.00 91.25 370 GLU A O 1
ATOM 2932 N N . LEU A 1 371 ? -4.686 24.404 0.169 1.00 86.81 371 LEU A N 1
ATOM 2933 C CA . LEU A 1 371 ? -4.278 23.310 -0.717 1.00 86.81 371 LEU A CA 1
ATOM 2934 C C . LEU A 1 371 ? -3.415 22.288 0.028 1.00 86.81 371 LEU A C 1
ATOM 2936 O O . LEU A 1 371 ? -3.563 21.083 -0.184 1.00 86.81 371 LEU A O 1
ATOM 2940 N N . ALA A 1 372 ? -2.550 22.753 0.935 1.00 89.81 372 ALA A N 1
ATOM 2941 C CA . ALA A 1 372 ? -1.784 21.869 1.807 1.00 89.81 372 ALA A CA 1
ATOM 2942 C C . ALA A 1 372 ? -2.709 21.021 2.696 1.00 89.81 372 ALA A C 1
ATOM 2944 O O . ALA A 1 372 ? -2.539 19.807 2.762 1.00 89.81 372 ALA A O 1
ATOM 2945 N N . LEU A 1 373 ? -3.720 21.636 3.323 1.00 94.06 373 LEU A N 1
ATOM 2946 C CA . LEU A 1 373 ? -4.700 20.929 4.155 1.00 94.06 373 LEU A CA 1
ATOM 2947 C C . LEU A 1 373 ? -5.538 19.930 3.355 1.00 94.06 373 LEU A C 1
ATOM 2949 O O . LEU A 1 373 ? -5.780 18.835 3.852 1.00 94.06 373 LEU A O 1
ATOM 2953 N N . SER A 1 374 ? -5.935 20.269 2.124 1.00 90.50 374 SER A N 1
ATOM 2954 C CA . SER A 1 374 ? -6.649 19.334 1.243 1.00 90.50 374 SER A CA 1
ATOM 2955 C C . SER A 1 374 ? -5.841 18.053 1.023 1.00 90.50 374 SER A C 1
ATOM 2957 O O . SER A 1 374 ? -6.332 16.965 1.299 1.00 90.50 374 SER A O 1
ATOM 2959 N N . ASN A 1 375 ? -4.574 18.185 0.620 1.00 88.62 375 ASN A N 1
ATOM 2960 C CA . ASN A 1 375 ? -3.705 17.034 0.361 1.00 88.62 375 ASN A CA 1
ATOM 2961 C C . ASN A 1 375 ? -3.359 16.253 1.644 1.00 88.62 375 ASN A C 1
ATOM 2963 O O . ASN A 1 375 ? -3.264 15.031 1.614 1.00 88.62 375 ASN A O 1
ATOM 2967 N N . ILE A 1 376 ? -3.202 16.928 2.792 1.00 94.44 376 ILE A N 1
ATOM 2968 C CA . ILE A 1 376 ? -3.055 16.254 4.098 1.00 94.44 376 ILE A CA 1
ATOM 2969 C C . ILE A 1 376 ? -4.312 15.440 4.430 1.00 94.44 376 ILE A C 1
ATOM 2971 O O . ILE A 1 376 ? -4.201 14.344 4.977 1.00 94.44 376 ILE A O 1
ATOM 2975 N N . GLY A 1 377 ? -5.497 15.967 4.112 1.00 91.38 377 GLY A N 1
ATOM 2976 C CA . GLY A 1 377 ? -6.769 15.270 4.268 1.00 91.38 377 GLY A CA 1
ATOM 2977 C C . GLY A 1 377 ? -6.824 13.990 3.438 1.00 91.38 377 GLY A C 1
ATOM 2978 O O . GLY A 1 377 ? -7.125 12.933 3.989 1.00 91.38 377 GLY A O 1
ATOM 2979 N N . ASP A 1 378 ? -6.454 14.069 2.160 1.00 88.75 378 ASP A N 1
ATOM 2980 C CA . ASP A 1 378 ? -6.399 12.911 1.258 1.00 88.75 378 ASP A CA 1
ATOM 2981 C C . ASP A 1 378 ? -5.390 11.859 1.751 1.00 88.75 378 ASP A C 1
ATOM 2983 O O . ASP A 1 378 ? -5.722 10.678 1.874 1.00 88.75 378 ASP A O 1
ATOM 2987 N N . ALA A 1 379 ? -4.193 12.296 2.159 1.00 90.88 379 ALA A N 1
ATOM 2988 C CA . ALA A 1 379 ? -3.183 11.437 2.777 1.00 90.88 379 ALA A CA 1
ATOM 2989 C C . ALA A 1 379 ? -3.714 10.724 4.034 1.00 90.88 379 ALA A C 1
ATOM 2991 O O . ALA A 1 379 ? -3.467 9.536 4.241 1.00 90.88 379 ALA A O 1
ATOM 2992 N N . LEU A 1 380 ? -4.455 11.437 4.885 1.00 94.69 380 LEU A N 1
ATOM 2993 C CA . LEU A 1 380 ? -5.020 10.880 6.111 1.00 94.69 380 LEU A CA 1
ATOM 2994 C C . LEU A 1 380 ? -6.134 9.864 5.826 1.00 94.69 380 LEU A C 1
ATOM 2996 O O . LEU A 1 380 ? -6.242 8.879 6.555 1.00 94.69 380 LEU A O 1
ATOM 3000 N N . ILE A 1 381 ? -6.959 10.086 4.799 1.00 88.19 381 ILE A N 1
ATOM 3001 C CA . ILE A 1 381 ? -7.995 9.129 4.382 1.00 88.19 381 ILE A CA 1
ATOM 3002 C C . ILE A 1 381 ? -7.341 7.791 4.039 1.00 88.19 381 ILE A C 1
ATOM 3004 O O . ILE A 1 381 ? -7.703 6.783 4.640 1.00 88.19 381 ILE A O 1
ATOM 3008 N N . ILE A 1 382 ? -6.321 7.808 3.180 1.00 85.31 382 ILE A N 1
ATOM 3009 C CA . ILE A 1 382 ? -5.606 6.600 2.747 1.00 85.31 382 ILE A CA 1
ATOM 3010 C C . ILE A 1 382 ? -4.878 5.944 3.925 1.00 85.31 382 ILE A C 1
ATOM 3012 O O . ILE A 1 382 ? -4.983 4.740 4.134 1.00 85.31 382 ILE A O 1
ATOM 3016 N N . TYR A 1 383 ? -4.186 6.726 4.761 1.00 92.69 383 TYR A N 1
ATOM 3017 C CA . TYR A 1 383 ? -3.510 6.186 5.944 1.00 92.69 383 TYR A CA 1
ATOM 3018 C C . TYR A 1 383 ? -4.483 5.497 6.915 1.00 92.69 383 TYR A C 1
ATOM 3020 O O . TYR A 1 383 ? -4.134 4.498 7.543 1.00 92.69 383 TYR A O 1
ATOM 3028 N N . ASN A 1 384 ? -5.710 6.009 7.053 1.00 90.75 384 ASN A N 1
ATOM 3029 C CA . ASN A 1 384 ? -6.710 5.404 7.929 1.00 90.75 384 ASN A CA 1
ATOM 3030 C C . ASN A 1 384 ? -7.157 4.016 7.453 1.00 90.75 384 ASN A C 1
ATOM 3032 O O . ASN A 1 384 ? -7.501 3.200 8.311 1.00 90.75 384 ASN A O 1
ATOM 3036 N N . GLU A 1 385 ? -7.106 3.728 6.148 1.00 86.81 385 GLU A N 1
ATOM 3037 C CA . GLU A 1 385 ? -7.450 2.412 5.589 1.00 86.81 385 GLU A CA 1
ATOM 3038 C C . GLU A 1 385 ? -6.519 1.306 6.094 1.00 86.81 385 GLU A C 1
ATOM 3040 O O . GLU A 1 385 ? -6.988 0.203 6.349 1.00 86.81 385 GLU A O 1
ATOM 3045 N N . ILE A 1 386 ? -5.243 1.631 6.323 1.00 88.94 386 ILE A N 1
ATOM 3046 C CA . ILE A 1 386 ? -4.201 0.701 6.806 1.00 88.94 386 ILE A CA 1
ATOM 3047 C C . ILE A 1 386 ? -3.805 0.934 8.270 1.00 88.94 386 ILE A C 1
ATOM 3049 O O . ILE A 1 386 ? -2.825 0.396 8.786 1.00 88.94 386 ILE A O 1
ATOM 3053 N N . SER A 1 387 ? -4.523 1.815 8.965 1.00 87.31 387 SER A N 1
ATOM 3054 C CA . SER A 1 387 ? -4.118 2.280 10.292 1.00 87.31 387 SER A CA 1
ATOM 3055 C C . SER A 1 387 ? -4.147 1.188 11.366 1.00 87.31 387 SER A C 1
ATOM 3057 O O . SER A 1 387 ? -3.435 1.302 12.365 1.00 87.31 387 SER A O 1
ATOM 3059 N N . GLY A 1 388 ? -4.958 0.142 11.178 1.00 83.88 388 GLY A N 1
ATOM 3060 C CA . GLY A 1 388 ? -5.021 -1.008 12.081 1.00 83.88 388 GLY A CA 1
ATOM 3061 C C . GLY A 1 388 ? -3.785 -1.891 11.953 1.00 83.88 388 GLY A C 1
ATOM 3062 O O . GLY A 1 388 ? -3.158 -2.229 12.952 1.00 83.88 388 GLY A O 1
ATOM 3063 N N . GLU A 1 389 ? -3.390 -2.176 10.719 1.00 88.00 389 GLU A N 1
ATOM 3064 C CA . GLU A 1 389 ? -2.204 -2.937 10.349 1.00 88.00 389 GLU A CA 1
ATOM 3065 C C . GLU A 1 389 ? -0.947 -2.225 10.855 1.00 88.00 389 GLU A C 1
ATOM 3067 O O . GLU A 1 389 ? -0.072 -2.848 11.455 1.00 88.00 389 GLU A O 1
ATOM 3072 N N . VAL A 1 390 ? -0.882 -0.898 10.689 1.00 89.75 390 VAL A N 1
ATOM 3073 C CA . VAL A 1 390 ? 0.229 -0.081 11.201 1.00 89.75 390 VAL A CA 1
ATOM 3074 C C . VAL A 1 390 ? 0.288 -0.151 12.729 1.00 89.75 390 VAL A C 1
ATOM 3076 O O . VAL A 1 390 ? 1.370 -0.297 13.297 1.00 89.75 390 VAL A O 1
ATOM 3079 N N . ALA A 1 391 ? -0.864 -0.076 13.404 1.00 88.12 391 ALA A N 1
ATOM 3080 C CA . ALA A 1 391 ? -0.943 -0.167 14.860 1.00 88.12 391 ALA A CA 1
ATOM 3081 C C . ALA A 1 391 ? -0.538 -1.546 15.398 1.00 88.12 391 ALA A C 1
ATOM 3083 O O . ALA A 1 391 ? 0.027 -1.616 16.489 1.00 88.12 391 ALA A O 1
ATOM 3084 N N .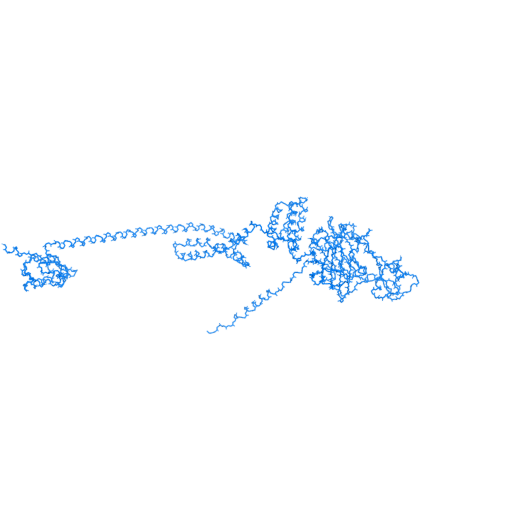 ASP A 1 392 ? -0.808 -2.618 14.654 1.00 85.62 392 ASP A N 1
ATOM 3085 C CA . ASP A 1 392 ? -0.405 -3.978 15.014 1.00 85.62 392 ASP A CA 1
ATOM 3086 C C . ASP A 1 392 ? 1.096 -4.216 14.764 1.00 85.62 392 ASP A C 1
ATOM 3088 O O . ASP A 1 392 ? 1.745 -4.900 15.560 1.00 85.62 392 ASP A O 1
ATOM 3092 N N . ALA A 1 393 ? 1.659 -3.626 13.703 1.00 87.81 393 ALA A N 1
ATOM 3093 C CA . ALA A 1 393 ? 3.067 -3.770 13.334 1.00 87.81 393 ALA A CA 1
ATOM 3094 C C . ALA A 1 393 ? 4.017 -2.916 14.197 1.00 87.81 393 ALA A C 1
ATOM 3096 O O . ALA A 1 393 ? 5.006 -3.431 14.719 1.00 87.81 393 ALA A O 1
ATOM 3097 N N . ASP A 1 394 ? 3.728 -1.622 14.372 1.00 91.12 394 ASP A N 1
ATOM 3098 C CA . ASP A 1 394 ? 4.494 -0.707 15.230 1.00 91.12 394 ASP A CA 1
ATOM 3099 C C . ASP A 1 394 ? 3.552 0.269 15.971 1.00 91.12 394 ASP A C 1
ATOM 3101 O O . ASP A 1 394 ? 3.252 1.367 15.486 1.00 91.12 394 ASP A O 1
ATOM 3105 N N . PRO A 1 395 ? 3.095 -0.101 17.184 1.00 89.19 395 PRO A N 1
ATOM 3106 C CA . PRO A 1 395 ? 2.171 0.711 17.973 1.00 89.19 395 PRO A CA 1
ATOM 3107 C C . PRO A 1 395 ? 2.684 2.119 18.332 1.00 89.19 395 PRO A C 1
ATOM 3109 O O . PRO A 1 395 ? 1.885 3.049 18.468 1.00 89.19 395 PRO A O 1
ATOM 3112 N N . GLU A 1 396 ? 3.995 2.293 18.538 1.00 89.50 396 GLU A N 1
ATOM 3113 C CA . GLU A 1 396 ? 4.586 3.596 18.888 1.00 89.50 396 GLU A CA 1
ATOM 3114 C C . GLU A 1 396 ? 4.647 4.505 17.661 1.00 89.50 396 GLU A C 1
ATOM 3116 O O . GLU A 1 396 ? 4.266 5.681 17.724 1.00 89.50 396 GLU A O 1
ATOM 3121 N N . LEU A 1 397 ? 5.074 3.954 16.524 1.00 91.44 397 LEU A N 1
ATOM 3122 C CA . LEU A 1 397 ? 5.116 4.694 15.272 1.00 91.44 397 LEU A CA 1
ATOM 3123 C C . LEU A 1 397 ? 3.710 5.052 14.791 1.00 91.44 397 LEU A C 1
ATOM 3125 O O . LEU A 1 397 ? 3.501 6.181 14.351 1.00 91.44 397 LEU A O 1
ATOM 3129 N N . TYR A 1 398 ? 2.727 4.166 14.968 1.00 92.75 398 TYR A N 1
ATOM 3130 C CA . TYR A 1 398 ? 1.315 4.469 14.729 1.00 92.75 398 TYR A CA 1
ATOM 3131 C C . TYR A 1 398 ? 0.860 5.718 15.494 1.00 92.75 398 TYR A C 1
ATOM 3133 O O . TYR A 1 398 ? 0.321 6.662 14.912 1.00 92.75 398 TYR A O 1
ATOM 3141 N N . LEU A 1 399 ? 1.102 5.756 16.808 1.00 91.06 399 LEU A N 1
ATOM 3142 C CA . LEU A 1 399 ? 0.698 6.887 17.642 1.00 91.06 399 LEU A CA 1
ATOM 3143 C C . LEU A 1 399 ? 1.442 8.167 17.272 1.00 91.06 399 LEU A C 1
ATOM 3145 O O . LEU A 1 399 ? 0.829 9.234 17.218 1.00 91.06 399 LEU A O 1
ATOM 3149 N N . THR A 1 400 ? 2.743 8.066 17.009 1.00 92.81 400 THR A N 1
ATOM 3150 C CA . THR A 1 400 ? 3.573 9.202 16.595 1.00 92.81 400 THR A CA 1
ATOM 3151 C C . THR A 1 400 ? 3.072 9.777 15.273 1.00 92.81 400 THR A C 1
ATOM 3153 O O . THR A 1 400 ? 2.812 10.975 15.185 1.00 92.81 400 THR A O 1
ATOM 3156 N N . THR A 1 401 ? 2.816 8.920 14.284 1.00 95.00 401 THR A N 1
ATOM 3157 C CA . THR A 1 401 ? 2.275 9.293 12.970 1.00 95.00 401 THR A CA 1
ATOM 3158 C C . THR A 1 401 ? 0.897 9.934 13.096 1.00 95.00 401 THR A C 1
ATOM 3160 O O . THR A 1 401 ? 0.666 11.017 12.562 1.00 95.00 401 THR A O 1
ATOM 3163 N N . LYS A 1 402 ? -0.012 9.337 13.877 1.00 94.12 402 LYS A N 1
ATOM 3164 C CA . LYS A 1 402 ? -1.364 9.870 14.097 1.00 94.12 402 LYS A CA 1
ATOM 3165 C C . LYS A 1 402 ? -1.356 11.229 14.799 1.00 94.12 402 LYS A C 1
ATOM 3167 O O . LYS A 1 402 ? -2.123 12.118 14.433 1.00 94.12 402 LYS A O 1
ATOM 3172 N N . ASN A 1 403 ? -0.486 11.409 15.792 1.00 93.69 403 ASN A N 1
ATOM 3173 C CA . ASN A 1 403 ? -0.308 12.700 16.458 1.00 93.69 403 ASN A CA 1
ATOM 3174 C C . ASN A 1 403 ? 0.247 13.749 15.493 1.00 93.69 403 ASN A C 1
ATOM 3176 O O . ASN A 1 403 ? -0.255 14.872 15.471 1.00 93.69 403 ASN A O 1
ATOM 3180 N N . GLN A 1 404 ? 1.215 13.367 14.660 1.00 95.81 404 GLN A N 1
ATOM 3181 C CA . GLN A 1 404 ? 1.797 14.254 13.663 1.00 95.81 404 GLN A CA 1
ATOM 3182 C C . GLN A 1 404 ? 0.762 14.671 12.607 1.00 95.81 404 GLN A C 1
ATOM 3184 O O . GLN A 1 404 ? 0.683 15.854 12.287 1.00 95.81 404 GLN A O 1
ATOM 3189 N N . PHE A 1 405 ? -0.100 13.756 12.143 1.00 96.75 405 PHE A N 1
ATOM 3190 C CA . PHE A 1 405 ? -1.254 14.088 11.296 1.00 96.75 405 PHE A CA 1
ATOM 3191 C C . PHE A 1 405 ? -2.157 15.145 11.947 1.00 96.75 405 PHE A C 1
ATOM 3193 O O . PHE A 1 405 ? -2.531 16.120 11.298 1.00 96.75 405 PHE A O 1
ATOM 3200 N N . MET A 1 406 ? -2.485 15.000 13.237 1.00 93.56 406 MET A N 1
ATOM 3201 C CA . MET A 1 406 ? -3.289 15.999 13.956 1.00 93.56 406 MET A CA 1
ATOM 3202 C C . MET A 1 406 ? -2.592 17.360 14.061 1.00 93.56 406 MET A C 1
ATOM 3204 O O . MET A 1 406 ? -3.265 18.391 14.027 1.00 93.56 406 MET A O 1
ATOM 3208 N N . GLU A 1 407 ? -1.269 17.379 14.212 1.00 94.56 407 GLU A N 1
ATOM 3209 C CA . GLU A 1 407 ? -0.482 18.610 14.277 1.00 94.56 407 GLU A CA 1
ATOM 3210 C C . GLU A 1 407 ? -0.475 19.340 12.931 1.00 94.56 407 GLU A C 1
ATOM 3212 O O . GLU A 1 407 ? -0.862 20.510 12.871 1.00 94.56 407 GLU A O 1
ATOM 3217 N N . VAL A 1 408 ? -0.128 18.647 11.841 1.00 95.25 408 VAL A N 1
ATOM 3218 C CA . VAL A 1 408 ? -0.073 19.261 10.503 1.00 95.25 408 VAL A CA 1
ATOM 3219 C C . VAL A 1 408 ? -1.455 19.661 9.990 1.00 95.25 408 VAL A C 1
ATOM 3221 O O . VAL A 1 408 ? -1.573 20.650 9.273 1.00 95.25 408 VAL A O 1
ATOM 3224 N N . ASN A 1 409 ? -2.515 18.966 10.416 1.00 91.88 409 ASN A N 1
ATOM 3225 C CA . ASN A 1 409 ? -3.893 19.337 10.093 1.00 91.88 409 ASN A CA 1
ATOM 3226 C C . ASN A 1 409 ? -4.366 20.599 10.844 1.00 91.88 409 ASN A C 1
ATOM 3228 O O . ASN A 1 409 ? -5.350 21.225 10.460 1.00 91.88 409 ASN A O 1
ATOM 3232 N N . ARG A 1 410 ? -3.681 20.995 11.926 1.00 91.56 410 ARG A N 1
ATOM 3233 C CA . ARG A 1 410 ? -3.908 22.286 12.597 1.00 91.56 410 ARG A CA 1
ATOM 3234 C C . ARG A 1 410 ? -3.036 23.385 12.009 1.00 91.56 410 ARG A C 1
ATOM 3236 O O . ARG A 1 410 ? -3.509 24.506 11.839 1.00 91.56 410 ARG A O 1
ATOM 3243 N N . ILE A 1 411 ? -1.761 23.083 11.764 1.00 92.88 411 ILE A N 1
ATOM 3244 C CA . ILE A 1 411 ? -0.769 24.038 11.270 1.00 92.88 411 ILE A CA 1
ATOM 3245 C C . ILE A 1 411 ? 0.105 23.339 10.209 1.00 92.88 411 ILE A C 1
ATOM 3247 O O . ILE A 1 411 ? 1.091 22.684 10.565 1.00 92.88 411 ILE A O 1
ATOM 3251 N N . PRO A 1 412 ? -0.210 23.484 8.907 1.00 93.38 412 PRO A N 1
ATOM 3252 C CA . PRO A 1 412 ? 0.481 22.776 7.829 1.00 93.38 412 PRO A CA 1
ATOM 3253 C C . PRO A 1 412 ? 1.829 23.437 7.505 1.00 93.38 412 PRO A C 1
ATOM 3255 O O . PRO A 1 412 ? 1.983 24.142 6.511 1.00 93.38 412 PRO A O 1
ATOM 3258 N N . THR A 1 413 ? 2.829 23.248 8.367 1.00 94.81 413 THR A N 1
ATOM 3259 C CA . THR A 1 413 ? 4.195 23.738 8.117 1.00 94.81 413 THR A CA 1
ATOM 3260 C C . THR A 1 413 ? 4.993 22.742 7.275 1.00 94.81 413 THR A C 1
ATOM 3262 O O . THR A 1 413 ? 4.874 21.534 7.468 1.00 94.81 413 THR A O 1
ATOM 3265 N N . SER A 1 414 ? 5.876 23.225 6.389 1.00 92.06 414 SER A N 1
ATOM 3266 C CA . SER A 1 414 ? 6.752 22.339 5.595 1.00 92.06 414 SER A CA 1
ATOM 3267 C C . SER A 1 414 ? 7.606 21.422 6.478 1.00 92.06 414 SER A C 1
ATOM 3269 O O . SER A 1 414 ? 7.774 20.257 6.141 1.00 92.06 414 SER A O 1
ATOM 3271 N N . ALA A 1 415 ? 8.098 21.913 7.621 1.00 94.69 415 ALA A N 1
ATOM 3272 C CA . ALA A 1 415 ? 8.875 21.103 8.560 1.00 94.69 415 ALA A CA 1
ATOM 3273 C C . ALA A 1 415 ? 8.026 20.008 9.230 1.00 94.69 415 ALA A C 1
ATOM 3275 O O . ALA A 1 415 ? 8.466 18.866 9.335 1.00 94.69 415 ALA A O 1
ATOM 3276 N N . GLY A 1 416 ? 6.795 20.335 9.643 1.00 95.69 416 GLY A N 1
ATOM 3277 C CA . GLY A 1 416 ? 5.875 19.364 10.233 1.00 95.69 416 GLY A CA 1
ATOM 3278 C C . GLY A 1 416 ? 5.456 18.274 9.245 1.00 95.69 416 GLY A C 1
ATOM 3279 O O . GLY A 1 416 ? 5.386 17.106 9.625 1.00 95.69 416 GLY A O 1
ATOM 3280 N N . ILE A 1 417 ? 5.233 18.640 7.978 1.00 94.25 417 ILE A N 1
ATOM 3281 C CA . ILE A 1 417 ? 4.905 17.692 6.904 1.00 94.25 417 ILE A CA 1
ATOM 3282 C C . ILE A 1 417 ? 6.116 16.810 6.571 1.00 94.25 417 ILE A C 1
ATOM 3284 O O . ILE A 1 417 ? 5.959 15.601 6.440 1.00 94.25 417 ILE A O 1
ATOM 3288 N N . ALA A 1 418 ? 7.330 17.366 6.513 1.00 91.31 418 ALA A N 1
ATOM 3289 C CA . ALA A 1 418 ? 8.547 16.580 6.305 1.00 91.31 418 ALA A CA 1
ATOM 3290 C C . ALA A 1 418 ? 8.772 15.542 7.422 1.00 91.31 418 ALA A C 1
ATOM 3292 O O . ALA A 1 418 ? 9.114 14.395 7.141 1.00 91.31 418 ALA A O 1
ATOM 3293 N N . ALA A 1 419 ? 8.515 15.910 8.682 1.00 95.69 419 ALA A N 1
ATOM 3294 C CA . ALA A 1 419 ? 8.559 14.969 9.802 1.00 95.69 419 ALA A CA 1
ATOM 3295 C C . ALA A 1 419 ? 7.485 13.871 9.686 1.00 95.69 419 ALA A C 1
ATOM 3297 O O . ALA A 1 419 ? 7.756 12.708 9.971 1.00 95.69 419 ALA A O 1
ATOM 3298 N N . LEU A 1 420 ? 6.279 14.215 9.222 1.00 96.44 420 LEU A N 1
ATOM 3299 C CA . LEU A 1 420 ? 5.234 13.226 8.959 1.00 96.44 420 LEU A CA 1
ATOM 3300 C C . LEU A 1 420 ? 5.649 12.244 7.858 1.00 96.44 420 LEU A C 1
ATOM 3302 O O . LEU A 1 420 ? 5.505 11.040 8.045 1.00 96.44 420 LEU A O 1
ATOM 3306 N N . LYS A 1 421 ? 6.216 12.738 6.751 1.00 92.50 421 LYS A N 1
ATOM 3307 C CA . LYS A 1 421 ? 6.748 11.898 5.666 1.00 92.50 421 LYS A CA 1
ATOM 3308 C C . LYS A 1 421 ? 7.803 10.919 6.175 1.00 92.50 421 LYS A C 1
ATOM 3310 O O . LYS A 1 421 ? 7.745 9.746 5.834 1.00 92.50 421 LYS A O 1
ATOM 3315 N N . HIS A 1 422 ? 8.708 11.367 7.047 1.00 92.75 422 HIS A N 1
ATOM 3316 C CA . HIS A 1 422 ? 9.691 10.480 7.673 1.00 92.75 422 HIS A CA 1
ATOM 3317 C C . HIS A 1 422 ? 9.025 9.328 8.442 1.00 92.75 422 HIS A C 1
ATOM 3319 O O . HIS A 1 422 ? 9.433 8.180 8.304 1.00 92.75 422 HIS A O 1
ATOM 3325 N N . ASN A 1 423 ? 7.966 9.604 9.211 1.00 94.56 423 ASN A N 1
ATOM 3326 C CA . ASN A 1 423 ? 7.236 8.553 9.926 1.00 94.56 423 ASN A CA 1
ATOM 3327 C C . ASN A 1 423 ? 6.549 7.559 8.968 1.00 94.56 423 ASN A C 1
ATOM 3329 O O . ASN A 1 423 ? 6.482 6.364 9.262 1.00 94.56 423 ASN A O 1
ATOM 3333 N N . ILE A 1 424 ? 6.040 8.040 7.828 1.00 92.69 424 ILE A N 1
ATOM 3334 C CA . ILE A 1 424 ? 5.455 7.191 6.779 1.00 92.69 424 ILE A CA 1
ATOM 3335 C C . ILE A 1 424 ? 6.521 6.282 6.157 1.00 92.69 424 ILE A C 1
ATOM 3337 O O . ILE A 1 424 ? 6.274 5.086 6.016 1.00 92.69 424 ILE A O 1
ATOM 3341 N N . GLU A 1 425 ? 7.720 6.796 5.872 1.00 88.38 425 GLU A N 1
ATOM 3342 C CA . GLU A 1 425 ? 8.829 5.969 5.375 1.00 88.38 425 GLU A CA 1
ATOM 3343 C C . GLU A 1 425 ? 9.302 4.944 6.416 1.00 88.38 425 GLU A C 1
ATOM 3345 O O . GLU A 1 425 ? 9.492 3.778 6.079 1.00 88.38 425 GLU A O 1
ATOM 3350 N N . ASP A 1 426 ? 9.406 5.311 7.697 1.00 91.38 426 ASP A N 1
ATOM 3351 C CA . ASP A 1 426 ? 9.707 4.344 8.764 1.00 91.38 426 ASP A CA 1
ATOM 3352 C C . ASP A 1 426 ? 8.643 3.239 8.841 1.00 91.38 426 ASP A C 1
ATOM 3354 O O . ASP A 1 426 ? 8.962 2.063 9.035 1.00 91.38 426 ASP A O 1
ATOM 3358 N N . THR A 1 427 ? 7.372 3.607 8.663 1.00 90.25 427 THR A N 1
ATOM 3359 C CA . THR A 1 427 ? 6.252 2.660 8.684 1.00 90.25 427 THR A CA 1
ATOM 3360 C C . THR A 1 427 ? 6.393 1.690 7.523 1.00 90.25 427 THR A C 1
ATOM 3362 O O . THR A 1 427 ? 6.335 0.475 7.707 1.00 90.25 427 THR A O 1
ATOM 3365 N N . LYS A 1 428 ? 6.668 2.224 6.335 1.00 86.50 428 LYS A N 1
ATOM 3366 C CA . LYS A 1 428 ? 6.911 1.455 5.124 1.00 86.50 428 LYS A CA 1
ATOM 3367 C C . LYS A 1 428 ? 8.070 0.482 5.312 1.00 86.50 428 LYS A C 1
ATOM 3369 O O . LYS A 1 428 ? 7.873 -0.711 5.115 1.00 86.50 428 LYS A O 1
ATOM 3374 N N . LEU A 1 429 ? 9.223 0.930 5.813 1.00 86.31 429 LEU A N 1
ATOM 3375 C CA . LEU A 1 429 ? 10.368 0.057 6.109 1.00 86.31 429 LEU A CA 1
ATOM 3376 C C . LEU A 1 429 ? 10.018 -1.081 7.084 1.00 86.31 429 LEU A C 1
ATOM 3378 O O . LEU A 1 429 ? 10.591 -2.170 6.993 1.00 86.31 429 LEU A O 1
ATOM 3382 N N . THR A 1 430 ? 9.088 -0.859 8.015 1.00 88.00 430 THR A N 1
ATOM 3383 C CA . THR A 1 430 ? 8.590 -1.911 8.909 1.00 88.00 430 THR A CA 1
ATOM 3384 C C . THR A 1 430 ? 7.738 -2.944 8.175 1.00 88.00 430 THR A C 1
ATOM 3386 O O . THR A 1 430 ? 7.986 -4.136 8.354 1.00 88.00 430 THR A O 1
ATOM 3389 N N . PHE A 1 431 ? 6.817 -2.533 7.299 1.00 84.62 431 PHE A N 1
ATOM 3390 C CA . PHE A 1 431 ? 6.058 -3.468 6.449 1.00 84.62 431 PHE A CA 1
ATOM 3391 C C . PHE A 1 431 ? 6.948 -4.239 5.470 1.00 84.62 431 PHE A C 1
ATOM 3393 O O . PHE A 1 431 ? 6.696 -5.406 5.179 1.00 84.62 431 PHE A O 1
ATOM 3400 N N . GLN A 1 432 ? 8.054 -3.631 5.042 1.00 80.69 432 GLN A N 1
ATOM 3401 C CA . GLN A 1 432 ? 9.081 -4.292 4.237 1.00 80.69 432 GLN A CA 1
ATOM 3402 C C . GLN A 1 432 ? 9.921 -5.308 5.024 1.00 80.69 432 GLN A C 1
ATOM 3404 O O . GLN A 1 432 ? 10.727 -6.023 4.437 1.00 80.69 432 GLN A O 1
ATOM 3409 N N . GLY A 1 433 ? 9.801 -5.357 6.355 1.00 80.94 433 GLY A N 1
ATOM 3410 C CA . GLY A 1 433 ? 10.670 -6.164 7.214 1.00 80.94 433 GLY A CA 1
ATOM 3411 C C . GLY A 1 433 ? 12.114 -5.649 7.301 1.00 80.94 433 GLY A C 1
ATOM 3412 O O . GLY A 1 433 ? 12.971 -6.329 7.863 1.00 80.94 433 GLY A O 1
ATOM 3413 N N . LYS A 1 434 ? 12.398 -4.449 6.776 1.00 82.25 434 LYS A N 1
ATOM 3414 C CA . LYS A 1 434 ? 13.724 -3.804 6.808 1.00 82.25 434 LYS A CA 1
ATOM 3415 C C . LYS A 1 434 ? 13.988 -3.042 8.105 1.00 82.25 434 LYS A C 1
ATOM 3417 O O . LYS A 1 434 ? 15.142 -2.806 8.456 1.00 82.25 434 LYS A O 1
ATOM 3422 N N . ARG A 1 435 ? 12.930 -2.658 8.824 1.00 87.19 435 ARG A N 1
ATOM 3423 C CA . ARG A 1 435 ? 12.998 -1.978 10.122 1.00 87.19 435 ARG A CA 1
ATOM 3424 C C . ARG A 1 435 ? 12.306 -2.812 11.191 1.00 87.19 435 ARG A C 1
ATOM 3426 O O . ARG A 1 435 ? 11.092 -3.002 11.150 1.00 87.19 435 ARG A O 1
ATOM 3433 N N . THR A 1 436 ? 13.071 -3.236 12.192 1.00 86.25 436 THR A N 1
ATOM 3434 C CA . THR A 1 436 ? 12.519 -3.879 13.389 1.00 86.25 436 THR A CA 1
ATOM 3435 C C . THR A 1 436 ? 11.808 -2.832 14.258 1.00 86.25 436 THR A C 1
ATOM 3437 O O . THR A 1 436 ? 12.457 -1.857 14.652 1.00 86.25 436 THR A O 1
ATOM 3440 N N . PRO A 1 437 ? 10.511 -3.009 14.581 1.00 84.88 437 PRO A N 1
ATOM 3441 C CA . PRO A 1 437 ? 9.778 -2.109 15.469 1.00 84.88 437 PRO A CA 1
ATOM 3442 C C . PRO A 1 437 ? 10.444 -1.995 16.840 1.00 84.88 437 PRO A C 1
ATOM 3444 O O . PRO A 1 437 ? 11.007 -2.965 17.357 1.00 84.88 437 PRO A O 1
ATOM 3447 N N . GLN A 1 438 ? 10.360 -0.816 17.457 1.00 81.06 438 GLN A N 1
ATOM 3448 C CA . GLN A 1 438 ? 10.811 -0.663 18.837 1.00 81.06 438 GLN A CA 1
ATOM 3449 C C . GLN A 1 438 ? 9.849 -1.364 19.801 1.00 81.06 438 GLN A C 1
ATOM 3451 O O . GLN A 1 438 ? 8.636 -1.392 19.603 1.00 81.06 438 GLN A O 1
ATOM 3456 N N . GLU A 1 439 ? 10.400 -1.898 20.891 1.00 82.12 439 GLU A N 1
ATOM 3457 C CA . GLU A 1 439 ? 9.593 -2.432 21.985 1.00 82.12 439 GLU A CA 1
ATOM 3458 C C . GLU A 1 439 ? 8.679 -1.330 22.555 1.00 82.12 439 GLU A C 1
ATOM 3460 O O . GLU A 1 439 ? 9.174 -0.259 22.922 1.00 82.12 439 GLU A O 1
ATOM 3465 N N . PRO A 1 440 ? 7.359 -1.570 22.683 1.00 82.81 440 PRO A N 1
ATOM 3466 C CA . PRO A 1 440 ? 6.419 -0.534 23.095 1.00 82.81 440 PRO A CA 1
ATOM 3467 C C . PRO A 1 440 ? 6.735 -0.031 24.503 1.00 82.81 440 PRO A C 1
ATOM 3469 O O . PRO A 1 440 ? 7.002 -0.830 25.414 1.00 82.81 440 PRO A O 1
ATOM 3472 N N . SER A 1 441 ? 6.651 1.289 24.706 1.00 86.75 441 SER A N 1
ATOM 3473 C CA . SER A 1 441 ? 6.981 1.917 25.987 1.00 86.75 441 SER A CA 1
ATOM 3474 C C . SER A 1 441 ? 6.108 1.399 27.133 1.00 86.75 441 SER A C 1
ATOM 3476 O O . SER A 1 441 ? 4.973 0.952 26.944 1.00 86.75 441 SER A O 1
ATOM 3478 N N . LEU A 1 442 ? 6.599 1.510 28.375 1.00 86.69 442 LEU A N 1
ATOM 3479 C CA . LEU A 1 442 ? 5.820 1.131 29.562 1.00 86.69 442 LEU A CA 1
ATOM 3480 C C . LEU A 1 442 ? 4.470 1.864 29.610 1.00 86.69 442 LEU A C 1
ATOM 3482 O O . LEU A 1 442 ? 3.452 1.265 29.950 1.00 86.69 442 LEU A O 1
ATOM 3486 N N . LYS A 1 443 ? 4.454 3.150 29.237 1.00 85.75 443 LYS A N 1
ATOM 3487 C CA . LYS A 1 443 ? 3.234 3.961 29.170 1.00 85.75 443 LYS A CA 1
ATOM 3488 C C . LYS A 1 443 ? 2.234 3.361 28.183 1.00 85.75 443 LYS A C 1
ATOM 3490 O O . LYS A 1 443 ? 1.061 3.224 28.527 1.00 85.75 443 LYS A O 1
ATOM 3495 N N . LEU A 1 444 ? 2.693 2.979 26.993 1.00 84.38 444 LEU A N 1
ATOM 3496 C CA . LEU A 1 444 ? 1.840 2.381 25.974 1.00 84.38 444 LEU A CA 1
ATOM 3497 C C . LEU A 1 444 ? 1.326 1.003 26.399 1.00 84.38 444 LEU A C 1
ATOM 3499 O O . LEU A 1 444 ? 0.131 0.733 26.304 1.00 84.38 444 LEU A O 1
ATOM 3503 N N . ARG A 1 445 ? 2.190 0.165 26.980 1.00 84.00 445 ARG A N 1
ATOM 3504 C CA . ARG A 1 445 ? 1.794 -1.132 27.552 1.00 84.00 445 ARG A CA 1
ATOM 3505 C C . ARG A 1 445 ? 0.714 -0.973 28.622 1.00 84.00 445 ARG A C 1
ATOM 3507 O O . ARG A 1 445 ? -0.265 -1.715 28.610 1.00 84.00 445 ARG A O 1
ATOM 3514 N N . LEU A 1 446 ? 0.856 0.008 29.516 1.00 85.94 446 LEU A N 1
ATOM 3515 C CA . LEU A 1 446 ? -0.145 0.314 30.543 1.00 85.94 446 LEU A CA 1
ATOM 3516 C C . LEU A 1 446 ? -1.457 0.830 29.942 1.00 85.94 446 LEU A C 1
ATOM 3518 O O . LEU A 1 446 ? -2.517 0.423 30.404 1.00 85.94 446 LEU A O 1
ATOM 3522 N N . LEU A 1 447 ? -1.407 1.670 28.904 1.00 81.94 447 LEU A N 1
ATOM 3523 C CA . LEU A 1 447 ? -2.598 2.148 28.190 1.00 81.94 447 LEU A CA 1
ATOM 3524 C C . LEU A 1 447 ? -3.356 1.003 27.509 1.00 81.94 447 LEU A C 1
ATOM 3526 O O . LEU A 1 447 ? -4.571 0.897 27.663 1.00 81.94 447 LEU A O 1
ATOM 3530 N N . VAL A 1 448 ? -2.648 0.112 26.811 1.00 80.94 448 VAL A N 1
ATOM 3531 C CA . VAL A 1 448 ? -3.243 -1.077 26.181 1.00 80.94 448 VAL A CA 1
ATOM 3532 C C . VAL A 1 448 ? -3.837 -2.006 27.239 1.00 80.94 448 VAL A C 1
ATOM 3534 O O . VAL A 1 448 ? -4.952 -2.507 27.079 1.00 80.94 448 VAL A O 1
ATOM 3537 N N . LEU A 1 449 ? -3.126 -2.218 28.349 1.00 83.12 449 LEU A N 1
ATOM 3538 C CA . LEU A 1 449 ? -3.603 -3.043 29.457 1.00 83.12 44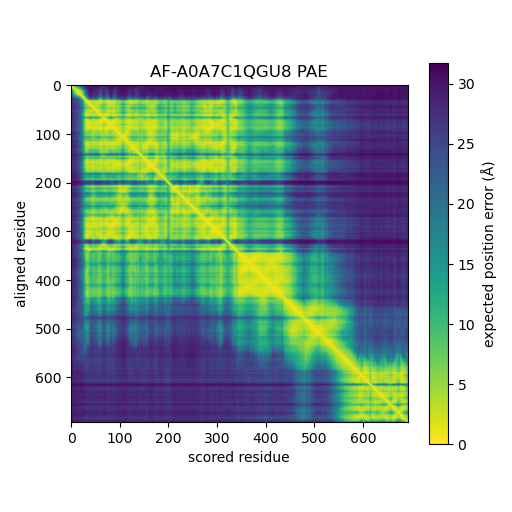9 LEU A CA 1
ATOM 3539 C C . LEU A 1 449 ? -4.834 -2.425 30.128 1.00 83.12 449 LEU A C 1
ATOM 3541 O O . LEU A 1 449 ? -5.781 -3.146 30.430 1.00 83.12 449 LEU A O 1
ATOM 3545 N N . TRP A 1 450 ? -4.866 -1.102 30.289 1.00 81.94 450 TRP A N 1
ATOM 3546 C CA . TRP A 1 450 ? -6.031 -0.370 30.776 1.00 81.94 450 TRP A CA 1
ATOM 3547 C C . TRP A 1 450 ? -7.222 -0.495 29.825 1.00 81.94 450 TRP A C 1
ATOM 3549 O O . TRP A 1 450 ? -8.320 -0.795 30.280 1.00 81.94 450 TRP A O 1
ATOM 3559 N N . GLY A 1 451 ? -7.013 -0.358 28.513 1.00 80.94 451 GLY A N 1
ATOM 3560 C CA . GLY A 1 451 ? -8.063 -0.565 27.510 1.00 80.94 451 GLY A CA 1
ATOM 3561 C C . GLY A 1 451 ? -8.652 -1.979 27.567 1.00 80.94 451 GLY A C 1
ATOM 3562 O O . GLY A 1 451 ? -9.873 -2.148 27.572 1.00 80.94 451 GLY A O 1
ATOM 3563 N N . LYS A 1 452 ? -7.800 -3.003 27.716 1.00 82.44 452 LYS A N 1
ATOM 3564 C CA . LYS A 1 452 ? -8.238 -4.392 27.945 1.00 82.44 452 LYS A CA 1
ATOM 3565 C C . LYS A 1 452 ? -8.993 -4.535 29.269 1.00 82.44 452 LYS A C 1
ATOM 3567 O O . LYS A 1 452 ? -10.039 -5.173 29.312 1.00 82.44 452 LYS A O 1
ATOM 3572 N N . LEU A 1 453 ? -8.508 -3.924 30.346 1.00 86.56 453 LEU A N 1
ATOM 3573 C CA . LEU A 1 453 ? -9.149 -3.991 31.659 1.00 86.56 453 LEU A CA 1
ATOM 3574 C C . LEU A 1 453 ? -10.520 -3.302 31.661 1.00 86.56 453 LEU A C 1
ATOM 3576 O O . LEU A 1 453 ? -11.469 -3.855 32.209 1.00 86.56 453 LEU A O 1
ATOM 3580 N N . GLN A 1 454 ? -10.655 -2.157 30.988 1.00 83.62 454 GLN A N 1
ATOM 3581 C CA . GLN A 1 454 ? -11.932 -1.473 30.774 1.00 83.62 454 GLN A CA 1
ATOM 3582 C C . GLN A 1 454 ? -12.920 -2.347 29.997 1.00 83.62 454 GLN A C 1
ATOM 3584 O O . GLN A 1 454 ? -14.086 -2.433 30.385 1.00 83.62 454 GLN A O 1
ATOM 3589 N N . LEU A 1 455 ? -12.456 -3.022 28.938 1.00 84.12 455 LEU A N 1
ATOM 3590 C CA . LEU A 1 455 ? -13.267 -3.959 28.158 1.00 84.12 455 LEU A CA 1
ATOM 3591 C C . LEU A 1 455 ? -13.862 -5.049 29.060 1.00 84.12 455 LEU A C 1
ATOM 3593 O O . LEU A 1 455 ? -15.078 -5.232 29.084 1.00 84.12 455 LEU A O 1
ATOM 3597 N N . TYR A 1 456 ? -13.026 -5.725 29.853 1.00 86.88 456 TYR A N 1
ATOM 3598 C CA . TYR A 1 456 ? -13.487 -6.778 30.761 1.00 86.88 456 TYR A CA 1
ATOM 3599 C C . TYR A 1 456 ? -14.348 -6.243 31.912 1.00 86.88 456 TYR A C 1
ATOM 3601 O O . TYR A 1 456 ? -15.344 -6.870 32.268 1.00 86.88 456 TYR A O 1
ATOM 3609 N N . ALA A 1 457 ? -14.013 -5.080 32.476 1.00 89.06 457 ALA A N 1
ATOM 3610 C CA . ALA A 1 457 ? -14.771 -4.469 33.564 1.00 89.06 457 ALA A CA 1
ATOM 3611 C C . ALA A 1 457 ? -16.205 -4.118 33.143 1.00 89.06 457 ALA A C 1
ATOM 3613 O O . ALA A 1 457 ? -17.143 -4.400 33.885 1.00 89.06 457 ALA A O 1
ATOM 3614 N N . LEU A 1 458 ? -16.399 -3.562 31.943 1.00 86.94 458 LEU A N 1
ATOM 3615 C CA . LEU A 1 458 ? -17.732 -3.233 31.429 1.00 86.94 458 LEU A CA 1
ATOM 3616 C C . LEU A 1 458 ? -18.561 -4.483 31.118 1.00 86.94 458 LEU A C 1
ATOM 3618 O O . LEU A 1 458 ? -19.752 -4.512 31.420 1.00 86.94 458 LEU A O 1
ATOM 3622 N N . ILE A 1 459 ? -17.935 -5.543 30.599 1.00 88.62 459 ILE A N 1
ATOM 3623 C CA . ILE A 1 459 ? -18.603 -6.841 30.415 1.00 88.62 459 ILE A CA 1
ATOM 3624 C C . ILE A 1 459 ? -19.037 -7.420 31.773 1.00 88.62 459 ILE A C 1
ATOM 3626 O O . ILE A 1 459 ? -20.173 -7.869 31.922 1.00 88.62 459 ILE A O 1
ATOM 3630 N N . LEU A 1 460 ? -18.173 -7.368 32.791 1.00 91.12 460 LEU A N 1
ATOM 3631 C CA . LEU A 1 460 ? -18.503 -7.827 34.145 1.00 91.12 460 LEU A CA 1
ATOM 3632 C C . LEU A 1 460 ? -19.631 -7.005 34.776 1.00 91.12 460 LEU A C 1
ATOM 3634 O O . LEU A 1 460 ? -20.548 -7.582 35.361 1.00 91.12 460 LEU A O 1
ATOM 3638 N N . LEU A 1 461 ? -19.600 -5.678 34.633 1.00 89.62 461 LEU A N 1
ATOM 3639 C CA . LEU A 1 461 ? -20.666 -4.798 35.108 1.00 89.62 461 LEU A CA 1
ATOM 3640 C C . LEU A 1 461 ? -21.995 -5.105 34.414 1.00 89.62 461 LEU A C 1
ATOM 3642 O O . LEU A 1 461 ? -23.019 -5.160 35.090 1.00 89.62 461 LEU A O 1
ATOM 3646 N N . ALA A 1 462 ? -21.989 -5.385 33.110 1.00 90.00 462 ALA A N 1
ATOM 3647 C CA . ALA A 1 462 ? -23.182 -5.800 32.377 1.00 90.00 462 ALA A CA 1
ATOM 3648 C C . ALA A 1 462 ? -23.758 -7.125 32.895 1.00 90.00 462 ALA A C 1
ATOM 3650 O O . ALA A 1 462 ? -24.969 -7.237 33.080 1.00 90.00 462 ALA A O 1
ATOM 3651 N N . ILE A 1 463 ? -22.918 -8.110 33.216 1.00 90.31 463 ILE A N 1
ATOM 3652 C CA . ILE A 1 463 ? -23.379 -9.362 33.835 1.00 90.31 463 ILE A CA 1
ATOM 3653 C C . ILE A 1 463 ? -23.944 -9.090 35.235 1.00 90.31 463 ILE A C 1
ATOM 3655 O O . ILE A 1 463 ? -25.041 -9.545 35.562 1.00 90.31 463 ILE A O 1
ATOM 3659 N N . ALA A 1 464 ? -23.240 -8.301 36.050 1.00 90.06 464 ALA A N 1
ATOM 3660 C CA . ALA A 1 464 ? -23.687 -7.928 37.391 1.00 90.06 464 ALA A CA 1
ATOM 3661 C C . ALA A 1 464 ? -25.014 -7.146 37.368 1.00 90.06 464 ALA A C 1
ATOM 3663 O O . ALA A 1 464 ? -25.818 -7.279 38.290 1.00 90.06 464 ALA A O 1
ATOM 3664 N N . SER A 1 465 ? -25.271 -6.392 36.294 1.00 89.50 465 SER A N 1
ATOM 3665 C CA . SER A 1 465 ? -26.484 -5.600 36.063 1.00 89.50 465 SER A CA 1
ATOM 3666 C C . SER A 1 465 ? -27.760 -6.446 35.905 1.00 89.50 465 SER A C 1
ATOM 3668 O O . SER A 1 465 ? -28.861 -5.982 36.212 1.00 89.50 465 SER A O 1
ATOM 3670 N N . LEU A 1 466 ? -27.636 -7.724 35.520 1.00 90.31 466 LEU A N 1
ATOM 3671 C CA . LEU A 1 466 ? -28.779 -8.632 35.364 1.00 90.31 466 LEU A CA 1
ATOM 3672 C C . LEU A 1 466 ? -29.524 -8.860 36.685 1.00 90.31 466 LEU A C 1
ATOM 3674 O O . LEU A 1 466 ? -30.752 -8.950 36.698 1.00 90.31 466 LEU A O 1
ATOM 3678 N N . ALA A 1 467 ? -28.803 -8.930 37.807 1.00 90.69 467 ALA A N 1
ATOM 3679 C CA . ALA A 1 467 ? -29.398 -9.172 39.118 1.00 90.69 467 ALA A CA 1
ATOM 3680 C C . ALA A 1 467 ? -30.313 -8.020 39.596 1.00 90.69 467 ALA A C 1
ATOM 3682 O O . ALA A 1 467 ? -31.458 -8.303 39.972 1.00 90.69 467 ALA A O 1
ATOM 3683 N N . PRO A 1 468 ? -29.888 -6.737 39.585 1.00 88.00 468 PRO A N 1
ATOM 3684 C CA . PRO A 1 468 ? -30.770 -5.619 39.906 1.00 88.00 468 PRO A CA 1
ATOM 3685 C C . PRO A 1 468 ? -31.909 -5.453 38.894 1.00 88.00 468 PRO A C 1
ATOM 3687 O O . PRO A 1 468 ? -33.026 -5.194 39.335 1.00 88.00 468 PRO A O 1
ATOM 3690 N N . ILE A 1 469 ? -31.696 -5.689 37.590 1.00 88.12 469 ILE A N 1
ATOM 3691 C CA . ILE A 1 469 ? -32.787 -5.676 36.594 1.00 88.12 469 ILE A CA 1
ATOM 3692 C C . ILE A 1 469 ? -33.837 -6.740 36.937 1.00 88.12 469 ILE A C 1
ATOM 3694 O O . ILE A 1 469 ? -35.025 -6.433 37.029 1.00 88.12 469 ILE A O 1
ATOM 3698 N N . TYR A 1 470 ? -33.417 -7.982 37.194 1.00 89.56 470 TYR A N 1
ATOM 3699 C CA . TYR A 1 470 ? -34.325 -9.065 37.573 1.00 89.56 470 TYR A CA 1
ATOM 3700 C C . TYR A 1 470 ? -35.107 -8.739 38.852 1.00 89.56 470 TYR A C 1
ATOM 3702 O O . TYR A 1 470 ? -36.328 -8.922 38.907 1.00 89.56 470 TYR A O 1
ATOM 3710 N N . ARG A 1 471 ? -34.425 -8.215 39.881 1.00 87.19 471 ARG A N 1
ATOM 3711 C CA . ARG A 1 471 ? -35.076 -7.783 41.127 1.00 87.19 471 ARG A CA 1
ATOM 3712 C C . ARG A 1 471 ? -36.075 -6.657 40.875 1.00 87.19 471 ARG A C 1
ATOM 3714 O O . ARG A 1 471 ? -37.194 -6.757 41.367 1.00 87.19 471 ARG A O 1
ATOM 3721 N N . ALA A 1 472 ? -35.713 -5.645 40.092 1.00 87.00 472 ALA A N 1
ATOM 3722 C CA . ALA A 1 472 ? -36.589 -4.529 39.753 1.00 87.00 472 ALA A CA 1
ATOM 3723 C C . ALA A 1 472 ? -37.830 -4.997 38.980 1.00 87.00 472 ALA A C 1
ATOM 3725 O O . ALA A 1 472 ? -38.944 -4.643 39.347 1.00 87.00 472 ALA A O 1
ATOM 3726 N N . VAL A 1 473 ? -37.689 -5.880 37.988 1.00 87.88 473 VAL A N 1
ATOM 3727 C CA . VAL A 1 473 ? -38.838 -6.458 37.265 1.00 87.88 473 VAL A CA 1
ATOM 3728 C C . VAL A 1 473 ? -39.752 -7.254 38.204 1.00 87.88 473 VAL A C 1
ATOM 3730 O O . VAL A 1 473 ? -40.977 -7.176 38.098 1.00 87.88 473 VAL A O 1
ATOM 3733 N N . ARG A 1 474 ? -39.181 -8.013 39.149 1.00 86.75 474 ARG A N 1
ATOM 3734 C CA . ARG A 1 474 ? -39.956 -8.787 40.131 1.00 86.75 474 ARG A CA 1
ATOM 3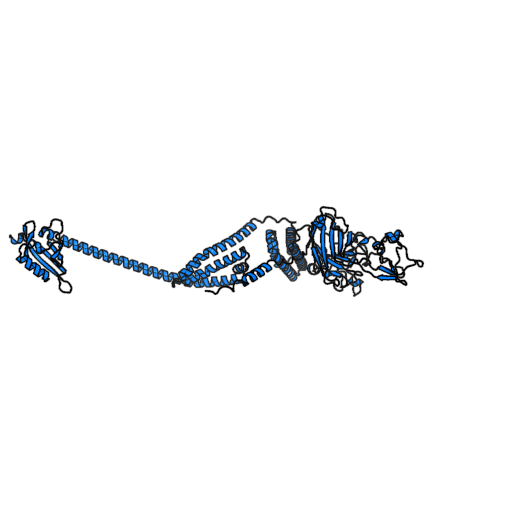735 C C . ARG A 1 474 ? -40.693 -7.885 41.125 1.00 86.75 474 ARG A C 1
ATOM 3737 O O . ARG A 1 474 ? -41.852 -8.155 41.433 1.00 86.75 474 ARG A O 1
ATOM 3744 N N . VAL A 1 475 ? -40.030 -6.846 41.632 1.00 83.00 475 VAL A N 1
ATOM 3745 C CA . VAL A 1 475 ? -40.572 -5.912 42.633 1.00 83.00 475 VAL A CA 1
ATOM 3746 C C . VAL A 1 475 ? -41.562 -4.931 42.008 1.00 83.00 475 VAL A C 1
ATOM 3748 O O . VAL A 1 475 ? -42.598 -4.674 42.611 1.00 83.00 475 VAL A O 1
ATOM 3751 N N . GLY A 1 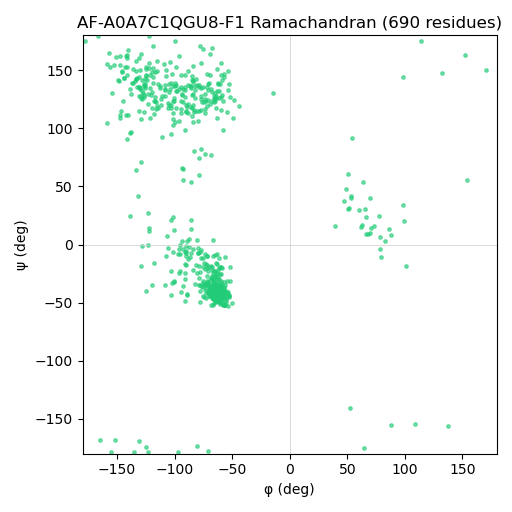476 ? -41.330 -4.482 40.775 1.00 77.56 476 GLY A N 1
ATOM 3752 C CA . GLY A 1 476 ? -42.195 -3.551 40.043 1.00 77.56 476 GLY A CA 1
ATOM 3753 C C . GLY A 1 476 ? -43.581 -4.098 39.698 1.00 77.56 476 GLY A C 1
ATOM 3754 O O . GLY A 1 476 ? -44.451 -3.340 39.278 1.00 77.56 476 GLY A O 1
ATOM 3755 N N . ARG A 1 477 ? -43.826 -5.399 39.918 1.00 79.00 477 ARG A N 1
ATOM 3756 C CA . ARG A 1 477 ? -45.183 -5.972 39.919 1.00 79.00 477 ARG A CA 1
ATOM 3757 C C . ARG A 1 477 ? -46.027 -5.486 41.101 1.00 79.00 477 ARG A C 1
ATOM 3759 O O . ARG A 1 477 ? -47.247 -5.594 41.049 1.00 79.00 477 ARG A O 1
ATOM 3766 N N . LYS A 1 478 ? -45.397 -4.977 42.162 1.00 77.31 478 LYS A N 1
ATOM 3767 C CA . LYS A 1 478 ? -46.070 -4.354 43.304 1.00 77.31 478 LYS A CA 1
ATOM 3768 C C . LYS A 1 478 ? -46.300 -2.874 43.014 1.00 77.31 478 LYS A C 1
ATOM 3770 O O . LYS A 1 478 ? -45.403 -2.185 42.534 1.00 77.31 478 LYS A O 1
ATOM 3775 N N . GLN A 1 479 ? -47.496 -2.389 43.335 1.00 72.44 479 GLN A N 1
ATOM 3776 C CA . GLN A 1 479 ? -47.894 -1.007 43.064 1.00 72.44 479 GLN A CA 1
ATOM 3777 C C . GLN A 1 479 ? -47.068 0.023 43.850 1.00 72.44 479 GLN A C 1
ATOM 3779 O O . GLN A 1 479 ? -46.892 1.119 43.343 1.00 72.44 479 GLN A O 1
ATOM 3784 N N . THR A 1 480 ? -46.535 -0.360 45.016 1.00 68.88 480 THR A N 1
ATOM 3785 C CA . THR A 1 480 ? -45.760 0.467 45.962 1.00 68.88 480 THR A CA 1
ATOM 3786 C C . THR A 1 480 ? -44.293 0.698 45.607 1.00 68.88 480 THR A C 1
ATOM 3788 O O . THR A 1 480 ? -43.618 1.431 46.312 1.00 68.88 480 THR A O 1
ATOM 3791 N N . PHE A 1 481 ? -43.754 0.050 44.572 1.00 77.25 481 PHE A N 1
ATOM 3792 C CA . PHE A 1 481 ? -42.355 0.258 44.161 1.00 77.25 481 PHE A CA 1
ATOM 3793 C C . PHE A 1 481 ? -42.211 0.321 42.644 1.00 77.25 481 PHE A C 1
ATOM 3795 O O . PHE A 1 481 ? -41.160 -0.014 42.078 1.00 77.25 481 PHE A O 1
ATOM 3802 N N . ARG A 1 482 ? -43.290 0.681 41.944 1.00 82.25 482 ARG A N 1
ATOM 3803 C CA . ARG A 1 482 ? -43.324 0.589 40.483 1.00 82.25 482 ARG A CA 1
ATOM 3804 C C . ARG A 1 482 ? -42.412 1.636 39.862 1.00 82.25 482 ARG A C 1
ATOM 3806 O O . ARG A 1 482 ? -41.697 1.319 38.912 1.00 82.25 482 ARG A O 1
ATOM 3813 N N . ARG A 1 483 ? -42.400 2.861 40.397 1.00 82.62 483 ARG A N 1
ATOM 3814 C CA . ARG A 1 483 ? -41.579 3.956 39.857 1.00 82.62 483 ARG A CA 1
ATOM 3815 C C . ARG A 1 483 ? -40.109 3.725 40.169 1.00 82.62 483 ARG A C 1
ATOM 3817 O O . ARG A 1 483 ? -39.283 3.835 39.266 1.00 82.62 483 ARG A O 1
ATOM 3824 N N . LEU A 1 484 ? -39.804 3.280 41.389 1.00 84.00 484 LEU A N 1
ATOM 3825 C CA . LEU A 1 484 ? -38.449 2.881 41.777 1.00 84.00 484 LEU A CA 1
ATOM 3826 C C . LEU A 1 484 ? -37.900 1.745 40.895 1.00 84.00 484 LEU A C 1
ATOM 3828 O O . LEU A 1 484 ? -36.744 1.771 40.478 1.00 84.00 484 LEU A O 1
ATOM 3832 N N . SER A 1 485 ? -38.734 0.762 40.557 1.00 85.81 485 SER A N 1
ATOM 3833 C CA . SER A 1 485 ? -38.329 -0.349 39.689 1.00 85.81 485 SER A CA 1
ATOM 3834 C C . SER A 1 485 ? -38.043 0.107 38.256 1.00 85.81 485 SER A C 1
ATOM 3836 O O . SER A 1 485 ? -37.043 -0.305 37.672 1.00 85.81 485 SER A O 1
ATOM 3838 N N . VAL A 1 486 ? -38.878 0.990 37.695 1.00 86.75 486 VAL A N 1
ATOM 3839 C CA . VAL A 1 486 ? -38.645 1.588 36.369 1.00 86.75 486 VAL A CA 1
ATOM 3840 C C . VAL A 1 486 ? -37.364 2.422 36.367 1.00 86.75 486 VAL A C 1
ATOM 3842 O O . VAL A 1 486 ? -36.568 2.302 35.442 1.00 86.75 486 VAL A O 1
ATOM 3845 N N . PHE A 1 487 ? -37.127 3.206 37.418 1.00 87.25 487 PHE A N 1
ATOM 3846 C CA . PHE A 1 487 ? -35.901 3.980 37.589 1.00 87.25 487 PHE A CA 1
ATOM 3847 C C . PHE A 1 487 ? -34.640 3.104 37.537 1.00 87.25 487 PHE A C 1
ATOM 3849 O O . PHE A 1 487 ? -33.739 3.369 36.740 1.00 87.25 487 PHE A O 1
ATOM 3856 N N . ILE A 1 488 ? -34.601 2.031 38.337 1.00 86.75 488 ILE A N 1
ATOM 3857 C CA . ILE A 1 488 ? -33.466 1.096 38.367 1.00 86.75 488 ILE A CA 1
ATOM 3858 C C . ILE A 1 488 ? -33.248 0.485 36.981 1.00 86.75 488 ILE A C 1
ATOM 3860 O O . ILE A 1 488 ? -32.117 0.413 36.514 1.00 86.75 488 ILE A O 1
ATOM 3864 N N . ILE A 1 489 ? -34.319 0.086 36.294 1.00 88.25 489 ILE A N 1
ATOM 3865 C CA . ILE A 1 489 ? -34.228 -0.479 34.944 1.00 88.25 489 ILE A CA 1
ATOM 3866 C C . ILE A 1 489 ? -33.631 0.540 33.962 1.00 88.25 489 ILE A C 1
ATOM 3868 O O . ILE A 1 489 ? -32.698 0.194 33.245 1.00 88.25 489 ILE A O 1
ATOM 3872 N N . VAL A 1 490 ? -34.104 1.790 33.960 1.00 87.62 490 VAL A N 1
ATOM 3873 C CA . VAL A 1 490 ? -33.632 2.844 33.041 1.00 87.62 490 VAL A CA 1
ATOM 3874 C C . VAL A 1 490 ? -32.151 3.180 33.247 1.00 87.62 490 VAL A C 1
ATOM 3876 O O . VAL A 1 490 ? -31.451 3.395 32.262 1.00 87.62 490 VAL A O 1
ATOM 3879 N N . ILE A 1 491 ? -31.651 3.183 34.487 1.00 85.88 491 ILE A N 1
ATOM 3880 C CA . ILE A 1 491 ? -30.231 3.465 34.776 1.00 85.88 491 ILE A CA 1
ATOM 3881 C C . ILE A 1 491 ? -29.321 2.268 34.492 1.00 85.88 491 ILE A C 1
ATOM 3883 O O . ILE A 1 491 ? -28.173 2.440 34.082 1.00 85.88 491 ILE A O 1
ATOM 3887 N N . VAL A 1 492 ? -29.806 1.050 34.724 1.00 87.88 492 VAL A N 1
ATOM 3888 C CA . VAL A 1 492 ? -28.969 -0.156 34.688 1.00 87.88 492 VAL A CA 1
ATOM 3889 C C . VAL A 1 492 ? -28.929 -0.799 33.294 1.00 87.88 492 VAL A C 1
ATOM 3891 O O . VAL A 1 492 ? -27.911 -1.373 32.914 1.00 87.88 492 VAL A O 1
ATOM 3894 N N . ILE A 1 493 ? -29.989 -0.658 32.493 1.00 87.19 493 ILE A N 1
ATOM 3895 C CA . ILE A 1 493 ? -30.038 -1.104 31.090 1.00 87.19 493 ILE A CA 1
ATOM 3896 C C . ILE A 1 493 ? -28.869 -0.580 30.223 1.00 87.19 493 ILE A C 1
ATOM 3898 O O . ILE A 1 493 ? -28.299 -1.390 29.491 1.00 87.19 493 ILE A O 1
ATOM 3902 N N . PRO A 1 494 ? -28.469 0.706 30.290 1.00 86.56 494 PRO A N 1
ATOM 3903 C CA . PRO A 1 494 ? -27.316 1.223 29.550 1.00 86.56 494 PRO A CA 1
ATOM 3904 C C . PRO A 1 494 ? -26.033 0.421 29.767 1.00 86.56 494 PRO A C 1
ATOM 3906 O O . PRO A 1 494 ? -25.333 0.102 28.811 1.00 86.56 494 PRO A O 1
ATOM 3909 N N . LEU A 1 495 ? -25.749 0.035 31.016 1.00 87.31 495 LEU A N 1
ATOM 3910 C CA . LEU A 1 495 ? -24.576 -0.778 31.349 1.00 87.31 495 LEU A CA 1
ATOM 3911 C C . LEU A 1 495 ? -24.642 -2.154 30.681 1.00 87.31 495 LEU A C 1
ATOM 3913 O O . LEU A 1 495 ? -23.625 -2.659 30.211 1.00 87.31 495 LEU A O 1
ATOM 3917 N N . LEU A 1 496 ? -25.838 -2.744 30.612 1.00 89.94 496 LEU A N 1
ATOM 3918 C CA . LEU A 1 496 ? -26.057 -4.024 29.948 1.00 89.94 496 LEU A CA 1
ATOM 3919 C C . LEU A 1 496 ? -25.798 -3.926 28.442 1.00 89.94 496 LEU A C 1
ATOM 3921 O O . LEU A 1 496 ? -25.052 -4.740 27.901 1.00 89.94 496 LEU A O 1
ATOM 3925 N N . PHE A 1 497 ? -26.375 -2.927 27.774 1.00 89.75 497 PHE A N 1
ATOM 3926 C CA . PHE A 1 497 ? -26.180 -2.729 26.337 1.00 89.75 497 PHE A CA 1
ATOM 3927 C C . PHE A 1 497 ? -24.741 -2.362 25.984 1.00 89.75 497 PHE A C 1
ATOM 3929 O O . PHE A 1 497 ? -24.210 -2.908 25.020 1.00 89.75 497 PHE A O 1
ATOM 3936 N N . GLU A 1 498 ? -24.079 -1.527 26.786 1.00 89.31 498 GLU A N 1
ATOM 3937 C CA . GLU A 1 498 ? -22.661 -1.237 26.585 1.00 89.31 498 GLU A CA 1
ATOM 3938 C C . GLU A 1 498 ? -21.825 -2.517 26.691 1.00 89.31 498 GLU A C 1
ATOM 3940 O O . GLU A 1 498 ? -20.989 -2.772 25.829 1.00 89.31 498 GLU A O 1
ATOM 3945 N N . GLY A 1 499 ? -22.077 -3.377 27.684 1.00 89.88 499 GLY A N 1
ATOM 3946 C CA . GLY A 1 499 ? -21.391 -4.667 27.786 1.00 89.88 499 GLY A CA 1
ATOM 3947 C C . GLY A 1 499 ? -21.666 -5.604 26.607 1.00 89.88 499 GLY A C 1
ATOM 3948 O O . GLY A 1 499 ? -20.744 -6.265 26.133 1.00 89.88 499 GLY A O 1
ATOM 3949 N N . VAL A 1 500 ? -22.895 -5.629 26.078 1.00 90.19 500 VAL A N 1
ATOM 3950 C CA . VAL A 1 500 ? -23.225 -6.356 24.835 1.00 90.19 500 VAL A CA 1
ATOM 3951 C C . VAL A 1 500 ? -22.431 -5.790 23.652 1.00 90.19 500 VAL A C 1
ATOM 3953 O O . VAL A 1 500 ? -21.859 -6.556 22.875 1.00 90.19 500 VAL A O 1
ATOM 3956 N N . GLY A 1 501 ? -22.316 -4.465 23.560 1.00 89.38 501 GLY A N 1
ATOM 3957 C CA . GLY A 1 501 ? -21.481 -3.784 22.574 1.00 89.38 501 GLY A CA 1
ATOM 3958 C C . GLY A 1 501 ? -20.007 -4.166 22.672 1.00 89.38 501 GLY A C 1
ATOM 3959 O O . GLY A 1 501 ? -19.374 -4.499 21.669 1.00 89.38 501 GLY A O 1
ATOM 3960 N N . ARG A 1 502 ? -19.473 -4.228 23.895 1.00 90.00 502 ARG A N 1
ATOM 3961 C CA . ARG A 1 502 ? -18.105 -4.683 24.189 1.00 90.00 502 ARG A CA 1
ATOM 3962 C C . ARG A 1 502 ? -17.862 -6.135 23.781 1.00 90.00 502 ARG A C 1
ATOM 3964 O O . ARG A 1 502 ? -16.804 -6.432 23.231 1.00 90.00 502 ARG A O 1
ATOM 3971 N N . ILE A 1 503 ? -18.836 -7.021 23.989 1.00 88.38 503 ILE A N 1
ATOM 3972 C CA . ILE A 1 503 ? -18.784 -8.405 23.490 1.00 88.38 503 ILE A CA 1
ATOM 3973 C C . ILE A 1 503 ? -18.759 -8.419 21.954 1.00 88.38 503 ILE A C 1
ATOM 3975 O O . ILE A 1 503 ? -17.991 -9.175 21.365 1.00 88.38 503 ILE A O 1
ATOM 3979 N N . GLY A 1 504 ? -19.538 -7.554 21.301 1.00 86.06 504 GLY A N 1
ATOM 3980 C CA . GLY A 1 504 ? -19.517 -7.377 19.848 1.00 86.06 504 GLY A CA 1
ATOM 3981 C C . GLY A 1 504 ? -18.159 -6.956 19.295 1.00 86.06 504 GLY A C 1
ATOM 3982 O O . GLY A 1 504 ? -17.714 -7.492 18.282 1.00 86.06 504 GLY A O 1
ATOM 3983 N N . ILE A 1 505 ? -17.474 -6.035 19.974 1.00 83.12 505 ILE A N 1
ATOM 3984 C CA . ILE A 1 505 ? -16.106 -5.624 19.626 1.00 83.12 505 ILE A CA 1
ATOM 3985 C C . ILE A 1 505 ? -15.143 -6.807 19.795 1.00 83.12 505 ILE A C 1
ATOM 3987 O O . ILE A 1 505 ? -14.403 -7.126 18.869 1.00 83.12 505 ILE A O 1
ATOM 3991 N N . LEU A 1 506 ? -15.199 -7.501 20.938 1.00 84.12 506 LEU A N 1
ATOM 3992 C CA . LEU A 1 506 ? -14.323 -8.638 21.245 1.00 84.12 506 LEU A CA 1
ATOM 3993 C C . LEU A 1 506 ? -14.473 -9.793 20.240 1.00 84.12 506 LEU A C 1
ATOM 3995 O O . LEU A 1 506 ? -13.481 -10.408 19.860 1.00 84.12 506 LEU A O 1
ATOM 3999 N N . LEU A 1 507 ? -15.703 -10.086 19.812 1.00 85.50 507 LEU A N 1
ATOM 4000 C CA . LEU A 1 507 ? -16.018 -11.182 18.890 1.00 85.50 507 LEU A CA 1
ATOM 4001 C C . LEU A 1 507 ? -16.067 -10.752 17.414 1.00 85.50 507 LEU A C 1
ATOM 4003 O O . LEU A 1 507 ? -16.397 -11.574 16.564 1.00 85.50 507 LEU A O 1
ATOM 4007 N N . LYS A 1 508 ? -15.766 -9.483 17.103 1.00 84.25 508 LYS A N 1
ATOM 4008 C CA . LYS A 1 508 ? -15.878 -8.892 15.755 1.00 84.25 508 LYS A CA 1
ATOM 4009 C C . LYS A 1 508 ? -17.269 -9.077 15.108 1.00 84.25 508 LYS A C 1
ATOM 4011 O O . LYS A 1 508 ? -17.382 -9.326 13.913 1.00 84.25 508 LYS A O 1
ATOM 4016 N N . ILE A 1 509 ? -18.345 -8.941 15.889 1.00 87.62 509 ILE A N 1
ATOM 4017 C CA . ILE A 1 509 ? -19.738 -9.063 15.419 1.00 87.62 509 ILE A CA 1
ATOM 4018 C C . ILE A 1 509 ? -20.343 -7.665 15.234 1.00 87.62 509 ILE A C 1
ATOM 4020 O O . ILE A 1 509 ? -20.763 -7.036 16.208 1.00 87.62 509 ILE A O 1
ATOM 4024 N N . SER A 1 510 ? -20.443 -7.200 13.985 1.00 86.25 510 SER A N 1
ATOM 4025 C CA . SER A 1 510 ? -20.843 -5.824 13.628 1.00 86.25 510 SER A CA 1
ATOM 4026 C C . SER A 1 510 ? -22.198 -5.402 14.204 1.00 86.25 510 SER A C 1
ATOM 4028 O O . SER A 1 510 ? -22.342 -4.298 14.715 1.00 86.25 510 SER A O 1
ATOM 4030 N N . PHE A 1 511 ? -23.193 -6.297 14.197 1.00 88.19 511 PHE A N 1
ATOM 4031 C CA . PHE A 1 511 ? -24.512 -6.005 14.773 1.00 88.19 511 PHE A CA 1
ATOM 4032 C C . PHE A 1 511 ? -24.437 -5.646 16.263 1.00 88.19 511 PHE A C 1
ATOM 4034 O O . PHE A 1 511 ? -25.110 -4.721 16.710 1.00 88.19 511 PHE A O 1
ATOM 4041 N N . LEU A 1 512 ? -23.619 -6.375 17.028 1.00 88.25 512 LEU A N 1
ATOM 4042 C CA . LEU A 1 512 ? -23.479 -6.143 18.460 1.00 88.25 512 LEU A CA 1
ATOM 4043 C C . LEU A 1 512 ? -22.680 -4.868 18.736 1.00 88.25 512 LEU A C 1
ATOM 4045 O O . LEU A 1 512 ? -23.004 -4.161 19.682 1.00 88.25 512 LEU A O 1
ATOM 4049 N N . GLN A 1 513 ? -21.688 -4.542 17.900 1.00 88.75 513 GLN A N 1
ATOM 4050 C CA . GLN A 1 513 ? -20.870 -3.335 18.057 1.00 88.75 513 GLN A CA 1
ATOM 4051 C C . GLN A 1 513 ? -21.733 -2.076 18.166 1.00 88.75 513 GLN A C 1
ATOM 4053 O O . GLN A 1 513 ? -21.502 -1.298 19.081 1.00 88.75 513 GLN A O 1
ATOM 4058 N N . ASN A 1 514 ? -22.807 -1.967 17.374 1.00 87.00 514 ASN A N 1
ATOM 4059 C CA . ASN A 1 514 ? -23.739 -0.829 17.365 1.00 87.00 514 ASN A CA 1
ATOM 4060 C C . ASN A 1 514 ? -24.319 -0.421 18.733 1.00 87.00 514 ASN A C 1
ATOM 4062 O O . ASN A 1 514 ? -24.824 0.696 18.853 1.00 87.00 514 ASN A O 1
ATOM 4066 N N . PHE A 1 515 ? -24.289 -1.302 19.739 1.00 87.44 515 PHE A N 1
ATOM 4067 C CA . PHE A 1 515 ? -24.721 -0.990 21.103 1.00 87.44 515 PHE A CA 1
ATOM 4068 C C . PHE A 1 515 ? -23.657 -0.258 21.937 1.00 87.44 515 PHE A C 1
ATOM 4070 O O . PHE A 1 515 ? -24.009 0.330 22.959 1.00 87.44 515 PHE A O 1
ATOM 4077 N N . SER A 1 516 ? -22.383 -0.283 21.524 1.00 85.62 516 SER A N 1
ATOM 4078 C CA . SER A 1 516 ? -21.291 0.391 22.230 1.00 85.62 516 SER A CA 1
ATOM 4079 C C . SER A 1 516 ? -21.158 1.855 21.825 1.00 85.62 516 SER A C 1
ATOM 4081 O O . SER A 1 516 ? -21.078 2.177 20.635 1.00 85.62 516 SER A O 1
ATOM 4083 N N . PHE A 1 517 ? -20.989 2.732 22.817 1.00 82.94 517 PHE A N 1
ATOM 4084 C CA . PHE A 1 517 ? -20.730 4.160 22.593 1.00 82.94 517 PHE A CA 1
ATOM 4085 C C . PHE A 1 517 ? -19.413 4.450 21.854 1.00 82.94 517 PHE A C 1
ATOM 4087 O O . PHE A 1 517 ? -19.233 5.554 21.351 1.00 82.94 517 PHE A O 1
ATOM 4094 N N . LEU A 1 518 ? -18.483 3.488 21.775 1.00 74.62 518 LEU A N 1
ATOM 4095 C CA . LEU A 1 518 ? -17.239 3.657 21.010 1.00 74.62 518 LEU A CA 1
ATOM 4096 C C . LEU A 1 518 ? -17.430 3.563 19.499 1.00 74.62 518 LEU A C 1
ATOM 4098 O O . LEU A 1 518 ? -16.553 3.984 18.754 1.00 74.62 518 LEU A O 1
ATOM 4102 N N . THR A 1 519 ? -18.531 2.964 19.058 1.00 79.38 519 THR A N 1
ATOM 4103 C CA . THR A 1 519 ? -18.737 2.654 17.637 1.00 79.38 519 THR A CA 1
ATOM 4104 C C . THR A 1 519 ? -19.941 3.376 17.046 1.00 79.38 519 THR A C 1
ATOM 4106 O O . THR A 1 519 ? -20.058 3.451 15.829 1.00 79.38 519 THR A O 1
ATOM 4109 N N . ASN A 1 520 ? -20.833 3.918 17.885 1.00 83.31 520 ASN A N 1
ATOM 4110 C CA . ASN A 1 520 ? -22.078 4.522 17.434 1.00 83.31 520 ASN A CA 1
ATOM 4111 C C . ASN A 1 520 ? -22.440 5.780 18.242 1.00 83.31 520 ASN A C 1
ATOM 4113 O O . ASN A 1 520 ? -22.838 5.702 19.405 1.00 83.31 520 ASN A O 1
ATOM 4117 N N . GLU A 1 521 ? -22.369 6.946 17.599 1.00 80.62 521 GLU A N 1
ATOM 4118 C CA . GLU A 1 521 ? -22.714 8.236 18.211 1.00 80.62 521 GLU A CA 1
ATOM 4119 C C . GLU A 1 521 ? -24.205 8.352 18.576 1.00 80.62 521 GLU A C 1
ATOM 4121 O O . GLU A 1 521 ? -24.551 8.943 19.603 1.00 80.62 521 GLU A O 1
ATOM 4126 N N . LEU A 1 522 ? -25.101 7.736 17.791 1.00 81.94 522 LEU A N 1
ATOM 4127 C CA . LEU A 1 522 ? -26.537 7.696 18.098 1.00 81.94 522 LEU A CA 1
ATOM 4128 C C . LEU A 1 522 ? -26.810 6.928 19.392 1.00 81.94 522 LEU A C 1
ATOM 4130 O O . LEU A 1 522 ? -27.690 7.330 20.155 1.00 81.94 522 LEU A O 1
ATOM 4134 N N . ALA A 1 523 ? -26.045 5.865 19.665 1.00 77.88 523 ALA A N 1
ATOM 4135 C CA . ALA A 1 523 ? -26.152 5.133 20.922 1.00 77.88 523 ALA A CA 1
ATOM 4136 C C . ALA A 1 523 ? -25.811 6.061 22.096 1.00 77.88 523 ALA A C 1
ATOM 4138 O O . ALA A 1 523 ? -26.594 6.177 23.038 1.00 77.88 523 ALA A O 1
ATOM 4139 N N . THR A 1 524 ? -24.709 6.811 22.004 1.00 81.31 524 THR A N 1
ATOM 4140 C CA . THR A 1 524 ? -24.293 7.792 23.021 1.00 81.31 524 THR A CA 1
ATOM 4141 C C . THR A 1 524 ? -25.386 8.823 23.317 1.00 81.31 524 THR A C 1
ATOM 4143 O O . THR A 1 524 ? -25.690 9.088 24.483 1.00 81.31 524 THR A O 1
ATOM 4146 N N . LEU A 1 525 ? -26.028 9.370 22.279 1.00 85.69 525 LEU A N 1
ATOM 4147 C CA . LEU A 1 525 ? -27.111 10.343 22.438 1.00 85.69 525 LEU A CA 1
ATOM 4148 C C . LEU A 1 525 ? -28.360 9.728 23.091 1.00 85.69 525 LEU A C 1
ATOM 4150 O O . LEU A 1 525 ? -28.919 10.309 24.023 1.00 85.69 525 LEU A O 1
ATOM 4154 N N . GLN A 1 526 ? -28.789 8.545 22.639 1.00 81.38 526 GLN A N 1
ATOM 4155 C CA . GLN A 1 526 ? -29.927 7.826 23.224 1.00 81.38 526 GLN A CA 1
ATOM 4156 C C . GLN A 1 526 ? -29.707 7.540 24.714 1.00 81.38 526 GLN A C 1
ATOM 4158 O O . GLN A 1 526 ? -30.627 7.701 25.520 1.00 81.38 526 GLN A O 1
ATOM 4163 N N . TRP A 1 527 ? -28.479 7.187 25.101 1.00 80.50 527 TRP A N 1
ATOM 4164 C CA . TRP A 1 527 ? -28.121 6.952 26.497 1.00 80.50 527 TRP A CA 1
ATOM 4165 C C . TRP A 1 527 ? -28.164 8.211 27.348 1.00 80.50 527 TRP A C 1
ATOM 4167 O O . TRP A 1 527 ? -28.717 8.179 28.448 1.00 80.50 527 TRP A O 1
ATOM 4177 N N . ALA A 1 528 ? -27.631 9.326 26.846 1.00 83.44 528 ALA A N 1
ATOM 4178 C CA . ALA A 1 528 ? -27.700 10.605 27.546 1.00 83.44 528 ALA A CA 1
ATOM 4179 C C . ALA A 1 528 ? -29.158 11.011 27.822 1.00 83.44 528 ALA A C 1
ATOM 4181 O O . ALA A 1 528 ? -29.488 11.436 28.932 1.00 83.44 528 ALA A O 1
ATOM 4182 N N . ILE A 1 529 ? -30.048 10.794 2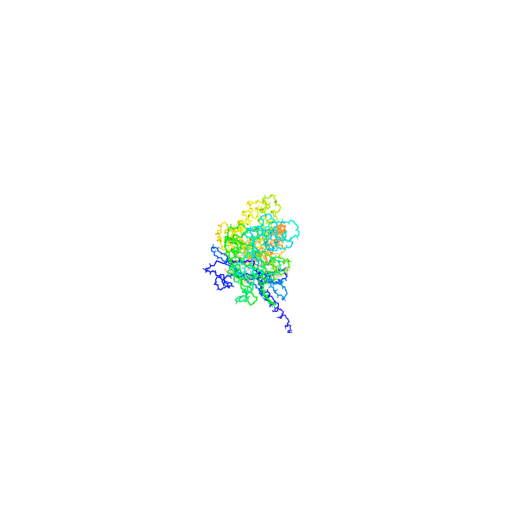6.848 1.00 86.81 529 ILE A N 1
ATOM 4183 C CA . ILE A 1 529 ? -31.489 11.030 26.992 1.00 86.81 529 ILE A CA 1
ATOM 4184 C C . ILE A 1 529 ? -32.089 10.103 28.062 1.00 86.81 529 ILE A C 1
ATOM 4186 O O . ILE A 1 529 ? -32.788 10.577 28.958 1.00 86.81 529 ILE A O 1
ATOM 4190 N N . LEU A 1 530 ? -31.799 8.799 28.023 1.00 83.81 530 LEU A N 1
ATOM 4191 C CA . LEU A 1 530 ? -32.306 7.837 29.011 1.00 83.81 530 LEU A CA 1
ATOM 4192 C C . LEU A 1 530 ? -31.832 8.149 30.435 1.00 83.81 530 LEU A C 1
ATOM 4194 O O . LEU A 1 530 ? -32.635 8.091 31.363 1.00 83.81 530 LEU A O 1
ATOM 4198 N N . MET A 1 531 ? -30.569 8.539 30.614 1.00 83.12 531 MET A N 1
ATOM 4199 C CA . MET A 1 531 ? -30.031 8.961 31.911 1.00 83.12 531 MET A CA 1
ATOM 4200 C C . MET A 1 531 ? -30.724 10.223 32.430 1.00 83.12 531 MET A C 1
ATOM 4202 O O . MET A 1 531 ? -31.068 10.294 33.611 1.00 83.12 531 MET A O 1
ATOM 4206 N N . PHE A 1 532 ? -30.994 11.190 31.550 1.00 85.62 532 PHE A N 1
ATOM 4207 C CA . PHE A 1 532 ? -31.734 12.400 31.903 1.00 85.62 532 PHE A CA 1
ATOM 4208 C C . PHE A 1 532 ? -33.162 12.081 32.380 1.00 85.62 532 PHE A C 1
ATOM 4210 O O . PHE A 1 532 ? -33.582 12.548 33.440 1.00 85.62 532 PHE A O 1
ATOM 4217 N N . PHE A 1 533 ? -33.888 11.216 31.662 1.00 83.62 533 PHE A N 1
ATOM 4218 C CA . PHE A 1 533 ? -35.204 10.737 32.103 1.00 83.62 533 PHE A CA 1
ATOM 4219 C C . PHE A 1 533 ? -35.125 9.905 33.389 1.00 83.62 533 PHE A C 1
ATOM 4221 O O . PHE A 1 533 ? -35.984 10.042 34.259 1.00 83.62 533 PHE A O 1
ATOM 4228 N N . GLY A 1 534 ? -34.083 9.085 33.546 1.00 83.88 534 GLY A N 1
ATOM 4229 C CA . GLY A 1 534 ? -33.817 8.319 34.761 1.00 83.88 534 GLY A CA 1
ATOM 4230 C C . GLY A 1 534 ? -33.737 9.220 35.993 1.00 83.88 534 GLY A C 1
ATOM 4231 O O . GLY A 1 534 ? -34.431 8.969 36.974 1.00 83.88 534 GLY A O 1
ATOM 4232 N N . LEU A 1 535 ? -32.986 10.322 35.924 1.00 82.81 535 LEU A N 1
ATOM 4233 C CA . LEU A 1 535 ? -32.890 11.295 37.021 1.00 82.81 535 LEU A CA 1
ATOM 4234 C C . LEU A 1 535 ? -34.245 11.922 37.387 1.00 82.81 535 LEU A C 1
ATOM 4236 O O . LEU A 1 535 ? -34.520 12.142 38.566 1.00 82.81 535 LEU A O 1
ATOM 4240 N N . PHE A 1 536 ? -35.119 12.160 36.407 1.00 81.81 536 PHE A N 1
ATOM 4241 C CA . PHE A 1 536 ? -36.466 12.673 36.668 1.00 81.81 536 PHE A CA 1
ATOM 4242 C C . PHE A 1 536 ? -37.349 11.641 37.388 1.00 81.81 536 PHE A C 1
ATOM 4244 O O . PHE A 1 536 ? -38.033 11.966 38.361 1.00 81.81 536 PHE A O 1
ATOM 4251 N N . ILE A 1 537 ? -37.298 10.376 36.957 1.00 83.50 537 ILE A N 1
ATOM 4252 C CA . ILE A 1 537 ? -38.048 9.277 37.587 1.00 83.50 537 ILE A CA 1
ATOM 4253 C C . ILE A 1 537 ? -37.518 9.008 39.002 1.00 83.50 537 ILE A C 1
ATOM 4255 O O . ILE A 1 537 ? -38.317 8.696 39.887 1.00 83.50 537 ILE A O 1
ATOM 4259 N N . ALA A 1 538 ? -36.214 9.202 39.240 1.00 81.00 538 ALA A N 1
ATOM 4260 C CA . ALA A 1 538 ? -35.572 9.044 40.546 1.00 81.00 538 ALA A CA 1
ATOM 4261 C C . ALA A 1 538 ? -36.327 9.803 41.636 1.00 81.00 538 ALA A C 1
ATOM 4263 O O . ALA A 1 538 ? -36.713 9.210 42.640 1.00 81.00 538 ALA A O 1
ATOM 4264 N N . LYS A 1 539 ? -36.616 11.089 41.397 1.00 81.38 539 LYS A N 1
ATOM 4265 C CA . LYS A 1 539 ? -37.337 11.942 42.348 1.00 81.38 539 LYS A CA 1
ATOM 4266 C C . LYS A 1 539 ? -38.680 11.326 42.749 1.00 81.38 539 LYS A C 1
ATOM 4268 O O . LYS A 1 539 ? -38.950 11.154 43.930 1.00 81.38 539 LYS A O 1
ATOM 4273 N N . SER A 1 540 ? -39.469 10.907 41.760 1.00 77.12 540 SER A N 1
ATOM 4274 C CA . SER A 1 540 ? -40.780 10.293 41.999 1.00 77.12 540 SER A CA 1
ATOM 4275 C C . SER A 1 540 ? -40.713 8.918 42.678 1.00 77.12 540 SER A C 1
ATOM 4277 O O . SER A 1 540 ? -41.671 8.512 43.328 1.00 77.12 540 SER A O 1
ATOM 4279 N N . GLY A 1 541 ? -39.611 8.182 42.494 1.00 77.88 541 GLY A N 1
ATOM 4280 C CA . GLY A 1 541 ? -39.370 6.898 43.148 1.00 77.88 541 GLY A CA 1
ATOM 4281 C C . GLY A 1 541 ? -38.908 7.054 44.597 1.00 77.88 541 GLY A C 1
ATOM 4282 O O . GLY A 1 541 ? -39.289 6.246 45.434 1.00 77.88 541 GLY A O 1
ATOM 4283 N N . PHE A 1 542 ? -38.129 8.094 44.910 1.00 81.12 542 PHE A N 1
ATOM 4284 C CA . PHE A 1 542 ? -37.734 8.401 46.288 1.00 81.12 542 PHE A CA 1
ATOM 4285 C C . PHE A 1 542 ? -38.924 8.859 47.136 1.00 81.12 542 PHE A C 1
ATOM 4287 O O . PHE A 1 542 ? -39.060 8.393 48.263 1.00 81.12 542 PHE A O 1
ATOM 4294 N N . GLU A 1 543 ? -39.828 9.663 46.569 1.00 79.12 543 GLU A N 1
ATOM 4295 C CA . GLU A 1 543 ? -41.094 10.040 47.221 1.00 79.12 543 GLU A CA 1
ATOM 4296 C C . GLU A 1 543 ? -41.948 8.797 47.574 1.00 79.12 543 GLU A C 1
ATOM 4298 O O . GLU A 1 543 ? -42.503 8.710 48.665 1.00 79.12 543 GLU A O 1
ATOM 4303 N N . GLU A 1 544 ? -41.995 7.788 46.692 1.00 77.56 544 GLU A N 1
ATOM 4304 C CA . GLU A 1 544 ? -42.729 6.522 46.906 1.00 77.56 544 GLU A CA 1
ATOM 4305 C C . GLU A 1 544 ? -42.131 5.678 48.057 1.00 77.56 544 GLU A C 1
ATOM 4307 O O . GLU A 1 544 ? -42.853 5.030 48.824 1.00 77.56 544 GLU A O 1
ATOM 4312 N N . VAL A 1 545 ? -40.799 5.697 48.199 1.00 79.81 545 VAL A N 1
ATOM 4313 C CA . VAL A 1 545 ? -40.087 5.026 49.300 1.00 79.81 545 VAL A CA 1
ATOM 4314 C C . VAL A 1 545 ? -40.360 5.725 50.628 1.00 79.81 545 VAL A C 1
ATOM 4316 O O . VAL A 1 545 ? -40.627 5.048 51.619 1.00 79.81 545 VAL A O 1
ATOM 4319 N N . GLU A 1 546 ? -40.321 7.055 50.643 1.00 81.31 546 GLU A N 1
ATOM 4320 C CA . GLU A 1 546 ? -40.581 7.864 51.835 1.00 81.31 546 GLU A CA 1
ATOM 4321 C C . GLU A 1 546 ? -42.013 7.655 52.355 1.00 81.31 546 GLU A C 1
ATOM 4323 O O . GLU A 1 546 ? -42.208 7.385 53.539 1.00 81.31 546 GLU A O 1
ATOM 4328 N N . GLU A 1 547 ? -43.013 7.652 51.467 1.00 80.62 547 GLU A N 1
ATOM 4329 C CA . GLU A 1 547 ? -44.411 7.377 51.827 1.00 80.62 547 GLU A CA 1
ATOM 4330 C C . GLU A 1 547 ? -44.593 5.966 52.415 1.00 80.62 547 GLU A C 1
ATOM 4332 O O . GLU A 1 547 ? -45.241 5.783 53.451 1.00 80.62 547 GLU A O 1
ATOM 4337 N N . SER A 1 548 ? -43.966 4.961 51.795 1.00 79.44 548 SER A N 1
ATOM 4338 C CA . SER A 1 548 ? -44.013 3.580 52.285 1.00 79.44 548 SER A CA 1
ATOM 4339 C C . SER A 1 548 ? -43.352 3.437 53.660 1.00 79.44 548 SER A C 1
ATOM 4341 O O . SER A 1 548 ? -43.887 2.736 54.522 1.00 79.44 548 SER A O 1
ATOM 4343 N N . MET A 1 549 ? -42.220 4.109 53.885 1.00 80.12 549 MET A N 1
ATOM 4344 C CA . MET A 1 549 ? -41.481 4.080 55.150 1.00 80.12 549 MET A CA 1
ATOM 4345 C C . MET A 1 549 ? -42.293 4.703 56.289 1.00 80.12 549 MET A C 1
ATOM 4347 O O . MET A 1 549 ? -42.457 4.070 57.330 1.00 80.12 549 MET A O 1
ATOM 4351 N N . ASN A 1 550 ? -42.914 5.859 56.043 1.00 82.12 550 ASN A N 1
ATOM 4352 C CA . ASN A 1 550 ? -43.787 6.524 57.014 1.00 82.12 550 ASN A CA 1
ATOM 4353 C C . ASN A 1 550 ? -44.997 5.652 57.393 1.00 82.12 550 ASN A C 1
ATOM 4355 O O . ASN A 1 550 ? -45.387 5.584 58.558 1.00 82.12 550 ASN A O 1
ATOM 4359 N N . SER A 1 551 ? -45.589 4.942 56.424 1.00 80.31 551 SER A N 1
ATOM 4360 C CA . SER A 1 551 ? -46.704 4.029 56.709 1.00 80.31 551 SER A CA 1
ATOM 4361 C C . SER A 1 551 ? -46.284 2.844 57.590 1.00 80.31 551 SER A C 1
ATOM 4363 O O . SER A 1 551 ? -47.029 2.440 58.480 1.00 80.31 551 SER A O 1
ATOM 4365 N N . LEU A 1 552 ? -45.078 2.309 57.375 1.00 82.75 552 LEU A N 1
ATOM 4366 C CA . LEU A 1 552 ? -44.511 1.215 58.163 1.00 82.75 552 LEU A CA 1
ATOM 4367 C C . LEU A 1 552 ? -44.208 1.644 59.600 1.00 82.75 552 LEU A C 1
ATOM 4369 O O . LEU A 1 552 ? -44.546 0.901 60.519 1.00 82.75 552 LEU A O 1
ATOM 4373 N N . GLU A 1 553 ? -43.637 2.834 59.799 1.00 82.12 553 GLU A N 1
ATOM 4374 C CA . GLU A 1 553 ? -43.430 3.400 61.138 1.00 82.12 553 GLU A CA 1
ATOM 4375 C C . GLU A 1 553 ? -44.755 3.551 61.894 1.00 82.12 553 GLU A C 1
ATOM 4377 O O . GLU A 1 553 ? -44.856 3.137 63.049 1.00 82.12 553 GLU A O 1
ATOM 4382 N N . PHE A 1 554 ? -45.802 4.043 61.222 1.00 84.00 554 PHE A N 1
ATOM 4383 C CA . PHE A 1 554 ? -47.138 4.149 61.811 1.00 84.00 554 PHE A CA 1
ATOM 4384 C C . PHE A 1 554 ? -47.703 2.786 62.247 1.00 84.00 554 PHE A C 1
ATOM 4386 O O . PHE A 1 554 ? -48.212 2.655 63.361 1.00 84.00 554 PHE A O 1
ATOM 4393 N N . TYR A 1 555 ? -47.605 1.753 61.401 1.00 80.62 555 TYR A N 1
ATOM 4394 C CA . TYR A 1 555 ? -48.066 0.408 61.766 1.00 80.62 555 TYR A CA 1
ATOM 4395 C C . TYR A 1 555 ? -47.225 -0.225 62.878 1.00 80.62 555 TYR A C 1
ATOM 4397 O O . TYR A 1 555 ? -47.791 -0.914 63.723 1.00 80.62 555 TYR A O 1
ATOM 4405 N N . SER A 1 556 ? -45.909 0.008 62.897 1.00 83.38 556 SER A N 1
ATOM 4406 C CA . SER A 1 556 ? -45.019 -0.483 63.956 1.00 83.38 556 SER A CA 1
ATOM 4407 C C . SER A 1 556 ? -45.398 0.110 65.309 1.00 83.38 556 SER A C 1
ATOM 4409 O O . SER A 1 556 ? -45.610 -0.638 66.257 1.00 83.38 556 SER A O 1
ATOM 4411 N N . SER A 1 557 ? -45.576 1.432 65.373 1.00 86.00 557 SER A N 1
ATOM 4412 C CA . SER A 1 557 ? -45.999 2.124 66.596 1.00 86.00 557 SER A CA 1
ATOM 4413 C C . SER A 1 557 ? -47.367 1.638 67.080 1.00 86.00 557 SER A C 1
ATOM 4415 O O . SER A 1 557 ? -47.549 1.389 68.266 1.00 86.00 557 SER A O 1
ATOM 4417 N N . LYS A 1 558 ? -48.319 1.421 66.165 1.00 86.69 558 LYS A N 1
ATOM 4418 C CA . LYS A 1 558 ? -49.635 0.887 66.534 1.00 86.69 558 LYS A CA 1
ATOM 4419 C C . LYS A 1 558 ? -49.568 -0.542 67.084 1.00 86.69 558 LYS A C 1
ATOM 4421 O O . LYS A 1 558 ? -50.328 -0.883 67.984 1.00 86.69 558 LYS A O 1
ATOM 4426 N N . LEU A 1 559 ? -48.689 -1.378 66.532 1.00 86.25 559 LEU A N 1
ATOM 4427 C CA . LEU A 1 559 ? -48.504 -2.749 67.004 1.00 86.25 559 LEU A CA 1
ATOM 4428 C C . LEU A 1 559 ? -47.875 -2.779 68.404 1.00 86.25 559 LEU A C 1
ATOM 4430 O O . LEU A 1 559 ? -48.250 -3.619 69.216 1.00 86.25 559 LEU A O 1
ATOM 4434 N N . GLU A 1 560 ? -46.939 -1.871 68.685 1.00 87.25 560 GLU A N 1
ATOM 4435 C CA . GLU A 1 560 ? -46.345 -1.707 70.017 1.00 87.25 560 GLU A CA 1
ATOM 4436 C C . GLU A 1 560 ? -47.407 -1.316 71.057 1.00 87.25 560 GLU A C 1
ATOM 4438 O O . GLU A 1 560 ? -47.514 -1.991 72.082 1.00 87.25 560 GLU A O 1
ATOM 4443 N N . ASP A 1 561 ? -48.265 -0.338 70.746 1.00 88.44 561 ASP A N 1
ATOM 4444 C CA . ASP A 1 561 ? -49.388 0.064 71.610 1.00 88.44 561 ASP A CA 1
ATOM 4445 C C . ASP A 1 561 ? -50.354 -1.103 71.897 1.00 88.44 561 ASP A C 1
ATOM 4447 O O . ASP A 1 561 ? -50.771 -1.317 73.039 1.00 88.44 561 ASP A O 1
ATOM 4451 N N . ASP A 1 562 ? -50.713 -1.884 70.870 1.00 84.88 562 ASP A N 1
ATOM 4452 C CA . ASP A 1 562 ? -51.606 -3.040 71.025 1.00 84.88 562 ASP A CA 1
ATOM 4453 C C . ASP A 1 562 ? -50.968 -4.137 71.905 1.00 84.88 562 ASP A C 1
ATOM 4455 O O . ASP A 1 562 ? -51.659 -4.763 72.717 1.00 84.88 562 ASP A O 1
ATOM 4459 N N . ILE A 1 563 ? -49.652 -4.359 71.784 1.00 86.38 563 ILE A N 1
ATOM 4460 C CA . ILE A 1 563 ? -48.906 -5.324 72.608 1.00 86.38 563 ILE A CA 1
ATOM 4461 C C . ILE A 1 563 ? -48.876 -4.884 74.072 1.00 86.38 563 ILE A C 1
ATOM 4463 O O . ILE A 1 563 ? -49.070 -5.715 74.962 1.00 86.38 563 ILE A O 1
ATOM 4467 N N . ASP A 1 564 ? -48.635 -3.606 74.344 1.00 87.81 564 ASP A N 1
ATOM 4468 C CA . ASP A 1 564 ? -48.556 -3.117 75.720 1.00 87.81 564 ASP A CA 1
ATOM 4469 C C . ASP A 1 564 ? -49.924 -3.133 76.405 1.00 87.81 564 ASP A C 1
ATOM 4471 O O . ASP A 1 564 ? -50.039 -3.610 77.537 1.00 87.81 564 ASP A O 1
ATOM 4475 N N . LYS A 1 565 ? -50.990 -2.784 75.681 1.00 85.44 565 LYS A N 1
ATOM 4476 C CA . LYS A 1 565 ? -52.365 -2.915 76.178 1.00 85.44 565 LYS A CA 1
ATOM 4477 C C . LYS A 1 565 ? -52.743 -4.360 76.513 1.00 85.44 565 LYS A C 1
ATOM 4479 O O . LYS A 1 565 ? -53.480 -4.606 77.467 1.00 85.44 565 LYS A O 1
ATOM 4484 N N . MET A 1 566 ? -52.250 -5.326 75.739 1.00 83.88 566 MET A N 1
ATOM 4485 C CA . MET A 1 566 ? -52.480 -6.745 76.016 1.00 83.88 566 MET A CA 1
ATOM 4486 C C . MET A 1 566 ? -51.814 -7.179 77.329 1.00 83.88 566 MET A C 1
ATOM 4488 O O . MET A 1 566 ? -52.443 -7.877 78.121 1.00 83.88 566 MET A O 1
ATOM 4492 N N . LYS A 1 567 ? -50.578 -6.730 77.588 1.00 83.75 567 LYS A N 1
ATOM 4493 C CA . LYS A 1 567 ? -49.855 -7.036 78.835 1.00 83.75 567 LYS A CA 1
ATOM 4494 C C . LYS A 1 567 ? -50.534 -6.428 80.062 1.00 83.75 567 LYS A C 1
ATOM 4496 O O . LYS A 1 567 ? -50.588 -7.079 81.099 1.00 83.75 567 LYS A O 1
ATOM 4501 N N . GLU A 1 568 ? -51.055 -5.205 79.952 1.00 84.81 568 GLU A N 1
ATOM 4502 C CA . GLU A 1 568 ? -51.791 -4.558 81.049 1.00 84.81 568 GLU A CA 1
ATOM 4503 C C . GLU A 1 568 ? -53.033 -5.365 81.452 1.00 84.81 568 GLU A C 1
ATOM 4505 O O . GLU A 1 568 ? -53.252 -5.603 82.638 1.00 84.81 568 GLU A O 1
ATOM 4510 N N . LEU A 1 569 ? -53.805 -5.845 80.471 1.00 83.06 569 LEU A N 1
ATOM 4511 C CA . LEU A 1 569 ? -54.993 -6.668 80.721 1.00 83.06 569 LEU A CA 1
ATOM 4512 C C . LEU A 1 569 ? -54.650 -8.029 81.343 1.00 83.06 569 LEU A C 1
ATOM 4514 O O . LEU A 1 569 ? -55.391 -8.520 82.194 1.00 83.06 569 LEU A O 1
ATOM 4518 N N . GLU A 1 570 ? -53.541 -8.645 80.930 1.00 83.94 570 GLU A N 1
ATOM 4519 C CA . GLU A 1 570 ? -53.074 -9.918 81.491 1.00 83.94 570 GLU A CA 1
ATOM 4520 C C . GLU A 1 570 ? -52.641 -9.767 82.958 1.00 83.94 570 GLU A C 1
ATOM 4522 O O . GLU A 1 570 ? -53.007 -10.586 83.804 1.00 83.94 570 GLU A O 1
ATOM 4527 N N . GLU A 1 571 ? -51.925 -8.690 83.288 1.00 85.69 571 GLU A N 1
ATOM 4528 C CA . GLU A 1 571 ? -51.496 -8.407 84.660 1.00 85.69 571 GLU A CA 1
ATOM 4529 C C . GLU A 1 571 ? -52.682 -8.056 85.574 1.00 85.69 571 GLU A C 1
ATOM 4531 O O . GLU A 1 571 ? -52.742 -8.512 86.719 1.00 85.69 571 GLU A O 1
ATOM 4536 N N . GLU A 1 572 ? -53.655 -7.289 85.070 1.00 83.06 572 GLU A N 1
ATOM 4537 C CA . GLU A 1 572 ? -54.887 -6.971 85.798 1.00 83.06 572 GLU A CA 1
ATOM 4538 C C . GLU A 1 572 ? -55.698 -8.241 86.097 1.00 83.06 572 GLU A C 1
ATOM 4540 O O . GLU A 1 572 ? -56.151 -8.440 87.231 1.00 83.06 572 GLU A O 1
ATOM 4545 N N . LEU A 1 573 ? -55.810 -9.145 85.116 1.00 82.94 573 LEU A N 1
ATOM 4546 C CA . LEU A 1 573 ? -56.459 -10.441 85.293 1.00 82.94 573 LEU A CA 1
ATOM 4547 C C . LEU A 1 573 ? -55.742 -11.271 86.364 1.00 82.94 573 LEU A C 1
ATOM 4549 O O . LEU A 1 573 ? -56.380 -11.694 87.331 1.00 82.94 573 LEU A O 1
ATOM 4553 N N . ARG A 1 574 ? -54.417 -11.425 86.253 1.00 81.12 574 ARG A N 1
ATOM 4554 C CA . ARG A 1 574 ? -53.602 -12.196 87.203 1.00 81.12 574 ARG A CA 1
ATOM 4555 C C . ARG A 1 574 ? -53.715 -11.661 88.632 1.00 81.12 574 ARG A C 1
ATOM 4557 O O . ARG A 1 574 ? -53.949 -12.429 89.563 1.00 81.12 574 ARG A O 1
ATOM 4564 N N . SER A 1 575 ? -53.614 -10.344 88.807 1.00 78.50 575 SER A N 1
ATOM 4565 C CA . SER A 1 575 ? -53.748 -9.678 90.110 1.00 78.50 575 SER A CA 1
ATOM 4566 C C . SER A 1 575 ? -55.133 -9.899 90.732 1.00 78.50 575 SER A C 1
ATOM 4568 O O . SER A 1 575 ? -55.263 -10.135 91.939 1.00 78.50 575 SER A O 1
ATOM 4570 N N . SER A 1 576 ? -56.189 -9.885 89.911 1.00 77.12 576 SER A N 1
ATOM 4571 C CA . SER A 1 576 ? -57.552 -10.151 90.375 1.00 77.12 576 SER A CA 1
ATOM 4572 C C . SER A 1 576 ? -57.758 -11.608 90.817 1.00 77.12 576 SER A C 1
ATOM 4574 O O . SER A 1 576 ? -58.387 -11.842 91.855 1.00 77.12 576 SER A O 1
ATOM 4576 N N . GLU A 1 577 ? -57.175 -12.573 90.097 1.00 83.62 577 GLU A N 1
ATOM 4577 C CA . GLU A 1 577 ? -57.241 -14.003 90.421 1.00 83.62 577 GLU A CA 1
ATOM 4578 C C . GLU A 1 577 ? -56.473 -14.334 91.706 1.00 83.62 577 GLU A C 1
ATOM 4580 O O . GLU A 1 577 ? -57.013 -14.999 92.594 1.00 83.62 577 GLU A O 1
ATOM 4585 N N . GLU A 1 578 ? -55.246 -13.825 91.861 1.00 83.38 578 GLU A N 1
ATOM 4586 C CA . GLU A 1 578 ? -54.442 -14.021 93.075 1.00 83.38 578 GLU A CA 1
ATOM 4587 C C . GLU A 1 578 ? -55.132 -13.428 94.308 1.00 83.38 578 GLU A C 1
ATOM 4589 O O . GLU A 1 578 ? -55.194 -14.062 95.367 1.00 83.38 578 GLU A O 1
ATOM 4594 N N . ARG A 1 579 ? -55.723 -12.236 94.164 1.00 81.56 579 ARG A N 1
ATOM 4595 C CA . ARG A 1 579 ? -56.492 -11.593 95.232 1.00 81.56 579 ARG A CA 1
ATOM 4596 C C . ARG A 1 579 ? -57.731 -12.402 95.609 1.00 81.56 579 ARG A C 1
ATOM 4598 O O . ARG A 1 579 ? -58.002 -12.553 96.800 1.00 81.56 579 ARG A O 1
ATOM 4605 N N . TYR A 1 580 ? -58.474 -12.922 94.631 1.00 83.62 580 TYR A N 1
ATOM 4606 C CA . TYR A 1 580 ? -59.626 -13.790 94.887 1.00 83.62 580 TYR A CA 1
ATOM 4607 C C . TYR A 1 580 ? -59.206 -15.063 95.627 1.00 83.62 580 TYR A C 1
ATOM 4609 O O . TYR A 1 580 ? -59.785 -15.382 96.665 1.00 83.62 580 TYR A O 1
ATOM 4617 N N . ARG A 1 581 ? -58.149 -15.738 95.158 1.00 82.25 581 ARG A N 1
ATOM 4618 C CA . ARG A 1 581 ? -57.641 -16.973 95.768 1.00 82.25 581 ARG A CA 1
ATOM 4619 C C . ARG A 1 581 ? -57.165 -16.756 97.203 1.00 82.25 581 ARG A C 1
ATOM 4621 O O . ARG A 1 581 ? -57.488 -17.548 98.079 1.00 82.25 581 ARG A O 1
ATOM 4628 N N . SER A 1 582 ? -56.466 -15.651 97.458 1.00 82.12 582 SER A N 1
ATOM 4629 C CA . SER A 1 582 ? -56.020 -15.263 98.801 1.00 82.12 582 SER A CA 1
ATOM 4630 C C . SER A 1 582 ? -57.193 -15.057 99.770 1.00 82.12 582 SER A C 1
ATOM 4632 O O . SER A 1 582 ? -57.163 -15.573 100.885 1.00 82.12 582 SER A O 1
ATOM 4634 N N . ILE A 1 583 ? -58.251 -14.353 99.344 1.00 82.62 583 ILE A N 1
ATOM 4635 C CA . ILE A 1 583 ? -59.454 -14.123 100.167 1.00 82.62 583 ILE A CA 1
ATOM 4636 C C . ILE A 1 583 ? -60.225 -15.427 100.398 1.00 82.62 583 ILE A C 1
ATOM 4638 O O . ILE A 1 583 ? -60.703 -15.664 101.508 1.00 82.62 583 ILE A O 1
ATOM 4642 N N . PHE A 1 584 ? -60.351 -16.256 99.361 1.00 85.31 584 PHE A N 1
ATOM 4643 C CA . PHE A 1 584 ? -61.038 -17.541 99.427 1.00 85.31 584 PHE A CA 1
ATOM 4644 C C . PHE A 1 584 ? -60.377 -18.471 100.457 1.00 85.31 584 PHE A C 1
ATOM 4646 O O . PHE A 1 584 ? -61.064 -18.946 101.363 1.00 85.31 584 PHE A O 1
ATOM 4653 N N . GLU A 1 585 ? -59.051 -18.642 100.392 1.00 81.31 585 GLU A N 1
ATOM 4654 C CA . GLU A 1 585 ? -58.293 -19.519 101.300 1.00 81.31 585 GLU A CA 1
ATOM 4655 C C . GLU A 1 585 ? -58.196 -18.981 102.733 1.00 81.31 585 GLU A C 1
ATOM 4657 O O . GLU A 1 585 ? -58.367 -19.731 103.690 1.00 81.31 585 GLU A O 1
ATOM 4662 N N . ALA A 1 586 ? -57.973 -17.675 102.911 1.00 80.81 586 ALA A N 1
ATOM 4663 C CA . ALA A 1 586 ? -57.800 -17.081 104.240 1.00 80.81 586 ALA A CA 1
ATOM 4664 C C . ALA A 1 586 ? -59.117 -16.893 105.022 1.00 80.81 586 ALA A C 1
ATOM 4666 O O . ALA A 1 586 ? -59.090 -16.442 106.172 1.00 80.81 586 ALA A O 1
ATOM 4667 N N . SER A 1 587 ? -60.276 -17.185 104.420 1.00 83.88 587 SER A N 1
ATOM 4668 C CA . SER A 1 587 ? -61.570 -17.021 105.085 1.00 83.88 587 SER A CA 1
ATOM 4669 C C . SER A 1 587 ? -61.711 -17.998 106.266 1.00 83.88 587 SER A C 1
ATOM 4671 O O . SER A 1 587 ? -61.626 -19.210 106.073 1.00 83.88 587 SER A O 1
ATOM 4673 N N . PRO A 1 588 ? -62.012 -17.510 107.487 1.00 79.62 588 PRO A N 1
ATOM 4674 C CA . PRO A 1 588 ? -62.220 -18.361 108.663 1.00 79.62 588 PRO A CA 1
ATOM 4675 C C . PRO A 1 588 ? -63.560 -19.114 108.632 1.00 79.62 588 PRO A C 1
ATOM 4677 O O . PRO A 1 588 ? -63.820 -19.952 109.492 1.00 79.62 588 PRO A O 1
ATOM 4680 N N . ILE A 1 589 ? -64.426 -18.791 107.669 1.00 88.44 589 ILE A N 1
ATOM 4681 C CA . ILE A 1 589 ? -65.692 -19.475 107.418 1.00 88.44 589 ILE A CA 1
ATOM 4682 C C . ILE A 1 589 ? -65.474 -20.431 106.249 1.00 88.44 589 ILE A C 1
ATOM 4684 O O . ILE A 1 589 ? -64.813 -20.062 105.271 1.00 88.44 589 ILE A O 1
ATOM 4688 N N . GLY A 1 590 ? -66.030 -21.637 106.341 1.00 88.06 590 GLY A N 1
ATOM 4689 C CA . GLY A 1 590 ? -65.964 -22.596 105.254 1.00 88.06 590 GLY A CA 1
ATOM 4690 C C . GLY A 1 590 ? -66.726 -22.084 104.041 1.00 88.06 590 GLY A C 1
ATOM 4691 O O . GLY A 1 590 ? -67.903 -21.763 104.152 1.00 88.06 590 GLY A O 1
ATOM 4692 N N . ILE A 1 591 ? -66.063 -21.993 102.894 1.00 90.38 591 ILE A N 1
ATOM 4693 C CA . ILE A 1 591 ? -66.671 -21.658 101.608 1.00 90.38 591 ILE A CA 1
ATOM 4694 C C . ILE A 1 591 ? -66.479 -22.862 100.697 1.00 90.38 591 ILE A C 1
ATOM 4696 O O . ILE A 1 591 ? -65.364 -23.359 100.541 1.00 90.38 591 ILE A O 1
ATOM 4700 N N . VAL A 1 592 ? -67.574 -23.332 100.117 1.00 89.06 592 VAL A N 1
ATOM 4701 C CA . VAL A 1 592 ? -67.628 -24.463 99.197 1.00 89.06 592 VAL A CA 1
ATOM 4702 C C . VAL A 1 592 ? -68.374 -24.005 97.955 1.00 89.06 592 VAL A C 1
ATOM 4704 O O . VAL A 1 592 ? -69.498 -23.524 98.042 1.00 89.06 592 VAL A O 1
ATOM 4707 N N . GLU A 1 593 ? -67.765 -24.152 96.795 1.00 89.38 593 GLU A N 1
ATOM 4708 C CA . GLU A 1 593 ? -68.451 -24.037 95.518 1.00 89.38 593 GLU A CA 1
ATOM 4709 C C . GLU A 1 593 ? -68.873 -25.438 95.088 1.00 89.38 593 GLU A C 1
ATOM 4711 O O . GLU A 1 593 ? -68.059 -26.360 95.093 1.00 89.38 593 GLU A O 1
ATOM 4716 N N . VAL A 1 594 ? -70.143 -25.611 94.737 1.00 89.56 594 VAL A N 1
ATOM 4717 C CA . VAL A 1 594 ? -70.680 -26.876 94.229 1.00 89.56 594 VAL A CA 1
ATOM 4718 C C . VAL A 1 594 ? -71.243 -26.699 92.827 1.00 89.56 594 VAL A C 1
ATOM 4720 O O . VAL A 1 594 ? -71.736 -25.622 92.482 1.00 89.56 594 VAL A O 1
ATOM 4723 N N . GLY A 1 595 ? -71.153 -27.747 92.021 1.00 87.69 595 GLY A N 1
ATOM 4724 C CA . GLY A 1 595 ? -71.691 -27.807 90.673 1.00 87.69 595 GLY A CA 1
ATOM 4725 C C . GLY A 1 595 ? -73.183 -28.106 90.663 1.00 87.69 595 GLY A C 1
ATOM 4726 O O . GLY A 1 595 ? -73.859 -28.102 91.695 1.00 87.69 595 GLY A O 1
ATOM 4727 N N . ALA A 1 596 ? -73.715 -28.313 89.463 1.00 83.88 596 ALA A N 1
ATOM 4728 C CA . ALA A 1 596 ? -75.141 -28.541 89.252 1.00 83.88 596 ALA A CA 1
ATOM 4729 C C . ALA A 1 596 ? -75.618 -29.932 89.722 1.00 83.88 596 ALA A C 1
ATOM 4731 O O . ALA A 1 596 ? -76.821 -30.121 89.893 1.00 83.88 596 ALA A O 1
ATOM 4732 N N . GLU A 1 597 ? -74.709 -30.890 89.938 1.00 84.19 597 GLU A N 1
ATOM 4733 C CA . GLU A 1 597 ? -74.996 -32.242 90.446 1.00 84.19 597 GLU A CA 1
ATOM 4734 C C . GLU A 1 597 ? -74.619 -32.391 91.935 1.00 84.19 597 GLU A C 1
ATOM 4736 O O . GLU A 1 597 ? -74.447 -33.501 92.449 1.00 84.19 597 GLU A O 1
ATOM 4741 N N . ASP A 1 598 ? -74.520 -31.257 92.640 1.00 86.88 598 ASP A N 1
ATOM 4742 C CA . ASP A 1 598 ? -74.149 -31.133 94.053 1.00 86.88 598 ASP A CA 1
ATOM 4743 C C . ASP A 1 598 ? -72.719 -31.632 94.366 1.00 86.88 598 ASP A C 1
ATOM 4745 O O . ASP A 1 598 ? -72.357 -31.858 95.528 1.00 86.88 598 ASP A O 1
ATOM 4749 N N . GLU A 1 599 ? -71.881 -31.791 93.338 1.00 89.44 599 GLU A N 1
ATOM 4750 C CA . GLU A 1 599 ? -70.464 -32.111 93.447 1.00 89.44 599 GLU A CA 1
ATOM 4751 C C . GLU A 1 599 ? -69.660 -30.887 93.882 1.00 89.44 599 GLU A C 1
ATOM 4753 O O . GLU A 1 599 ? -69.849 -29.785 93.377 1.00 89.44 599 GLU A O 1
ATOM 4758 N N . ILE A 1 600 ? -68.733 -31.053 94.818 1.00 89.44 600 ILE A N 1
ATOM 4759 C CA . ILE A 1 600 ? -67.863 -29.960 95.254 1.00 89.44 600 ILE A CA 1
ATOM 4760 C C . ILE A 1 600 ? -66.890 -29.622 94.113 1.00 89.44 600 ILE A C 1
ATOM 4762 O O . ILE A 1 600 ? -66.136 -30.482 93.666 1.00 89.44 600 ILE A O 1
ATOM 4766 N N . LEU A 1 601 ? -66.906 -28.379 93.633 1.00 86.94 601 LEU A N 1
ATOM 4767 C CA . LEU A 1 601 ? -66.002 -27.854 92.601 1.00 86.94 601 LEU A CA 1
ATOM 4768 C C . LEU A 1 601 ? -64.762 -27.199 93.200 1.00 86.94 601 LEU A C 1
ATOM 4770 O O . LEU A 1 601 ? -63.685 -27.294 92.621 1.00 86.94 601 LEU A O 1
ATOM 4774 N N . SER A 1 602 ? -64.921 -26.530 94.342 1.00 86.94 602 SER A N 1
ATOM 4775 C CA . SER A 1 602 ? -63.818 -25.991 95.134 1.00 86.94 602 SER A CA 1
ATOM 4776 C C . SER A 1 602 ? -64.239 -25.831 96.592 1.00 86.94 602 SER A C 1
ATOM 4778 O O . SER A 1 602 ? -65.417 -25.643 96.899 1.00 86.94 602 SER A O 1
ATOM 4780 N N . CYS A 1 603 ? -63.297 -25.903 97.526 1.00 86.88 603 CYS A N 1
ATOM 4781 C CA . CYS A 1 603 ? -63.556 -25.574 98.925 1.00 86.88 603 CYS A CA 1
ATOM 4782 C C . CYS A 1 603 ? -62.310 -24.985 99.581 1.00 86.88 603 CYS A C 1
ATOM 4784 O O . CYS A 1 603 ? -61.205 -25.460 99.334 1.00 86.88 603 CYS A O 1
ATOM 4786 N N . ASN A 1 604 ? -62.481 -23.975 100.431 1.00 88.31 604 ASN A N 1
ATOM 4787 C CA . ASN A 1 604 ? -61.355 -23.377 101.143 1.00 88.31 604 ASN A CA 1
ATOM 4788 C C . ASN A 1 604 ? -60.891 -24.237 102.334 1.00 88.31 604 ASN A C 1
ATOM 4790 O O . ASN A 1 604 ? -61.554 -25.200 102.743 1.00 88.31 604 ASN A O 1
ATOM 4794 N N . GLU A 1 605 ? -59.757 -23.871 102.935 1.00 85.44 605 GLU A N 1
ATOM 4795 C CA . GLU A 1 605 ? -59.184 -24.591 104.081 1.00 85.44 605 GLU A CA 1
ATOM 4796 C C . GLU A 1 605 ? -60.178 -24.755 105.253 1.00 85.44 605 GLU A C 1
ATOM 4798 O O . GLU A 1 605 ? -60.285 -25.832 105.848 1.00 85.44 605 GLU A O 1
ATOM 4803 N N . ALA A 1 606 ? -60.952 -23.712 105.575 1.00 86.31 606 ALA A N 1
ATOM 4804 C CA . ALA A 1 606 ? -61.943 -23.758 106.652 1.00 86.31 606 ALA A CA 1
ATOM 4805 C C . ALA A 1 606 ? -63.073 -24.764 106.368 1.00 86.31 606 ALA A C 1
ATOM 4807 O O . ALA A 1 606 ? -63.469 -25.515 107.262 1.00 86.31 606 ALA A O 1
ATOM 4808 N N . ALA A 1 607 ? -63.560 -24.838 105.127 1.00 87.56 607 ALA A N 1
ATOM 4809 C CA . ALA A 1 607 ? -64.567 -25.815 104.727 1.00 87.56 607 ALA A CA 1
ATOM 4810 C C . ALA A 1 607 ? -64.013 -27.238 104.784 1.00 87.56 607 ALA A C 1
ATOM 4812 O O . ALA A 1 607 ? -64.687 -28.132 105.288 1.00 87.56 607 ALA A O 1
ATOM 4813 N N . SER A 1 608 ? -62.772 -27.438 104.340 1.00 84.94 608 SER A N 1
ATOM 4814 C CA . SER A 1 608 ? -62.112 -28.747 104.377 1.00 84.94 608 SER A CA 1
ATOM 4815 C C . SER A 1 608 ? -62.015 -29.296 105.806 1.00 84.94 608 SER A C 1
ATOM 4817 O O . SER A 1 608 ? -62.297 -30.474 106.035 1.00 84.94 608 SER A O 1
ATOM 4819 N N . LYS A 1 609 ? -61.723 -28.427 106.787 1.00 82.75 609 LYS A N 1
ATOM 4820 C CA . LYS A 1 609 ? -61.727 -28.769 108.221 1.00 82.75 609 LYS A CA 1
ATOM 4821 C C . LYS A 1 609 ? -63.120 -29.133 108.736 1.00 82.75 609 LYS A C 1
ATOM 4823 O O . LYS A 1 609 ? -63.256 -30.132 109.437 1.00 82.75 609 LYS A O 1
ATOM 4828 N N . ILE A 1 610 ? -64.152 -28.367 108.370 1.00 83.88 610 ILE A N 1
ATOM 4829 C CA . ILE A 1 610 ? -65.547 -28.630 108.773 1.00 83.88 610 ILE A CA 1
ATOM 4830 C C . ILE A 1 610 ? -66.047 -29.963 108.191 1.00 83.88 610 ILE A C 1
ATOM 4832 O O . ILE A 1 610 ? -66.650 -30.777 108.896 1.00 83.88 610 ILE A O 1
ATOM 4836 N N . LEU A 1 611 ? -65.758 -30.216 106.913 1.00 83.62 611 LEU A N 1
ATOM 4837 C CA . LEU A 1 611 ? -66.136 -31.441 106.204 1.00 83.62 611 LEU A CA 1
ATOM 4838 C C . LEU A 1 611 ? -65.274 -32.654 106.610 1.00 83.62 611 LEU A C 1
ATOM 4840 O O . LEU A 1 611 ? -65.663 -33.795 106.363 1.00 83.62 611 LEU A O 1
ATOM 4844 N N . GLY A 1 612 ? -64.127 -32.438 107.262 1.00 76.44 612 GLY A N 1
ATOM 4845 C CA . GLY A 1 612 ? -63.213 -33.496 107.703 1.00 76.44 612 GLY A CA 1
ATOM 4846 C C . GLY A 1 612 ? -62.491 -34.199 106.548 1.00 76.44 612 GLY A C 1
ATOM 4847 O O . GLY A 1 612 ? -62.371 -35.429 106.550 1.00 76.44 612 GLY A O 1
ATOM 4848 N N . CYS A 1 613 ? -62.065 -33.437 105.537 1.00 78.56 613 CYS A N 1
ATOM 4849 C CA . CYS A 1 613 ? -61.240 -33.925 104.432 1.00 78.56 613 CYS A CA 1
ATOM 4850 C C . CYS A 1 613 ? -59.750 -33.682 104.735 1.00 78.56 613 CYS A C 1
ATOM 4852 O O . CYS A 1 613 ? -59.327 -32.533 104.813 1.00 78.56 613 CYS A O 1
ATOM 4854 N N . ASP A 1 614 ? -58.956 -34.752 104.855 1.00 62.25 614 ASP A N 1
ATOM 4855 C CA . ASP A 1 614 ? -57.496 -34.664 105.018 1.00 62.25 614 ASP A CA 1
ATOM 4856 C C . ASP A 1 614 ? -56.811 -34.672 103.634 1.00 62.25 614 ASP A C 1
ATOM 4858 O O . ASP A 1 614 ? -56.922 -35.671 102.916 1.00 62.25 614 ASP A O 1
ATOM 4862 N N . ASP A 1 615 ? -56.159 -33.559 103.258 1.00 55.34 615 ASP A N 1
ATOM 4863 C CA . ASP A 1 615 ? -55.207 -33.317 102.139 1.00 55.34 615 ASP A CA 1
ATOM 4864 C C . ASP A 1 615 ? -55.462 -33.978 100.759 1.00 55.34 615 ASP A C 1
ATOM 4866 O O . ASP A 1 615 ? -54.609 -33.986 99.873 1.00 55.34 615 ASP A O 1
ATOM 4870 N N . SER A 1 616 ? -56.671 -34.474 100.511 1.00 49.84 616 SER A N 1
ATOM 4871 C CA . SER A 1 616 ? -57.176 -34.870 99.197 1.00 49.84 616 SER A CA 1
ATOM 4872 C C . SER A 1 616 ? -58.612 -34.381 99.087 1.00 49.84 616 SER A C 1
ATOM 4874 O O . SER A 1 616 ? -59.549 -34.961 99.647 1.00 49.84 616 SER A O 1
ATOM 4876 N N . SER A 1 617 ? -58.680 -33.222 98.434 1.00 65.25 617 SER A N 1
ATOM 4877 C CA . SER A 1 617 ? -59.805 -32.343 98.152 1.00 65.25 617 SER A CA 1
ATOM 4878 C C . SER A 1 617 ? -61.188 -32.957 98.378 1.00 65.25 617 SER A C 1
ATOM 4880 O O . SER A 1 617 ? -61.503 -34.047 97.894 1.00 65.25 617 SER A O 1
ATOM 4882 N N . CYS A 1 618 ? -62.058 -32.247 99.101 1.00 71.56 618 CYS A N 1
ATOM 4883 C CA . CYS A 1 618 ? -63.477 -32.593 99.082 1.00 71.56 618 CYS A CA 1
ATOM 4884 C C . CYS A 1 618 ? -64.064 -32.462 97.658 1.00 71.56 618 CYS A C 1
ATOM 4886 O O . CYS A 1 618 ? -65.163 -32.957 97.429 1.00 71.56 618 CYS A O 1
ATOM 4888 N N . GLU A 1 619 ? -63.334 -31.848 96.715 1.00 82.19 619 GLU A N 1
ATOM 4889 C CA . GLU A 1 619 ? -63.709 -31.730 95.307 1.00 82.19 619 GLU A CA 1
ATOM 4890 C C . GLU A 1 619 ? -64.064 -33.081 94.668 1.00 82.19 619 GLU A C 1
ATOM 4892 O O . GLU A 1 619 ? -63.429 -34.113 94.898 1.00 82.19 619 GLU A O 1
ATOM 4897 N N . GLY A 1 620 ? -65.129 -33.073 93.871 1.00 81.19 620 GLY A N 1
ATOM 4898 C CA . GLY A 1 620 ? -65.723 -34.244 93.233 1.00 81.19 620 GLY A CA 1
ATOM 4899 C C . GLY A 1 620 ? -66.612 -35.097 94.144 1.00 81.19 620 GLY A C 1
ATOM 4900 O O . GLY A 1 620 ? -67.321 -35.965 93.638 1.00 81.19 620 GLY A O 1
ATOM 4901 N N . LYS A 1 621 ? -66.623 -34.877 95.466 1.00 85.94 621 LYS A N 1
ATOM 4902 C CA . LYS A 1 621 ? -67.585 -35.528 96.375 1.00 85.94 621 LYS A CA 1
ATOM 4903 C C . LYS A 1 621 ? -68.894 -34.753 96.396 1.00 85.94 621 LYS A C 1
ATOM 4905 O O . LYS A 1 621 ? -68.907 -33.545 96.178 1.00 85.94 621 LYS A O 1
ATOM 4910 N N . ASN A 1 622 ? -69.988 -35.439 96.699 1.00 86.31 622 ASN A N 1
ATOM 4911 C CA . ASN A 1 622 ? -71.289 -34.800 96.805 1.00 86.31 622 ASN A CA 1
ATOM 4912 C C . ASN A 1 622 ? -71.449 -34.145 98.189 1.00 86.31 622 ASN A C 1
ATOM 4914 O O . ASN A 1 622 ? -71.271 -34.805 99.217 1.00 86.31 622 ASN A O 1
ATOM 4918 N N . ILE A 1 623 ? -71.786 -32.852 98.237 1.00 85.44 623 ILE A N 1
ATOM 4919 C CA . ILE A 1 623 ? -71.906 -32.105 99.503 1.00 85.44 623 ILE A CA 1
ATOM 4920 C C . ILE A 1 623 ? -73.002 -32.673 100.418 1.00 85.44 623 ILE A C 1
ATOM 4922 O O . ILE A 1 623 ? -72.892 -32.605 101.643 1.00 85.44 623 ILE A O 1
ATOM 4926 N N . LEU A 1 624 ? -74.038 -33.289 99.841 1.00 86.06 624 LEU A N 1
ATOM 4927 C CA . LEU A 1 624 ? -75.175 -33.852 100.570 1.00 86.06 624 LEU A CA 1
ATOM 4928 C C . LEU A 1 624 ? -74.807 -35.106 101.370 1.00 86.06 624 LEU A C 1
ATOM 4930 O O . LEU A 1 624 ? -75.524 -35.460 102.307 1.00 86.06 624 LEU A O 1
ATOM 4934 N N . ASP A 1 625 ? -73.699 -35.777 101.042 1.00 83.75 625 ASP A N 1
ATOM 4935 C CA . ASP A 1 625 ? -73.227 -36.953 101.785 1.00 83.75 625 ASP A CA 1
ATOM 4936 C C . ASP A 1 625 ? -72.739 -36.615 103.196 1.00 83.75 625 ASP A C 1
ATOM 4938 O O . ASP A 1 625 ? -72.685 -37.494 104.058 1.00 83.75 625 ASP A O 1
ATOM 4942 N N . TYR A 1 626 ? -72.439 -35.341 103.452 1.00 84.25 626 TYR A N 1
ATOM 4943 C CA . TYR A 1 626 ? -72.014 -34.860 104.760 1.00 84.25 626 TYR A CA 1
ATOM 4944 C C . TYR A 1 626 ? -73.185 -34.507 105.683 1.00 84.25 626 TYR A C 1
ATOM 4946 O O . TYR A 1 626 ? -72.952 -34.255 106.858 1.00 84.25 626 TYR A O 1
ATOM 4954 N N . ILE A 1 627 ? -74.436 -34.516 105.212 1.00 84.56 627 ILE A N 1
ATOM 4955 C CA . ILE A 1 627 ? -75.614 -34.235 106.047 1.00 84.56 627 ILE A CA 1
ATOM 4956 C C . ILE A 1 627 ? -76.071 -35.532 106.733 1.00 84.56 627 ILE A C 1
ATOM 4958 O O . ILE A 1 627 ? -76.431 -36.505 106.069 1.00 84.56 627 ILE A O 1
ATOM 4962 N N . GLY A 1 628 ? -76.039 -35.560 108.071 1.00 73.12 628 GLY A N 1
ATOM 4963 C CA . GLY A 1 628 ? -76.257 -36.779 108.860 1.00 73.12 628 GLY A CA 1
ATOM 4964 C C . GLY A 1 628 ? -77.714 -37.250 108.945 1.00 73.12 628 GLY A C 1
ATOM 4965 O O . GLY A 1 628 ? -77.960 -38.459 108.986 1.00 73.12 628 GLY A O 1
ATOM 4966 N N . ASP A 1 629 ? -78.677 -36.321 108.955 1.00 79.94 629 ASP A N 1
ATOM 4967 C CA . ASP A 1 629 ? -80.110 -36.633 108.981 1.00 79.94 629 ASP A CA 1
ATOM 4968 C C . ASP A 1 629 ? -80.665 -36.791 107.556 1.00 79.94 629 ASP A C 1
ATOM 4970 O O . ASP A 1 629 ? -80.662 -35.864 106.744 1.00 79.94 629 ASP A O 1
ATOM 4974 N N . SER A 1 630 ? -81.214 -37.975 107.269 1.00 76.56 630 SER A N 1
ATOM 4975 C CA . SER A 1 630 ? -81.884 -38.297 106.002 1.00 76.56 630 SER A CA 1
ATOM 4976 C C . SER A 1 630 ? -83.006 -37.323 105.618 1.00 76.56 630 SER A C 1
ATOM 4978 O O . SER A 1 630 ? -83.224 -37.094 104.430 1.00 76.56 630 SER A O 1
ATOM 4980 N N . LYS A 1 631 ? -83.707 -36.727 106.593 1.00 80.38 631 LYS A N 1
ATOM 4981 C CA . LYS A 1 631 ? -84.786 -35.767 106.334 1.00 80.38 631 LYS A CA 1
ATOM 4982 C C . LYS A 1 631 ? -84.239 -34.388 105.963 1.00 80.38 631 LYS A C 1
ATOM 4984 O O . LYS A 1 631 ? -84.768 -33.760 105.049 1.00 80.38 631 LYS A O 1
ATOM 4989 N N . GLU A 1 632 ? -83.175 -33.944 106.633 1.00 82.00 632 GLU A N 1
ATOM 4990 C CA . GLU A 1 632 ? -82.490 -32.678 106.330 1.00 82.00 632 GLU A CA 1
ATOM 4991 C C . GLU A 1 632 ? -81.775 -32.743 104.976 1.00 82.00 632 GLU A C 1
ATOM 4993 O O . GLU A 1 632 ? -81.847 -31.793 104.196 1.00 82.00 632 GLU A O 1
ATOM 4998 N N . ARG A 1 633 ? -81.164 -33.890 104.647 1.00 84.38 633 ARG A N 1
ATOM 4999 C CA . ARG A 1 633 ? -80.514 -34.134 103.352 1.00 84.38 633 ARG A CA 1
ATOM 5000 C C . ARG A 1 633 ? -81.479 -33.942 102.182 1.00 84.38 633 ARG A C 1
ATOM 5002 O O . ARG A 1 633 ? -81.171 -33.183 101.269 1.00 84.38 633 ARG A O 1
ATOM 5009 N N . SER A 1 634 ? -82.644 -34.594 102.215 1.00 81.94 634 SER A N 1
ATOM 5010 C CA . SER A 1 634 ? -83.638 -34.478 101.138 1.00 81.94 634 SER A CA 1
ATOM 5011 C C . SER A 1 634 ? -84.210 -33.064 101.007 1.00 81.94 634 SER A C 1
ATOM 5013 O O . SER A 1 634 ? -84.487 -32.626 99.895 1.00 81.94 634 SER A O 1
ATOM 5015 N N . GLU A 1 635 ? -84.359 -32.331 102.117 1.00 83.19 635 GLU A N 1
ATOM 5016 C CA . GLU A 1 635 ? -84.825 -30.940 102.082 1.00 83.19 635 GLU A CA 1
ATOM 5017 C C . GLU A 1 635 ? -83.797 -30.011 101.412 1.00 83.19 635 GLU A C 1
ATOM 5019 O O . GLU A 1 635 ? -84.170 -29.158 100.606 1.00 83.19 635 GLU A O 1
ATOM 5024 N N . ILE A 1 636 ? -82.506 -30.173 101.715 1.00 84.25 636 ILE A N 1
ATOM 5025 C CA . ILE A 1 636 ? -81.440 -29.366 101.105 1.00 84.25 636 ILE A CA 1
ATOM 5026 C C . ILE A 1 636 ? -81.230 -29.725 99.632 1.00 84.25 636 ILE A C 1
ATOM 5028 O O . ILE A 1 636 ? -81.102 -28.818 98.814 1.00 84.25 636 ILE A O 1
ATOM 5032 N N . GLU A 1 637 ? -81.276 -31.009 99.276 1.00 85.06 637 GLU A N 1
ATOM 5033 C CA . GLU A 1 637 ? -81.209 -31.468 97.882 1.00 85.06 637 GLU A CA 1
ATOM 5034 C C . GLU A 1 637 ? -82.341 -30.874 97.029 1.00 85.06 637 GLU A C 1
ATOM 5036 O O . GLU A 1 637 ? -82.116 -30.377 95.925 1.00 85.06 637 GLU A O 1
ATOM 5041 N N . GLU A 1 638 ? -83.575 -30.872 97.542 1.00 83.38 638 GLU A N 1
ATOM 5042 C CA . GLU A 1 638 ? -84.719 -30.295 96.832 1.00 83.38 638 GLU A CA 1
ATOM 5043 C C . GLU A 1 638 ? -84.570 -28.777 96.648 1.00 83.38 638 GLU A C 1
ATOM 5045 O O . GLU A 1 638 ? -84.900 -28.244 95.585 1.00 83.38 638 GLU A O 1
ATOM 5050 N N . ARG A 1 639 ? -84.039 -28.076 97.656 1.00 83.19 639 ARG A N 1
ATOM 5051 C CA . ARG A 1 639 ? -83.789 -26.628 97.595 1.00 83.19 639 ARG A CA 1
ATOM 5052 C C . ARG A 1 639 ? -82.665 -26.270 96.623 1.00 83.19 639 ARG A C 1
ATOM 5054 O O . ARG A 1 639 ? -82.832 -25.320 95.862 1.00 83.19 639 ARG A O 1
ATOM 5061 N N . LEU A 1 640 ? -81.577 -27.043 96.590 1.00 82.88 640 LEU A N 1
ATOM 5062 C CA . LEU A 1 640 ? -80.487 -26.886 95.617 1.00 82.88 640 LEU A CA 1
ATOM 5063 C C . LEU A 1 640 ? -80.996 -27.079 94.183 1.00 82.88 640 LEU A C 1
ATOM 5065 O O . LEU A 1 640 ? -80.776 -26.220 93.328 1.00 82.88 640 LEU A O 1
ATOM 5069 N N . LYS A 1 641 ? -81.799 -28.124 93.945 1.00 81.62 641 LYS A N 1
ATOM 5070 C CA . LYS A 1 641 ? -82.442 -28.385 92.644 1.00 81.62 641 LYS A CA 1
ATOM 5071 C C . LYS A 1 641 ? -83.407 -27.283 92.208 1.00 81.62 641 LYS A C 1
ATOM 5073 O O . LYS A 1 641 ? -83.544 -27.024 91.015 1.00 81.62 641 LYS A O 1
ATOM 5078 N N . LYS A 1 642 ? -84.078 -26.630 93.159 1.00 79.50 642 LYS A N 1
ATOM 5079 C CA . LYS A 1 642 ? -84.974 -25.489 92.906 1.00 79.50 642 LYS A CA 1
ATOM 5080 C C . LYS A 1 642 ? -84.244 -24.143 92.807 1.00 79.50 642 LYS A C 1
ATOM 5082 O O . LYS A 1 642 ? -84.892 -23.138 92.525 1.00 79.50 642 LYS A O 1
ATOM 5087 N N . GLY A 1 643 ? -82.926 -24.107 93.030 1.00 77.12 643 GLY A N 1
ATOM 5088 C CA . GLY A 1 643 ? -82.134 -22.876 93.043 1.00 77.12 643 GLY A CA 1
ATOM 5089 C C . GLY A 1 643 ? -82.481 -21.936 94.202 1.00 77.12 643 GLY A C 1
ATOM 5090 O O . GLY A 1 643 ? -82.294 -20.722 94.103 1.00 77.12 643 GLY A O 1
ATOM 5091 N N . GLU A 1 644 ? -83.033 -22.469 95.292 1.00 79.31 644 GLU A N 1
ATOM 5092 C CA . GLU A 1 644 ? -83.463 -21.675 96.436 1.00 79.31 644 GLU A CA 1
ATOM 5093 C C . GLU A 1 644 ? -82.273 -21.274 97.313 1.00 79.31 644 GLU A C 1
ATOM 5095 O O . GLU A 1 644 ? -81.397 -22.072 97.640 1.00 79.31 644 GLU A O 1
ATOM 5100 N N . THR A 1 645 ? -82.260 -20.015 97.754 1.00 82.88 645 THR A N 1
ATOM 5101 C CA . THR A 1 645 ? -81.262 -19.545 98.721 1.00 82.88 645 THR A CA 1
ATOM 5102 C C . THR A 1 645 ? -81.628 -20.030 100.121 1.00 82.88 645 THR A C 1
ATOM 5104 O O . THR A 1 645 ? -82.729 -19.773 100.611 1.00 82.88 645 THR A O 1
ATOM 5107 N N . VAL A 1 646 ? -80.679 -20.668 100.798 1.00 84.62 646 VAL A N 1
ATOM 5108 C CA . VAL A 1 646 ? -80.793 -21.057 102.208 1.00 84.62 646 VAL A CA 1
ATOM 5109 C C . VAL A 1 646 ? -79.942 -20.102 103.036 1.00 84.62 646 VAL A C 1
ATOM 5111 O O . VAL A 1 646 ? -78.841 -19.743 102.627 1.00 84.62 646 VAL A O 1
ATOM 5114 N N . LYS A 1 647 ? -80.442 -19.659 104.189 1.00 85.25 647 LYS A N 1
ATOM 5115 C CA . LYS A 1 647 ? -79.688 -18.795 105.104 1.00 85.25 647 LYS A CA 1
ATOM 5116 C C . LYS A 1 647 ? -79.756 -19.324 106.521 1.00 85.25 647 LYS A C 1
ATOM 5118 O O . LYS A 1 647 ? -80.840 -19.677 106.984 1.00 85.25 647 LYS A O 1
ATOM 5123 N N . ASP A 1 648 ? -78.600 -19.324 107.172 1.00 82.75 648 ASP A N 1
ATOM 5124 C CA . ASP A 1 648 ? -78.402 -19.597 108.596 1.00 82.75 648 ASP A CA 1
ATOM 5125 C C . ASP A 1 648 ? -79.129 -20.849 109.111 1.00 82.75 648 ASP A C 1
ATOM 5127 O O . ASP A 1 648 ? -79.694 -20.876 110.210 1.00 82.75 648 ASP A O 1
ATOM 5131 N N . ARG A 1 649 ? -79.169 -21.901 108.288 1.00 85.81 649 ARG A N 1
ATOM 5132 C CA . ARG A 1 649 ? -79.867 -23.137 108.628 1.00 85.81 649 ARG A CA 1
ATOM 5133 C C . ARG A 1 649 ? -78.939 -24.027 109.445 1.00 85.81 649 ARG A C 1
ATOM 5135 O O . ARG A 1 649 ? -77.905 -24.453 108.949 1.00 85.81 649 ARG A O 1
ATOM 5142 N N . LEU A 1 650 ? -79.323 -24.318 110.684 1.00 84.50 650 LEU A N 1
ATOM 5143 C CA . LEU A 1 650 ? -78.579 -25.233 111.549 1.00 84.50 650 LEU A CA 1
ATOM 5144 C C . LEU A 1 650 ? -78.787 -26.672 111.088 1.00 84.50 650 LEU A C 1
ATOM 5146 O O . LEU A 1 650 ? -79.919 -27.148 111.111 1.00 84.50 650 LEU A O 1
ATOM 5150 N N . ILE A 1 651 ? -77.708 -27.325 110.663 1.00 85.94 651 ILE A N 1
ATOM 5151 C CA . ILE A 1 651 ? -77.706 -28.711 110.186 1.00 85.94 651 ILE A CA 1
ATOM 5152 C C . ILE A 1 651 ? -76.540 -29.446 110.835 1.00 85.94 651 ILE A C 1
ATOM 5154 O O . ILE A 1 651 ? -75.458 -28.882 111.033 1.00 85.94 651 ILE A O 1
ATOM 5158 N N . ALA A 1 652 ? -76.766 -30.710 111.173 1.00 82.12 652 ALA A N 1
ATOM 5159 C CA . ALA A 1 652 ? -75.720 -31.583 111.673 1.00 82.12 652 ALA A CA 1
ATOM 5160 C C . ALA A 1 652 ? -74.933 -32.186 110.503 1.00 82.12 652 ALA A C 1
ATOM 5162 O O . ALA A 1 652 ? -75.453 -32.980 109.711 1.00 82.12 652 ALA A O 1
ATOM 5163 N N . PHE A 1 653 ? -73.661 -31.808 110.396 1.00 83.25 653 PHE A N 1
ATOM 5164 C CA . PHE A 1 653 ? -72.740 -32.410 109.445 1.00 83.25 653 PHE A CA 1
ATOM 5165 C C . PHE A 1 653 ? -72.025 -33.589 110.099 1.00 83.25 653 PHE A C 1
ATOM 5167 O O . PHE A 1 653 ? -71.521 -33.495 111.218 1.00 83.25 653 PHE A O 1
ATOM 5174 N N . LYS A 1 654 ? -71.969 -34.715 109.394 1.00 79.25 654 LYS A N 1
ATOM 5175 C CA . LYS A 1 654 ? -71.309 -35.938 109.833 1.00 79.25 654 LYS A CA 1
ATOM 5176 C C . LYS A 1 654 ? -70.002 -36.111 109.073 1.00 79.25 654 LYS A C 1
ATOM 5178 O O . LYS A 1 654 ? -69.999 -36.299 107.859 1.00 79.25 654 LYS A O 1
ATOM 5183 N N . ASN A 1 655 ? -68.893 -36.096 109.801 1.00 74.44 655 ASN A N 1
ATOM 5184 C CA . ASN A 1 655 ? -67.556 -36.312 109.257 1.00 74.44 655 ASN A CA 1
ATOM 5185 C C . ASN A 1 655 ? -66.853 -37.487 109.970 1.00 74.44 655 ASN A C 1
ATOM 5187 O O . ASN A 1 655 ? -67.425 -38.153 110.837 1.00 74.44 655 ASN A O 1
ATOM 5191 N N . LYS A 1 656 ? -65.601 -37.783 109.591 1.00 66.25 656 LYS A N 1
ATOM 5192 C CA . LYS A 1 656 ? -64.798 -38.852 110.223 1.00 66.25 656 LYS A CA 1
ATOM 5193 C C . LYS A 1 656 ? -64.462 -38.576 111.699 1.00 66.25 656 LYS A C 1
ATOM 5195 O O . LYS A 1 656 ? -64.170 -39.522 112.426 1.00 66.25 656 LYS A O 1
ATOM 5200 N N . GLY A 1 657 ? -64.483 -37.312 112.125 1.00 62.34 657 GLY A N 1
ATOM 5201 C CA . GLY A 1 657 ? -64.182 -36.865 113.488 1.00 62.34 657 GLY A CA 1
ATOM 5202 C C . GLY A 1 657 ? -65.394 -36.810 114.426 1.00 62.34 657 GLY A C 1
ATOM 5203 O O . GLY A 1 657 ? -65.206 -36.658 115.632 1.00 62.34 657 GLY A O 1
ATOM 5204 N N . GLY A 1 658 ? -66.618 -36.962 113.909 1.00 72.62 658 GLY A N 1
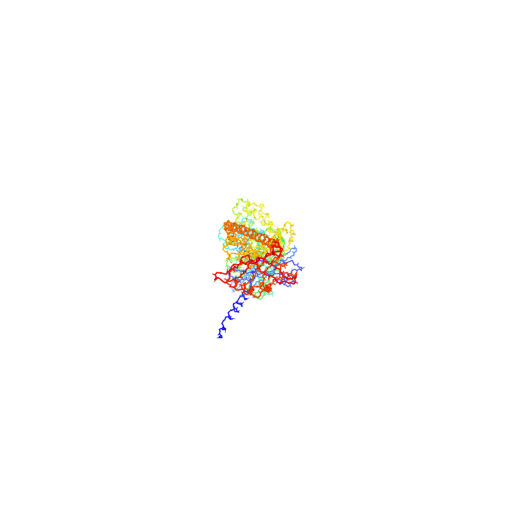ATOM 5205 C CA . GLY A 1 658 ? -67.857 -36.923 114.683 1.00 72.62 658 GLY A CA 1
ATOM 5206 C C . GLY A 1 658 ? -68.970 -36.134 113.990 1.00 72.62 658 GLY A C 1
ATOM 5207 O O . GLY A 1 658 ? -69.006 -36.013 112.767 1.00 72.62 658 GLY A O 1
ATOM 5208 N N . GLU A 1 659 ? -69.907 -35.632 114.790 1.00 79.06 659 GLU A N 1
ATOM 5209 C CA . GLU A 1 659 ? -71.017 -34.785 114.345 1.00 79.06 659 GLU A CA 1
ATOM 5210 C C . GLU A 1 659 ? -70.715 -33.324 114.717 1.00 79.06 659 GLU A C 1
ATOM 5212 O O . GLU A 1 659 ? -70.510 -33.009 115.893 1.00 79.06 659 GLU A O 1
ATOM 5217 N N . THR A 1 660 ? -70.655 -32.447 113.712 1.00 81.69 660 THR A N 1
ATOM 5218 C CA . THR A 1 660 ? -70.387 -31.007 113.840 1.00 81.69 660 THR A CA 1
ATOM 5219 C C . THR A 1 660 ? -71.659 -30.238 113.500 1.00 81.69 660 THR A C 1
ATOM 5221 O O . THR A 1 660 ? -72.248 -30.443 112.439 1.00 81.69 660 THR A O 1
ATOM 5224 N N . MET A 1 661 ? -72.089 -29.326 114.373 1.00 84.00 661 MET A N 1
ATOM 5225 C CA . MET A 1 661 ? -73.237 -28.464 114.082 1.00 84.00 661 MET A CA 1
ATOM 5226 C C . MET A 1 661 ? -72.774 -27.262 113.271 1.00 84.00 661 MET A C 1
ATOM 5228 O O . MET A 1 661 ? -71.960 -26.469 113.748 1.00 84.00 661 MET A O 1
ATOM 5232 N N . VAL A 1 662 ? -73.322 -27.094 112.069 1.00 86.81 662 VAL A N 1
ATOM 5233 C CA . VAL A 1 662 ? -72.974 -25.979 111.185 1.00 86.81 662 VAL A CA 1
ATOM 5234 C C . VAL A 1 662 ? -74.188 -25.112 110.886 1.00 86.81 662 VAL A C 1
ATOM 5236 O O . VAL A 1 662 ? -75.307 -25.599 110.733 1.00 86.81 662 VAL A O 1
ATOM 5239 N N . SER A 1 663 ? -73.958 -23.807 110.784 1.00 89.25 663 SER A N 1
ATOM 5240 C CA . SER A 1 663 ? -74.877 -22.884 110.131 1.00 89.25 663 SER A CA 1
ATOM 5241 C C . SER A 1 663 ? -74.586 -22.907 108.632 1.00 89.25 663 SER A C 1
ATOM 5243 O O . SER A 1 663 ? -73.519 -22.466 108.198 1.00 89.25 663 SER A O 1
ATOM 5245 N N . LEU A 1 664 ? -75.515 -23.465 107.859 1.00 88.94 664 LEU A N 1
ATOM 5246 C CA . LEU A 1 664 ? -75.451 -23.615 106.411 1.00 88.94 664 LEU A CA 1
ATOM 5247 C C . LEU A 1 664 ? -76.170 -22.446 105.732 1.00 88.94 664 LEU A C 1
ATOM 5249 O O . LEU A 1 664 ? -77.367 -22.223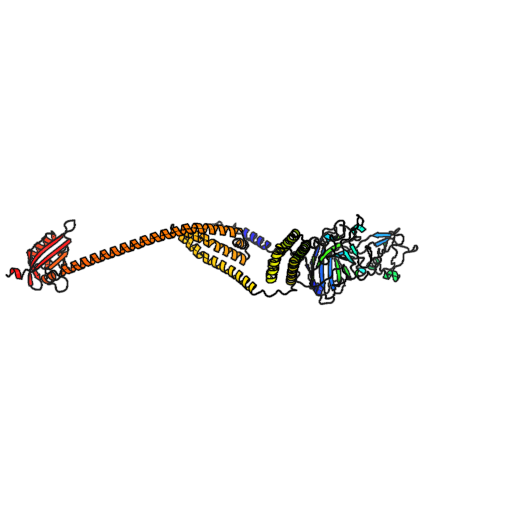 105.944 1.00 88.94 664 LEU A O 1
ATOM 5253 N N . SER A 1 665 ? -75.452 -21.736 104.867 1.00 90.50 665 SER A N 1
ATOM 5254 C CA . SER A 1 665 ? -76.038 -20.785 103.922 1.00 90.50 665 SER A CA 1
ATOM 5255 C C . SER A 1 665 ? -75.682 -21.190 102.500 1.00 90.50 665 SER A C 1
ATOM 5257 O O . SER A 1 665 ? -74.537 -21.511 102.217 1.00 90.50 665 SER A O 1
ATOM 5259 N N . ILE A 1 666 ? -76.655 -21.175 101.600 1.00 90.06 666 ILE A N 1
ATOM 5260 C CA . ILE A 1 666 ? -76.507 -21.600 100.208 1.00 90.06 666 ILE A CA 1
ATOM 5261 C C . ILE A 1 666 ? -77.001 -20.469 99.326 1.00 90.06 666 ILE A C 1
ATOM 5263 O O . ILE A 1 666 ? -78.126 -19.998 99.500 1.00 90.06 666 ILE A O 1
ATOM 5267 N N . LYS A 1 667 ? -76.191 -20.070 98.352 1.00 89.81 667 LYS A N 1
ATOM 5268 C CA . LYS A 1 667 ? -76.582 -19.170 97.274 1.00 89.81 667 LYS A CA 1
ATOM 5269 C C . LYS A 1 667 ? -76.360 -19.860 95.935 1.00 89.81 667 LYS A C 1
ATOM 5271 O O . LYS A 1 667 ? -75.228 -20.012 95.490 1.00 89.81 667 LYS A O 1
ATOM 5276 N N . THR A 1 668 ? -77.443 -20.233 95.272 1.00 86.06 668 THR A N 1
ATOM 5277 C CA . THR A 1 668 ? -77.379 -20.840 93.941 1.00 86.06 668 THR A CA 1
ATOM 5278 C C . THR A 1 668 ? -77.324 -19.773 92.853 1.00 86.06 668 THR A C 1
ATOM 5280 O O . THR A 1 668 ? -78.039 -18.771 92.894 1.00 86.06 668 THR A O 1
ATOM 5283 N N . ILE A 1 669 ? -76.447 -19.983 91.881 1.00 85.50 669 ILE A N 1
ATOM 5284 C CA . ILE A 1 669 ? -76.289 -19.182 90.673 1.00 85.50 669 ILE A CA 1
ATOM 5285 C C . ILE A 1 669 ? -76.883 -19.982 89.523 1.00 85.50 669 ILE A C 1
ATOM 5287 O O . ILE A 1 669 ? -76.476 -21.113 89.252 1.00 85.50 669 ILE A O 1
ATOM 5291 N N . THR A 1 670 ? -77.862 -19.381 88.859 1.00 83.56 670 THR A N 1
ATOM 5292 C CA . THR A 1 670 ? -78.597 -19.997 87.757 1.00 83.56 670 THR A CA 1
ATOM 5293 C C . THR A 1 670 ? -78.144 -19.450 86.409 1.00 83.56 670 THR A C 1
ATOM 5295 O O . THR A 1 670 ? -77.644 -18.326 86.308 1.00 83.56 670 THR A O 1
ATOM 5298 N N . ASP A 1 671 ? -78.368 -20.221 85.351 1.00 81.56 671 ASP A N 1
ATOM 5299 C CA . ASP A 1 671 ? -78.253 -19.740 83.977 1.00 81.56 671 ASP A CA 1
ATOM 5300 C C . ASP A 1 671 ? -79.396 -18.766 83.610 1.00 81.56 671 ASP A C 1
ATOM 5302 O O . ASP A 1 671 ? -80.263 -18.423 84.422 1.00 81.56 671 ASP A O 1
ATOM 5306 N N . LYS A 1 672 ? -79.414 -18.308 82.349 1.00 79.25 672 LYS A N 1
ATOM 5307 C CA . LYS A 1 672 ? -80.459 -17.412 81.818 1.00 79.25 672 LYS A CA 1
ATOM 5308 C C . LYS A 1 672 ? -81.847 -18.074 81.733 1.00 79.25 672 LYS A C 1
ATOM 5310 O O . LYS A 1 672 ? -82.816 -17.374 81.448 1.00 79.25 672 LYS A O 1
ATOM 5315 N N . GLN A 1 673 ? -81.951 -19.386 81.942 1.00 77.06 673 GLN A N 1
ATOM 5316 C CA . GLN A 1 673 ? -83.167 -20.194 81.850 1.00 77.06 673 GLN A CA 1
ATOM 5317 C C . GLN A 1 673 ? -83.702 -20.610 83.233 1.00 77.06 673 GLN A C 1
ATOM 5319 O O . GLN A 1 673 ? -84.783 -21.192 83.308 1.00 77.06 673 GLN A O 1
ATOM 5324 N N . GLY A 1 674 ? -82.999 -20.259 84.315 1.00 72.25 674 GLY A N 1
ATOM 5325 C CA . GLY A 1 674 ? -83.388 -20.547 85.696 1.00 72.25 674 GLY A CA 1
ATOM 5326 C C . GLY A 1 674 ? -82.901 -21.900 86.219 1.00 72.25 674 GLY A C 1
ATOM 5327 O O . GLY A 1 674 ? -83.297 -22.282 87.318 1.00 72.25 674 GLY A O 1
ATOM 5328 N N . SER A 1 675 ? -82.047 -22.612 85.476 1.00 79.50 675 SER A N 1
ATOM 5329 C CA . SER A 1 675 ? -81.452 -23.876 85.932 1.00 79.50 675 SER A CA 1
ATOM 5330 C C . SER A 1 675 ? -80.211 -23.599 86.788 1.00 79.50 675 SER A C 1
ATOM 5332 O O . SER A 1 675 ? -79.440 -22.698 86.446 1.00 79.50 675 SER A O 1
ATOM 5334 N N . PRO A 1 676 ? -79.985 -24.336 87.889 1.00 79.69 676 PRO A N 1
ATOM 5335 C CA . PRO A 1 676 ? -78.800 -24.159 88.725 1.00 79.69 676 PRO A CA 1
ATOM 5336 C C . PRO A 1 676 ? -77.524 -24.545 87.957 1.00 79.69 676 PRO A C 1
ATOM 5338 O O . PRO A 1 676 ? -77.448 -25.626 87.383 1.00 79.69 676 PRO A O 1
ATOM 5341 N N . VAL A 1 677 ? -76.530 -23.650 87.932 1.00 83.88 677 VAL A N 1
ATOM 5342 C CA . VAL A 1 677 ? -75.211 -23.870 87.296 1.00 83.88 677 VAL A CA 1
ATOM 5343 C C . VAL A 1 677 ? -74.148 -24.159 88.346 1.00 83.88 677 VAL A C 1
ATOM 5345 O O . VAL A 1 677 ? -73.315 -25.041 88.166 1.00 83.88 677 VAL A O 1
ATOM 5348 N N . ARG A 1 678 ? -74.169 -23.395 89.438 1.00 88.25 678 ARG A N 1
ATOM 5349 C CA . ARG A 1 678 ? -73.265 -23.558 90.577 1.00 88.25 678 ARG A CA 1
ATOM 5350 C C . ARG A 1 678 ? -73.931 -23.044 91.841 1.00 88.25 678 ARG A C 1
ATOM 5352 O O . ARG A 1 678 ? -74.762 -22.140 91.755 1.00 88.25 678 ARG A O 1
ATOM 5359 N N . SER A 1 679 ? -73.552 -23.540 93.009 1.00 87.88 679 SER A N 1
ATOM 5360 C CA . SER A 1 679 ? -73.973 -22.952 94.283 1.00 87.88 679 SER A CA 1
ATOM 5361 C C . SER A 1 679 ? -72.776 -22.619 95.157 1.00 87.88 679 SER A C 1
ATOM 5363 O O . SER A 1 679 ? -71.843 -23.400 95.292 1.00 87.88 679 SER A O 1
ATOM 5365 N N . GLU A 1 680 ? -72.815 -21.441 95.763 1.00 90.25 680 GLU A N 1
ATOM 5366 C CA . GLU A 1 680 ? -71.854 -20.995 96.764 1.00 90.25 680 GLU A CA 1
ATOM 5367 C C . GLU A 1 680 ? -72.435 -21.324 98.138 1.00 90.25 680 GLU A C 1
ATOM 5369 O O . GLU A 1 680 ? -73.473 -20.793 98.545 1.00 90.25 680 GLU A O 1
ATOM 5374 N N . ILE A 1 681 ? -71.784 -22.242 98.836 1.00 89.69 681 ILE A N 1
ATOM 5375 C CA . ILE A 1 681 ? -72.185 -22.744 100.138 1.00 89.69 681 ILE A CA 1
ATOM 5376 C C . ILE A 1 681 ? -71.214 -22.208 101.182 1.00 89.69 681 ILE A C 1
ATOM 5378 O O . ILE A 1 681 ? -70.000 -22.341 101.068 1.00 89.69 681 ILE A O 1
ATOM 5382 N N . VAL A 1 682 ? -71.766 -21.609 102.226 1.00 90.31 682 VAL A N 1
ATOM 5383 C CA . VAL A 1 682 ? -71.030 -21.088 103.370 1.00 90.31 682 VAL A CA 1
ATOM 5384 C C . VAL A 1 682 ? -71.374 -21.936 104.590 1.00 90.31 682 VAL A C 1
ATOM 5386 O O . VAL A 1 682 ? -72.547 -22.105 104.931 1.00 90.31 682 VAL A O 1
ATOM 5389 N N . LEU A 1 683 ? -70.340 -22.464 105.237 1.00 89.00 683 LEU A N 1
ATOM 5390 C CA . LEU A 1 683 ? -70.389 -23.342 106.398 1.00 89.00 683 LEU A CA 1
ATOM 5391 C C . LEU A 1 683 ? -69.729 -22.642 107.583 1.00 89.00 683 LEU A C 1
ATOM 5393 O O . LEU A 1 683 ? -68.527 -22.374 107.571 1.00 89.00 683 LEU A O 1
ATOM 5397 N N . MET A 1 684 ? -70.499 -22.373 108.631 1.00 87.62 684 MET A N 1
ATOM 5398 C CA . MET A 1 684 ? -69.964 -21.837 109.881 1.00 87.62 684 MET A CA 1
ATOM 5399 C C . MET A 1 684 ? -70.148 -22.860 110.998 1.00 87.62 684 MET A C 1
ATOM 5401 O O . MET A 1 684 ? -71.282 -23.188 111.333 1.00 87.62 684 MET A O 1
ATOM 5405 N N . ASP A 1 685 ? -69.056 -23.348 111.586 1.00 83.94 685 ASP A N 1
ATOM 5406 C CA . ASP A 1 685 ? -69.129 -24.211 112.770 1.00 83.94 685 ASP A CA 1
ATOM 5407 C C . ASP A 1 685 ? -69.697 -23.415 113.956 1.00 83.94 685 ASP A C 1
ATOM 5409 O O . ASP A 1 685 ? -69.188 -22.357 114.333 1.00 83.94 685 ASP A O 1
ATOM 5413 N N . VAL A 1 686 ? -70.793 -23.910 114.522 1.00 83.75 686 VAL A N 1
ATOM 5414 C CA . VAL A 1 686 ? -71.498 -23.308 115.660 1.00 83.75 686 VAL A CA 1
ATOM 5415 C C . VAL A 1 686 ? -71.593 -24.273 116.842 1.00 83.75 686 VAL A C 1
ATOM 5417 O O . VAL A 1 686 ? -72.337 -24.021 117.791 1.00 83.75 686 VAL A O 1
ATOM 5420 N N . THR A 1 687 ? -70.813 -25.356 116.827 1.00 76.12 687 THR A N 1
ATOM 5421 C CA . THR A 1 687 ? -70.846 -26.424 117.836 1.00 76.12 687 THR A CA 1
ATOM 5422 C C . THR A 1 687 ? -70.574 -25.897 119.245 1.00 76.12 687 THR A C 1
ATOM 5424 O O . THR A 1 687 ? -71.282 -26.261 120.185 1.00 76.12 687 THR A O 1
ATOM 5427 N N . GLU A 1 688 ? -69.599 -24.998 119.413 1.00 71.25 688 GLU A N 1
ATOM 5428 C CA . GLU A 1 688 ? -69.327 -24.362 120.712 1.00 71.25 688 GLU A CA 1
ATOM 5429 C C . GLU A 1 688 ? -70.412 -23.353 121.114 1.00 71.25 688 GLU A C 1
ATOM 5431 O O . GLU A 1 688 ? -70.759 -23.255 122.289 1.00 71.25 688 GLU A O 1
ATOM 5436 N N . ARG A 1 689 ? -71.001 -22.650 120.140 1.00 68.69 689 ARG A N 1
ATOM 5437 C CA . ARG A 1 689 ? -71.979 -21.573 120.364 1.00 68.69 689 ARG A CA 1
ATOM 5438 C C . ARG A 1 689 ? -73.359 -22.078 120.798 1.00 68.69 689 ARG A C 1
ATOM 5440 O O . ARG A 1 689 ? -74.127 -21.313 121.364 1.00 68.69 689 ARG A O 1
ATOM 5447 N N . ILE A 1 690 ? -73.673 -23.343 120.517 1.00 62.25 690 ILE A N 1
ATOM 5448 C CA . ILE A 1 690 ? -74.931 -24.003 120.910 1.00 62.25 690 ILE A CA 1
ATOM 5449 C C . ILE A 1 690 ? -74.806 -24.692 122.287 1.00 62.25 690 ILE A C 1
ATOM 5451 O O . ILE A 1 690 ? -75.817 -24.995 122.916 1.00 62.25 690 ILE A O 1
ATOM 5455 N N . ARG A 1 691 ? -73.580 -24.939 122.781 1.00 56.06 691 ARG A N 1
ATOM 5456 C CA . ARG A 1 691 ? -73.325 -25.580 124.089 1.00 56.06 691 ARG A CA 1
ATOM 5457 C C . ARG A 1 691 ? -73.251 -24.595 125.270 1.00 56.06 691 ARG A C 1
ATOM 5459 O O . ARG A 1 691 ? -73.273 -25.058 126.410 1.00 56.06 691 ARG A O 1
ATOM 5466 N N . SER A 1 692 ? -73.159 -23.287 125.007 1.00 45.69 692 SER A N 1
ATOM 5467 C CA . SER A 1 692 ? -73.266 -22.182 125.982 1.00 45.69 692 SER A CA 1
ATOM 5468 C C . SER A 1 692 ? -74.689 -21.652 126.070 1.00 45.69 692 SER A C 1
ATOM 5470 O O . SER A 1 692 ? -75.141 -21.362 127.198 1.00 45.69 692 SER A O 1
#

Mean predicted aligned error: 17.4 Å

Secondary structure (DSSP, 8-state):
----SSTTSHHHHHHHHHHHTT-S----PPPSEEEEEEPSSPPP-SSS--SHHHHHSPPEEEEEESSTT--EEEEEEEEE-SSEEEEEEEEE-SS--B-TTEEEE-SS-EEEE--EEEEEEEEEGGG-STTHHHHTTHHHHSSS--S-SSTT--EEEEEEETTTTTTTTEEEEEEE-S---SSSSHHHHTTTEEESSSSS--S-SSEE---TTSSS-SEE-SS-SSHHHHT--BHHHHHHTSSEEP-TT----TT-EE-SEEB-PPPGGGS-EEEEEEE-SSEEEEEEEEES----TTS----TTSEEEEEEEEEEEE-GGG-TTSSEEEESS-EEEEESS---HHHHHHHHHHHHHHHHHHHHHTT-HHHHHHHHHHHHHHHHHTHHHHHHH-HHHHHHHHHHHHHHTTS--HHHHHHHHHHHHHHHHHHTTSSPPPPPPHHHHHHHHHHHHHHHHHHHHHHHHHHHHHHHHHHTTSGGGHHHHHHHHHHHHHHHHHHHHHHHHHTT-HHHHTTSTTT-HHHHHHHHHHHHHHHHHHHHHHHHHHHHHHHHHHHHHHHHHHHHHHHHHHHHHHHHHHHHHHHHHH-SSEEEEE-TTSBEEEE-HHHHHHHT--SS-STTSBGGGGB--HHHHHHHHHHHHTT--EEEEEEEEEETTEEEEEEEEEEEEE-TTS-EEEEEEEEEE-HHHHH-

pLDDT: mean 81.82, std 13.46, range [27.72, 97.0]